Protein AF-0000000071157898 (afdb_homodimer)

Sequence (574 aa):
MYFIVILPYYYRKNFTTVPSSSPSCPLKQHMEVDGKCALVVDGTSGVGHAFADELLKMNAAKVIITGLNGMKGAETACEFNKIYGQGRVDFYQTDVGNNYEIKNMFKYIKNNFEALDVFFNNAETHEGGVDDMIATNFNSKIHGIILATKNMKEGSVIVNHTSAIGLNPNSDMIAHSAASTGFLVASMAFSKNKYFKNTNIRMTTLCSELFPSTFVGGTVPPITCDCQEAQRNMEISIAKSATYLVKHGSNNTLWLCQQTGILSIVELQKIVEYTEKYEPRIIIDDQMYFIVILPYYYRKNFTTVPSSSPSCPLKQHMEVDGKCALVVDGTSGVGHAFADELLKMNAAKVIITGLNGMKGAETACEFNKIYGQGRVDFYQTDVGNNYEIKNMFKYIKNNFEALDVFFNNAETHEGGVDDMIATNFNSKIHGIILATKNMKEGSVIVNHTSAIGLNPNSDMIAHSAASTGFLVASMAFSKNKYFKNTNIRMTTLCSELFPSTFVGGTVPPITCDCQEAQRNMEISIAKSATYLVKHGSNNTLWLCQQTGILSIVELQKIVEYTEKYEPRIIIDDQ

Foldseek 3Di:
DDPPPPDPDPPPPPPPPDDPPDVVQLQPAFDQLAQAEEEQEQCLDFLNVLLQVVSLVSHHQAYEYEDADDVSQVVSQVVSCVVRHPPRYHYDYADLLDPVGVLVVLVVCLVPDPAHQEYELAFADLDDDLSSRCSGLAVSSVVSVVSCLVRHAFQGEYEAEAACCLVVPDPVCVSRNCRRVVSVLCQLVVLPDCSCVVRVYAYEYEHEYDQLVSVPVDPPDPPPPVRVVLSRVRSNLSSVVSVSCRGGNHHSWYWYQYSVSDIDTDDDPDSDDDDPPDDDPPPVDPD/DDPCPPDDDPPPPPPPPDDPPDVVQLQPAFDQLAQAEEEQEQCLDFLNVLLQVVSLVSHHQAYEYEDADDVSQVVSQVVSCVVRHPPRYHYDYADLLDVVGVLVVLVVCLVPDPAHAEYELAFADLDDDLSSRCSGLAVSSVVSVVSCLVRHAFQGEYEAEAACCLVVPDPVCVSRNCRRVVSVLCQLVVLPDCSCVVRVYAYEYEHEYDQLVSVPVDPPDPPPPVRVVLSRVRSNLSSVVSVSCRGGNHHSWYWYQYSVSDIDTDDDPDSDDDDPPPDDPPPVDPD

pLDDT: mean 78.23, std 23.7, range [22.69, 98.69]

Secondary structure (DSSP, 8-state):
-------------------TT-TT-TT------TT-EEEETTTTSHHHHHHHHHHHHTT-SEEEEEES-HHHHHHHHHHHHHHH-TTSEEEEE--TTSHHHHHHHHHHHHHH-S---EEEE-----SS-HHHHHIIIIIHHHHHHHHHHHHPPTT-EEEEEEEGGGTS--TT-HHHHHHHHHHHHHHHHHTTSHHHHHHT-EEEEEEEPPPTTT--SS------THHHHHHHHHHHHHHHHHHHHHHHPPTTEEEEE-TTSEEEEEEEEETTEEEEEEEEEEE----/-------------------TT-TT-GGG-----TT-EEEETTTTSHHHHHHHHHHHHTT-SEEEEEES-HHHHHHHHHHHHHHH-TTSEEEEE--TTSHHHHHHHHHHHHHH-S---EEEE-----SS-HHHHHIIIIIHHHHHHHHHHHHPPTT-EEEEEEEGGGTS--TT-HHHHHHHHHHHHHHHHHTTSHHHHHHT-EEEEEEEPPPTTT--SS------SHHHHHHHHHHHHHHHHHHHHHHHPPTTEEEEE-TTSEEEEEEEEETTEEEEEEEEEEE----

Nearest PDB structures (foldseek):
  1yxm-assembly1_C  TM=8.364E-01  e=2.785E-12  Homo sapiens
  1spx-assembly1_A  TM=7.928E-01  e=3.538E-11  Caenorhabditis elegans
  3f4b-assembly1_D  TM=7.330E-01  e=1.336E-09  Plasmodium berghei
  1vrw-assembly1_A  TM=7.439E-01  e=4.764E-09  Plasmodium falciparum
  5bp4-assembly4_G  TM=7.353E-01  e=2.429E-06  Mycolicibacterium smegmatis MC2 155

InterPro domains:
  IPR002347 Short-chain dehydrogenase/reductase SDR [PF00106] (36-208)
  IPR036291 NAD(P)-binding domain superfamily [SSF51735] (28-221)

Structure (mmCIF, N/CA/C/O backbone):
data_AF-0000000071157898-model_v1
#
loop_
_entity.id
_entity.type
_entity.pdbx_description
1 polymer '15-hydroxyprostaglandin dehydrogenase'
#
loop_
_atom_site.group_PDB
_atom_site.id
_atom_site.type_symbol
_atom_site.label_atom_id
_atom_site.label_alt_id
_atom_site.label_comp_id
_atom_site.label_asym_id
_atom_site.label_entity_id
_atom_site.label_seq_id
_atom_site.pdbx_PDB_ins_code
_atom_site.Cartn_x
_atom_site.Cartn_y
_atom_site.Cartn_z
_atom_site.occupancy
_atom_site.B_iso_or_equiv
_atom_site.auth_seq_id
_atom_site.auth_comp_id
_atom_site.auth_asym_id
_atom_site.auth_atom_id
_atom_site.pdbx_PDB_model_num
ATOM 1 N N . MET A 1 1 ? 50.625 -11.281 7.836 1 24.88 1 MET A N 1
ATOM 2 C CA . MET A 1 1 ? 49.562 -10.273 7.711 1 24.88 1 MET A CA 1
ATOM 3 C C . MET A 1 1 ? 48.188 -10.922 7.668 1 24.88 1 MET A C 1
ATOM 5 O O . MET A 1 1 ? 47.844 -11.57 6.684 1 24.88 1 MET A O 1
ATOM 9 N N . TYR A 1 2 ? 47.469 -11.398 8.734 1 24.2 2 TYR A N 1
ATOM 10 C CA . TYR A 1 2 ? 46.469 -12.414 9 1 24.2 2 TYR A CA 1
ATOM 11 C C . TYR A 1 2 ? 45.062 -11.898 8.656 1 24.2 2 TYR A C 1
ATOM 13 O O . TYR A 1 2 ? 44.688 -10.805 9.078 1 24.2 2 TYR A O 1
ATOM 21 N N . PHE A 1 3 ? 44.5 -12.242 7.461 1 25.28 3 PHE A N 1
ATOM 22 C CA . PHE A 1 3 ? 43.25 -11.852 6.863 1 25.28 3 PHE A CA 1
ATOM 23 C C . PHE A 1 3 ? 42.062 -12.367 7.691 1 25.28 3 PHE A C 1
ATOM 25 O O . PHE A 1 3 ? 41.906 -13.578 7.871 1 25.28 3 PHE A O 1
ATOM 32 N N . ILE A 1 4 ? 41.625 -11.773 8.781 1 23.28 4 ILE A N 1
ATOM 33 C CA . ILE A 1 4 ? 40.594 -12.227 9.703 1 23.28 4 ILE A CA 1
ATOM 34 C C . ILE A 1 4 ? 39.25 -12.32 8.977 1 23.28 4 ILE A C 1
ATOM 36 O O . ILE A 1 4 ? 38.719 -11.312 8.5 1 23.28 4 ILE A O 1
ATOM 40 N N . VAL A 1 5 ? 38.875 -13.445 8.359 1 23.12 5 VAL A N 1
ATOM 41 C CA . VAL A 1 5 ? 37.625 -13.883 7.723 1 23.12 5 VAL A CA 1
ATOM 42 C C . VAL A 1 5 ? 36.5 -13.883 8.742 1 23.12 5 VAL A C 1
ATOM 44 O O . VAL A 1 5 ? 36.531 -14.641 9.719 1 23.12 5 VAL A O 1
ATOM 47 N N . ILE A 1 6 ? 36.031 -12.773 9.148 1 24.38 6 ILE A N 1
ATOM 48 C CA . ILE A 1 6 ? 34.969 -12.734 10.148 1 24.38 6 ILE A CA 1
ATOM 49 C C . ILE A 1 6 ? 33.781 -13.523 9.656 1 24.38 6 ILE A C 1
ATOM 51 O O . ILE A 1 6 ? 33.188 -13.195 8.625 1 24.38 6 ILE A O 1
ATOM 55 N N . LEU A 1 7 ? 33.656 -14.789 9.984 1 24.56 7 LEU A N 1
ATOM 56 C CA . LEU A 1 7 ? 32.625 -15.805 9.773 1 24.56 7 LEU A CA 1
ATOM 57 C C . LEU A 1 7 ? 31.297 -15.328 10.312 1 24.56 7 LEU A C 1
ATOM 59 O O . LEU A 1 7 ? 31.188 -14.945 11.477 1 24.56 7 LEU A O 1
ATOM 63 N N . PRO A 1 8 ? 30.438 -14.875 9.516 1 26.23 8 PRO A N 1
ATOM 64 C CA . PRO A 1 8 ? 29.141 -14.312 9.898 1 26.23 8 PRO A CA 1
ATOM 65 C C . PRO A 1 8 ? 28.312 -15.266 10.766 1 26.23 8 PRO A C 1
ATOM 67 O O . PRO A 1 8 ? 28.469 -16.484 10.664 1 26.23 8 PRO A O 1
ATOM 70 N N . TYR A 1 9 ? 28.062 -15.125 12.039 1 25.77 9 TYR A N 1
ATOM 71 C CA . TYR A 1 9 ? 27.328 -15.828 13.078 1 25.77 9 TYR A CA 1
ATOM 72 C C . TYR A 1 9 ? 26.078 -16.484 12.516 1 25.77 9 TYR A C 1
ATOM 74 O O . TYR A 1 9 ? 25.203 -15.805 11.984 1 25.77 9 TYR A O 1
ATOM 82 N N . TYR A 1 10 ? 26.172 -17.734 12.094 1 24.55 10 TYR A N 1
ATOM 83 C CA . TYR A 1 10 ? 25.188 -18.781 11.805 1 24.55 10 TYR A CA 1
ATOM 84 C C . TYR A 1 10 ? 24.234 -18.969 12.977 1 24.55 10 TYR A C 1
ATOM 86 O O . TYR A 1 10 ? 24.641 -19.406 14.055 1 24.55 10 TYR A O 1
ATOM 94 N N . TYR A 1 11 ? 23.359 -18.219 13.32 1 26.27 11 TYR A N 1
ATOM 95 C CA . TYR A 1 11 ? 22.312 -18.578 14.273 1 26.27 11 TYR A CA 1
ATOM 96 C C . TYR A 1 11 ? 21.828 -20 14.039 1 26.27 11 TYR A C 1
ATOM 98 O O . TYR A 1 11 ? 21.453 -20.359 12.922 1 26.27 11 TYR A O 1
ATOM 106 N N . ARG A 1 12 ? 22.281 -20.953 14.797 1 26.34 12 ARG A N 1
ATOM 107 C CA . ARG A 1 12 ? 21.844 -22.344 14.922 1 26.34 12 ARG A CA 1
ATOM 108 C C . ARG A 1 12 ? 20.344 -22.438 15.109 1 26.34 12 ARG A C 1
ATOM 110 O O . ARG A 1 12 ? 19.828 -22.25 16.219 1 26.34 12 ARG A O 1
ATOM 117 N N . LYS A 1 13 ? 19.578 -22.016 14.156 1 29 13 LYS A N 1
ATOM 118 C CA . LYS A 1 13 ? 18.141 -22.219 14.258 1 29 13 LYS A CA 1
ATOM 119 C C . LYS A 1 13 ? 17.797 -23.703 14.234 1 29 13 LYS A C 1
ATOM 121 O O . LYS A 1 13 ? 18.234 -24.438 13.344 1 29 13 LYS A O 1
ATOM 126 N N . ASN A 1 14 ? 17.719 -24.344 15.367 1 26.25 14 ASN A N 1
ATOM 127 C CA . ASN A 1 14 ? 17.109 -25.656 15.539 1 26.25 14 ASN A CA 1
ATOM 128 C C . ASN A 1 14 ? 15.906 -25.844 14.617 1 26.25 14 ASN A C 1
ATOM 130 O O . ASN A 1 14 ? 14.961 -25.062 14.656 1 26.25 14 ASN A O 1
ATOM 134 N N . PHE A 1 15 ? 16.172 -26.422 13.57 1 26.97 15 PHE A N 1
ATOM 135 C CA . PHE A 1 15 ? 15.211 -26.812 12.547 1 26.97 15 PHE A CA 1
ATOM 136 C C . PHE A 1 15 ? 14.281 -27.906 13.062 1 26.97 15 PHE A C 1
ATOM 138 O O . PHE A 1 15 ? 14.734 -29 13.438 1 26.97 15 PHE A O 1
ATOM 145 N N . THR A 1 16 ? 13.375 -27.672 13.977 1 26.22 16 THR A N 1
ATOM 146 C CA . THR A 1 16 ? 12.461 -28.781 14.219 1 26.22 16 THR A CA 1
ATOM 147 C C . THR A 1 16 ? 11.648 -29.094 12.961 1 26.22 16 THR A C 1
ATOM 149 O O . THR A 1 16 ? 11.023 -28.203 12.383 1 26.22 16 THR A O 1
ATOM 152 N N . THR A 1 17 ? 11.945 -30.156 12.281 1 28.11 17 THR A N 1
ATOM 153 C CA . THR A 1 17 ? 11.227 -30.797 11.18 1 28.11 17 THR A CA 1
ATOM 154 C C . THR A 1 17 ? 9.789 -31.094 11.586 1 28.11 17 THR A C 1
ATOM 156 O O . THR A 1 17 ? 9.539 -31.672 12.648 1 28.11 17 THR A O 1
ATOM 159 N N . VAL A 1 18 ? 8.852 -30.344 11.453 1 31 18 VAL A N 1
ATOM 160 C CA . VAL A 1 18 ? 7.492 -30.766 11.773 1 31 18 VAL A CA 1
ATOM 161 C C . VAL A 1 18 ? 7.078 -31.922 10.867 1 31 18 VAL A C 1
ATOM 163 O O . VAL A 1 18 ? 7.184 -31.812 9.641 1 31 18 VAL A O 1
ATOM 166 N N . PRO A 1 19 ? 6.855 -33.062 11.367 1 33.06 19 PRO A N 1
ATOM 167 C CA . PRO A 1 19 ? 6.363 -34.219 10.602 1 33.06 19 PRO A CA 1
ATOM 168 C C . PRO A 1 19 ? 5.082 -33.906 9.836 1 33.06 19 PRO A C 1
ATOM 170 O O . PRO A 1 19 ? 4.305 -33.062 10.25 1 33.06 19 PRO A O 1
ATOM 173 N N . SER A 1 20 ? 4.879 -34.5 8.531 1 34 20 SER A N 1
ATOM 174 C CA . SER A 1 20 ? 3.723 -34.469 7.641 1 34 20 SER A CA 1
ATOM 175 C C . SER A 1 20 ? 2.422 -34.656 8.414 1 34 20 SER A C 1
ATOM 177 O O . SER A 1 20 ? 1.354 -34.25 7.953 1 34 20 SER A O 1
ATOM 179 N N . SER A 1 21 ? 2.381 -35.438 9.484 1 32.5 21 SER A N 1
ATOM 180 C CA . SER A 1 21 ? 1.219 -35.969 10.203 1 32.5 21 SER A CA 1
ATOM 181 C C . SER A 1 21 ? 0.759 -35 11.281 1 32.5 21 SER A C 1
ATOM 183 O O . SER A 1 21 ? -0.058 -35.344 12.141 1 32.5 21 SER A O 1
ATOM 185 N N . SER A 1 22 ? 1.488 -33.969 11.523 1 33.5 22 SER A N 1
ATOM 186 C CA . SER A 1 22 ? 0.909 -33.312 12.695 1 33.5 22 SER A CA 1
ATOM 187 C C . SER A 1 22 ? -0.458 -32.719 12.375 1 33.5 22 SER A C 1
ATOM 189 O O . SER A 1 22 ? -0.65 -32.125 11.305 1 33.5 22 SER A O 1
ATOM 191 N N . PRO A 1 23 ? -1.525 -33.125 13 1 37.19 23 PRO A N 1
ATOM 192 C CA . PRO A 1 23 ? -2.922 -32.75 12.773 1 37.19 23 PRO A CA 1
ATOM 193 C C . PRO A 1 23 ? -3.082 -31.281 12.367 1 37.19 23 PRO A C 1
ATOM 195 O O . PRO A 1 23 ? -4.059 -30.922 11.703 1 37.19 23 PRO A O 1
ATOM 198 N N . SER A 1 24 ? -2.434 -30.391 13.102 1 39.31 24 SER A N 1
ATOM 199 C CA . SER A 1 24 ? -2.723 -28.984 12.836 1 39.31 24 SER A CA 1
ATOM 200 C C . SER A 1 24 ? -1.996 -28.5 11.586 1 39.31 24 SER A C 1
ATOM 202 O O . SER A 1 24 ? -1.509 -27.359 11.547 1 39.31 24 SER A O 1
ATOM 204 N N . CYS A 1 25 ? -1.382 -29.375 10.891 1 39.66 25 CYS A N 1
ATOM 205 C CA . CYS A 1 25 ? -0.611 -28.984 9.719 1 39.66 25 CYS A CA 1
ATOM 206 C C . CYS A 1 25 ? -1.495 -28.281 8.695 1 39.66 25 CYS A C 1
ATOM 208 O O . CYS A 1 25 ? -2.5 -28.828 8.25 1 39.66 25 CYS A O 1
ATOM 210 N N . PRO A 1 26 ? -1.441 -27.016 8.586 1 47 26 PRO A N 1
ATOM 211 C CA . PRO A 1 26 ? -2.221 -26.219 7.645 1 47 26 PRO A CA 1
ATOM 212 C C . PRO A 1 26 ? -2.24 -26.812 6.238 1 47 26 PRO A C 1
ATOM 214 O O . PRO A 1 26 ? -2.676 -26.141 5.293 1 47 26 PRO A O 1
ATOM 217 N N . LEU A 1 27 ? -1.598 -28.062 6.074 1 49.38 27 LEU A N 1
ATOM 218 C CA . LEU A 1 27 ? -1.451 -28.672 4.762 1 49.38 27 LEU A CA 1
ATOM 219 C C . LEU A 1 27 ? -2.641 -29.578 4.449 1 49.38 27 LEU A C 1
ATOM 221 O O . LEU A 1 27 ? -2.504 -30.562 3.721 1 49.38 27 LEU A O 1
ATOM 225 N N . LYS A 1 28 ? -3.734 -29.422 5.035 1 50.84 28 LYS A N 1
ATOM 226 C CA . LYS A 1 28 ? -4.809 -30.375 4.766 1 50.84 28 LYS A CA 1
ATOM 227 C C . LYS A 1 28 ? -5.344 -30.219 3.346 1 50.84 28 LYS A C 1
ATOM 229 O O . LYS A 1 28 ? -5.992 -31.109 2.814 1 50.84 28 LYS A O 1
ATOM 234 N N . GLN A 1 29 ? -5.078 -29.031 2.791 1 61.81 29 GLN A N 1
ATOM 235 C CA . GLN A 1 29 ? -5.723 -28.875 1.49 1 61.81 29 GLN A CA 1
ATOM 236 C C . GLN A 1 29 ? -4.746 -29.188 0.357 1 61.81 29 GLN A C 1
ATOM 238 O O . GLN A 1 29 ? -3.539 -28.984 0.499 1 61.81 29 GLN A O 1
ATOM 243 N N . HIS A 1 30 ? -5.191 -30.125 -0.488 1 75.5 30 HIS A N 1
ATOM 244 C CA . HIS A 1 30 ? -4.312 -30.562 -1.567 1 75.5 30 HIS A CA 1
ATOM 245 C C . HIS A 1 30 ? -4.949 -30.312 -2.93 1 75.5 30 HIS A C 1
ATOM 247 O O . HIS A 1 30 ? -6.117 -30.641 -3.145 1 75.5 30 HIS A O 1
ATOM 253 N N . MET A 1 31 ? -4.203 -29.484 -3.76 1 87.69 31 MET A N 1
ATOM 254 C CA . MET A 1 31 ? -4.59 -29.391 -5.164 1 87.69 31 MET A CA 1
ATOM 255 C C . MET A 1 31 ? -3.637 -30.188 -6.043 1 87.69 31 MET A C 1
ATOM 257 O O . MET A 1 31 ? -2.418 -30.062 -5.922 1 87.69 31 MET A O 1
ATOM 261 N N . GLU A 1 32 ? -4.23 -31.062 -6.883 1 91.88 32 GLU A N 1
ATOM 262 C CA . GLU A 1 32 ? -3.445 -31.703 -7.93 1 91.88 32 GLU A CA 1
ATOM 263 C C . GLU A 1 32 ? -3.287 -30.781 -9.141 1 91.88 32 GLU A C 1
ATOM 265 O O . GLU A 1 32 ? -4.273 -30.266 -9.672 1 91.88 32 GLU A O 1
ATOM 270 N N . VAL A 1 33 ? -2.088 -30.625 -9.641 1 95.12 33 VAL A N 1
ATOM 271 C CA . VAL A 1 33 ? -1.775 -29.656 -10.695 1 95.12 33 VAL A CA 1
ATOM 272 C C . VAL A 1 33 ? -2.162 -30.25 -12.047 1 95.12 33 VAL A C 1
ATOM 274 O O . VAL A 1 33 ? -2.467 -29.516 -12.992 1 95.12 33 VAL A O 1
ATOM 277 N N . ASP A 1 34 ? -2.189 -31.594 -12.062 1 96.12 34 ASP A N 1
ATOM 278 C CA . ASP A 1 34 ? -2.502 -32.281 -13.305 1 96.12 34 ASP A CA 1
ATOM 279 C C . ASP A 1 34 ? -3.859 -31.844 -13.852 1 96.12 34 ASP A C 1
ATOM 281 O O . ASP A 1 34 ? -4.863 -31.891 -13.141 1 96.12 34 ASP A O 1
ATOM 285 N N . GLY A 1 35 ? -3.865 -31.328 -15.117 1 95.94 35 GLY A N 1
ATOM 286 C CA . GLY A 1 35 ? -5.102 -30.969 -15.797 1 95.94 35 GLY A CA 1
ATOM 287 C C . GLY A 1 35 ? -5.609 -29.594 -15.43 1 95.94 35 GLY A C 1
ATOM 288 O O . GLY A 1 35 ? -6.684 -29.188 -15.875 1 95.94 35 GLY A O 1
ATOM 289 N N . LYS A 1 36 ? -4.898 -28.875 -14.703 1 96.06 36 LYS A N 1
ATOM 290 C CA . LYS A 1 36 ? -5.367 -27.578 -14.219 1 96.06 36 LYS A CA 1
ATOM 291 C C . LYS A 1 36 ? -4.918 -26.438 -15.141 1 96.06 36 LYS A C 1
ATOM 293 O O . LYS A 1 36 ? -3.986 -26.609 -15.93 1 96.06 36 LYS A O 1
ATOM 298 N N . CYS A 1 37 ? -5.605 -25.344 -15.047 1 97.19 37 CYS A N 1
ATOM 299 C CA . CYS A 1 37 ? -5.289 -24.125 -15.789 1 97.19 37 CYS A CA 1
ATOM 300 C C . CYS A 1 37 ? -4.723 -23.047 -14.859 1 97.19 37 CYS A C 1
ATOM 302 O O . CYS A 1 37 ? -5.312 -22.75 -13.82 1 97.19 37 CYS A O 1
ATOM 304 N N . ALA A 1 38 ? -3.586 -22.469 -15.297 1 98.12 38 ALA A N 1
ATOM 305 C CA . ALA A 1 38 ? -2.92 -21.5 -14.43 1 98.12 38 ALA A CA 1
ATOM 306 C C . ALA A 1 38 ? -2.637 -20.203 -15.18 1 98.12 38 ALA A C 1
ATOM 308 O O . ALA A 1 38 ? -2.312 -20.219 -16.375 1 98.12 38 ALA A O 1
ATOM 309 N N . LEU A 1 39 ? -2.844 -19.094 -14.492 1 98.5 39 LEU A N 1
ATOM 310 C CA . LEU A 1 39 ? -2.387 -17.781 -14.938 1 98.5 39 LEU A CA 1
ATOM 311 C C . LEU A 1 39 ? -1.145 -17.344 -14.164 1 98.5 39 LEU A C 1
ATOM 313 O O . LEU A 1 39 ? -1.177 -17.234 -12.938 1 98.5 39 LEU A O 1
ATOM 317 N N . VAL A 1 40 ? -0.055 -17.125 -14.898 1 98.69 40 VAL A N 1
ATOM 318 C CA . VAL A 1 40 ? 1.222 -16.75 -14.305 1 98.69 40 VAL A CA 1
ATOM 319 C C . VAL A 1 40 ? 1.605 -15.336 -14.75 1 98.69 40 VAL A C 1
ATOM 321 O O . VAL A 1 40 ? 2.084 -15.141 -15.867 1 98.69 40 VAL A O 1
ATOM 324 N N . VAL A 1 41 ? 1.406 -14.383 -13.836 1 98.31 41 VAL A N 1
ATOM 325 C CA . VAL A 1 41 ? 1.792 -13.008 -14.125 1 98.31 41 VAL A CA 1
ATOM 326 C C . VAL A 1 41 ? 3.312 -12.906 -14.219 1 98.31 41 VAL A C 1
ATOM 328 O O . VAL A 1 41 ? 4.027 -13.445 -13.367 1 98.31 41 VAL A O 1
ATOM 331 N N . ASP A 1 42 ? 3.764 -12.227 -15.273 1 96.75 42 ASP A N 1
ATOM 332 C CA . ASP A 1 42 ? 5.191 -12.094 -15.547 1 96.75 42 ASP A CA 1
ATOM 333 C C . ASP A 1 42 ? 5.855 -13.469 -15.672 1 96.75 42 ASP A C 1
ATOM 335 O O . ASP A 1 42 ? 6.859 -13.734 -15.008 1 96.75 42 ASP A O 1
ATOM 339 N N . GLY A 1 43 ? 5.309 -14.281 -16.516 1 97.69 43 GLY A N 1
ATOM 340 C CA . GLY A 1 43 ? 5.75 -15.656 -16.656 1 97.69 43 GLY A CA 1
ATOM 341 C C . GLY A 1 43 ? 6.785 -15.844 -17.766 1 97.69 43 GLY A C 1
ATOM 342 O O . GLY A 1 43 ? 7.148 -16.969 -18.094 1 97.69 43 GLY A O 1
ATOM 343 N N . THR A 1 44 ? 7.332 -14.68 -18.344 1 96.75 44 THR A N 1
ATOM 344 C CA . THR A 1 44 ? 8.242 -14.773 -19.469 1 96.75 44 THR A CA 1
ATOM 345 C C . THR A 1 44 ? 9.695 -14.859 -19 1 96.75 44 THR A C 1
ATOM 347 O O . THR A 1 44 ? 10.586 -15.203 -19.766 1 96.75 44 THR A O 1
ATOM 350 N N . SER A 1 45 ? 9.93 -14.492 -17.688 1 93.25 45 SER A N 1
ATOM 351 C CA . SER A 1 45 ? 11.273 -14.523 -17.141 1 93.25 45 SER A CA 1
ATOM 352 C C . SER A 1 45 ? 11.25 -14.711 -15.625 1 93.25 45 SER A C 1
ATOM 354 O O . SER A 1 45 ? 10.18 -14.742 -15.016 1 93.25 45 SER A O 1
ATOM 356 N N . GLY A 1 46 ? 12.336 -15.078 -15.109 1 92.94 46 GLY A N 1
ATOM 357 C CA . GLY A 1 46 ? 12.523 -15.07 -13.664 1 92.94 46 GLY A CA 1
ATOM 358 C C . GLY A 1 46 ? 11.68 -16.109 -12.945 1 92.94 46 GLY A C 1
ATOM 359 O O . GLY A 1 46 ? 11.586 -17.25 -13.391 1 92.94 46 GLY A O 1
ATOM 360 N N . VAL A 1 47 ? 11.141 -15.664 -11.82 1 94.31 47 VAL A N 1
ATOM 361 C CA . VAL A 1 47 ? 10.383 -16.547 -10.953 1 94.31 47 VAL A CA 1
ATOM 362 C C . VAL A 1 47 ? 9.141 -17.062 -11.68 1 94.31 47 VAL A C 1
ATOM 364 O O . VAL A 1 47 ? 8.797 -18.234 -11.586 1 94.31 47 VAL A O 1
ATOM 367 N N . GLY A 1 48 ? 8.516 -16.156 -12.445 1 97.62 48 GLY A N 1
ATOM 368 C CA . GLY A 1 48 ? 7.324 -16.562 -13.188 1 97.62 48 GLY A CA 1
ATOM 369 C C . GLY A 1 48 ? 7.602 -17.625 -14.227 1 97.62 48 GLY A C 1
ATOM 370 O O . GLY A 1 48 ? 6.812 -18.562 -14.391 1 97.62 48 GLY A O 1
ATOM 371 N N . HIS A 1 49 ? 8.711 -17.453 -14.891 1 97.38 49 HIS A N 1
ATOM 372 C CA . HIS A 1 49 ? 9.109 -18.453 -15.883 1 97.38 49 HIS A CA 1
ATOM 373 C C . HIS A 1 49 ? 9.375 -19.797 -15.227 1 97.38 49 HIS A C 1
ATOM 375 O O . HIS A 1 49 ? 8.898 -20.828 -15.703 1 97.38 49 HIS A O 1
ATOM 381 N N . ALA A 1 50 ? 10.102 -19.797 -14.141 1 95.94 50 ALA A N 1
ATOM 382 C CA . ALA A 1 50 ? 10.422 -21.016 -13.414 1 95.94 50 ALA A CA 1
ATOM 383 C C . ALA A 1 50 ? 9.156 -21.688 -12.883 1 95.94 50 ALA A C 1
ATOM 385 O O . ALA A 1 50 ? 9.047 -22.922 -12.898 1 95.94 50 ALA A O 1
ATOM 386 N N . PHE A 1 51 ? 8.25 -20.906 -12.414 1 97.69 51 PHE A N 1
ATOM 387 C CA . PHE A 1 51 ? 6.996 -21.438 -11.883 1 97.69 51 PHE A CA 1
ATOM 388 C C . PHE A 1 51 ? 6.164 -22.078 -12.992 1 97.69 51 PHE A C 1
ATOM 390 O O . PHE A 1 51 ? 5.617 -23.172 -12.82 1 97.69 51 PHE A O 1
ATOM 397 N N . ALA A 1 52 ? 6.074 -21.391 -14.148 1 98.56 52 ALA A N 1
ATOM 398 C CA . ALA A 1 52 ? 5.379 -21.969 -15.297 1 98.56 52 ALA A CA 1
ATOM 399 C C . ALA A 1 52 ? 5.984 -23.312 -15.672 1 98.56 52 ALA A C 1
ATOM 401 O O . ALA A 1 52 ? 5.254 -24.281 -15.922 1 98.56 52 ALA A O 1
ATOM 402 N N . ASP A 1 53 ? 7.262 -23.359 -15.672 1 98.06 53 ASP A N 1
ATOM 403 C CA . ASP A 1 53 ? 7.977 -24.594 -15.992 1 98.06 53 ASP A CA 1
ATOM 404 C C . ASP A 1 53 ? 7.605 -25.719 -15.016 1 98.06 53 ASP A C 1
ATOM 406 O O . ASP A 1 53 ? 7.34 -26.844 -15.43 1 98.06 53 ASP A O 1
ATOM 410 N N . GLU A 1 54 ? 7.559 -25.422 -13.727 1 96.06 54 GLU A N 1
ATOM 411 C CA . GLU A 1 54 ? 7.203 -26.391 -12.703 1 96.06 54 GLU A CA 1
ATOM 412 C C . GLU A 1 54 ? 5.789 -26.922 -12.906 1 96.06 54 GLU A C 1
ATOM 414 O O . GLU A 1 54 ? 5.547 -28.125 -12.789 1 96.06 54 GLU A O 1
ATOM 419 N N . LEU A 1 55 ? 4.848 -26.062 -13.266 1 98.06 55 LEU A N 1
ATOM 420 C CA . LEU A 1 55 ? 3.463 -26.469 -13.469 1 98.06 55 LEU A CA 1
ATOM 421 C C . LEU A 1 55 ? 3.342 -27.406 -14.672 1 98.06 55 LEU A C 1
ATOM 423 O O . LEU A 1 55 ? 2.6 -28.391 -14.625 1 98.06 55 LEU A O 1
ATOM 427 N N . LEU A 1 56 ? 4.055 -27.062 -15.711 1 98.25 56 LEU A N 1
ATOM 428 C CA . LEU A 1 56 ? 4 -27.859 -16.922 1 98.25 56 LEU A CA 1
ATOM 429 C C . LEU A 1 56 ? 4.602 -29.25 -16.688 1 98.25 56 LEU A C 1
ATOM 431 O O . LEU A 1 56 ? 4.074 -30.25 -17.188 1 98.25 56 LEU A O 1
ATOM 435 N N . LYS A 1 57 ? 5.637 -29.312 -15.875 1 96.75 57 LYS A N 1
ATOM 436 C CA . LYS A 1 57 ? 6.242 -30.594 -15.508 1 96.75 57 LYS A CA 1
ATOM 437 C C . LYS A 1 57 ? 5.246 -31.484 -14.766 1 96.75 57 LYS A C 1
ATOM 439 O O . LYS A 1 57 ? 5.309 -32.719 -14.852 1 96.75 57 LYS A O 1
ATOM 444 N N . MET A 1 58 ? 4.324 -30.828 -14.133 1 95.69 58 MET A N 1
ATOM 445 C CA . MET A 1 58 ? 3.336 -31.562 -13.344 1 95.69 58 MET A CA 1
ATOM 446 C C . MET A 1 58 ? 2.041 -31.75 -14.133 1 95.69 58 MET A C 1
ATOM 448 O O . MET A 1 58 ? 0.983 -31.984 -13.547 1 95.69 58 MET A O 1
ATOM 452 N N . ASN A 1 59 ? 2.092 -31.5 -15.383 1 97.06 59 ASN A N 1
ATOM 453 C CA . ASN A 1 59 ? 1.051 -31.797 -16.359 1 97.06 59 ASN A CA 1
ATOM 454 C C . ASN A 1 59 ? -0.133 -30.844 -16.219 1 97.06 59 ASN A C 1
ATOM 456 O O . ASN A 1 59 ? -1.286 -31.25 -16.359 1 97.06 59 ASN A O 1
ATOM 460 N N . ALA A 1 60 ? 0.144 -29.594 -15.891 1 97.44 60 ALA A N 1
ATOM 461 C CA . ALA A 1 60 ? -0.914 -28.594 -16.047 1 97.44 60 ALA A CA 1
ATOM 462 C C . ALA A 1 60 ? -1.477 -28.625 -17.469 1 97.44 60 ALA A C 1
ATOM 464 O O . ALA A 1 60 ? -0.727 -28.75 -18.438 1 97.44 60 ALA A O 1
ATOM 465 N N . ALA A 1 61 ? -2.812 -28.516 -17.562 1 96.75 61 ALA A N 1
ATOM 466 C CA . ALA A 1 61 ? -3.449 -28.562 -18.875 1 96.75 61 ALA A CA 1
ATOM 467 C C . ALA A 1 61 ? -3.152 -27.297 -19.688 1 96.75 61 ALA A C 1
ATOM 469 O O . ALA A 1 61 ? -3.027 -27.359 -20.906 1 96.75 61 ALA A O 1
ATOM 470 N N . LYS A 1 62 ? -3.08 -26.234 -18.938 1 97.75 62 LYS A N 1
ATOM 471 C CA . LYS A 1 62 ? -2.877 -24.938 -19.578 1 97.75 62 LYS A CA 1
ATOM 472 C C . LYS A 1 62 ? -2.156 -23.969 -18.641 1 97.75 62 LYS A C 1
ATOM 474 O O . LYS A 1 62 ? -2.479 -23.891 -17.453 1 97.75 62 LYS A O 1
ATOM 479 N N . VAL A 1 63 ? -1.166 -23.266 -19.203 1 98.5 63 VAL A N 1
ATOM 480 C CA . VAL A 1 63 ? -0.498 -22.188 -18.5 1 98.5 63 VAL A CA 1
ATOM 481 C C . VAL A 1 63 ? -0.517 -20.922 -19.344 1 98.5 63 VAL A C 1
ATOM 483 O O . VAL A 1 63 ? -0.011 -20.906 -20.469 1 98.5 63 VAL A O 1
ATOM 486 N N . ILE A 1 64 ? -1.17 -19.922 -18.844 1 98.44 64 ILE A N 1
ATOM 487 C CA . ILE A 1 64 ? -1.159 -18.609 -19.484 1 98.44 64 ILE A CA 1
ATOM 488 C C . ILE A 1 64 ? -0.094 -17.719 -18.844 1 98.44 64 ILE A C 1
ATOM 490 O O . ILE A 1 64 ? -0.173 -17.422 -17.641 1 98.44 64 ILE A O 1
ATOM 494 N N . ILE A 1 65 ? 0.902 -17.344 -19.625 1 98.56 65 ILE A N 1
ATOM 495 C CA . ILE A 1 65 ? 1.943 -16.469 -19.109 1 98.56 65 ILE A CA 1
ATOM 496 C C . ILE A 1 65 ? 1.723 -15.047 -19.641 1 98.56 65 ILE A C 1
ATOM 498 O O . ILE A 1 65 ? 1.209 -14.867 -20.75 1 98.56 65 ILE A O 1
ATOM 502 N N . THR A 1 66 ? 2.098 -14.07 -18.812 1 98.44 66 THR A N 1
ATOM 503 C CA . THR A 1 66 ? 1.955 -12.68 -19.234 1 98.44 66 THR A CA 1
ATOM 504 C C . THR A 1 66 ? 3.295 -11.953 -19.156 1 98.44 66 THR A C 1
ATOM 506 O O . THR A 1 66 ? 4.25 -12.461 -18.578 1 98.44 66 THR A O 1
ATOM 509 N N . GLY A 1 67 ? 3.389 -10.773 -19.75 1 96.81 67 GLY A N 1
ATOM 510 C CA . GLY A 1 67 ? 4.566 -9.922 -19.766 1 96.81 67 GLY A CA 1
ATOM 511 C C . GLY A 1 67 ? 4.398 -8.68 -20.609 1 96.81 67 GLY A C 1
ATOM 512 O O . GLY A 1 67 ? 3.396 -8.531 -21.328 1 96.81 67 GLY A O 1
ATOM 513 N N . LEU A 1 68 ? 5.414 -7.887 -20.578 1 95 68 LEU A N 1
ATOM 514 C CA . LEU A 1 68 ? 5.348 -6.594 -21.25 1 95 68 LEU A CA 1
ATOM 515 C C . LEU A 1 68 ? 5.785 -6.711 -22.703 1 95 68 LEU A C 1
ATOM 517 O O . LEU A 1 68 ? 5.262 -6.012 -23.562 1 95 68 LEU A O 1
ATOM 521 N N . ASN A 1 69 ? 6.75 -7.562 -22.953 1 96.12 69 ASN A N 1
ATOM 522 C CA . ASN A 1 69 ? 7.363 -7.676 -24.281 1 96.12 69 ASN A CA 1
ATOM 523 C C . ASN A 1 69 ? 6.672 -8.742 -25.125 1 96.12 69 ASN A C 1
ATOM 525 O O . ASN A 1 69 ? 6.809 -9.938 -24.859 1 96.12 69 ASN A O 1
ATOM 529 N N . GLY A 1 70 ? 6.07 -8.258 -26.172 1 97 70 GLY A N 1
ATOM 530 C CA . GLY A 1 70 ? 5.305 -9.164 -27.016 1 97 70 GLY A CA 1
ATOM 531 C C . GLY A 1 70 ? 6.156 -10.227 -27.672 1 97 70 GLY A C 1
ATOM 532 O O . GLY A 1 70 ? 5.824 -11.414 -27.625 1 97 70 GLY A O 1
ATOM 533 N N . MET A 1 71 ? 7.191 -9.805 -28.25 1 97.38 71 MET A N 1
ATOM 534 C CA . MET A 1 71 ? 8.062 -10.734 -28.969 1 97.38 71 MET A CA 1
ATOM 535 C C . MET A 1 71 ? 8.672 -11.758 -28.016 1 97.38 71 MET A C 1
ATOM 537 O O . MET A 1 71 ? 8.633 -12.961 -28.281 1 97.38 71 MET A O 1
ATOM 541 N N . LYS A 1 72 ? 9.227 -11.297 -26.938 1 96.88 72 LYS A N 1
ATOM 542 C CA . LYS A 1 72 ? 9.812 -12.195 -25.938 1 96.88 72 LYS A CA 1
ATOM 543 C C . LYS A 1 72 ? 8.773 -13.164 -25.391 1 96.88 72 LYS A C 1
ATOM 545 O O . LYS A 1 72 ? 9.07 -14.336 -25.172 1 96.88 72 LYS A O 1
ATOM 550 N N . GLY A 1 73 ? 7.586 -12.695 -25.188 1 98.12 73 GLY A N 1
ATOM 551 C CA . GLY A 1 73 ? 6.508 -13.516 -24.656 1 98.12 73 GLY A CA 1
ATOM 552 C C . GLY A 1 73 ? 6.086 -14.617 -25.609 1 98.12 73 GLY A C 1
ATOM 553 O O . GLY A 1 73 ? 5.926 -15.773 -25.203 1 98.12 73 GLY A O 1
ATOM 554 N N . ALA A 1 74 ? 5.953 -14.25 -26.859 1 97.81 74 ALA A N 1
ATOM 555 C CA . ALA A 1 74 ? 5.582 -15.234 -27.875 1 97.81 74 ALA A CA 1
ATOM 556 C C . ALA A 1 74 ? 6.66 -16.312 -28.016 1 97.81 74 ALA A C 1
ATOM 558 O O . ALA A 1 74 ? 6.352 -17.5 -28.141 1 97.81 74 ALA A O 1
ATOM 559 N N . GLU A 1 75 ? 7.844 -15.867 -27.984 1 98.31 75 GLU A N 1
ATOM 560 C CA . GLU A 1 75 ? 8.961 -16.797 -28.078 1 98.31 75 GLU A CA 1
ATOM 561 C C . GLU A 1 75 ? 8.977 -17.766 -26.891 1 98.31 75 GLU A C 1
ATOM 563 O O . GLU A 1 75 ? 9.188 -18.969 -27.062 1 98.31 75 GLU A O 1
ATOM 568 N N . THR A 1 76 ? 8.758 -17.25 -25.719 1 98.44 76 THR A N 1
ATOM 569 C CA . THR A 1 76 ? 8.742 -18.062 -24.5 1 98.44 76 THR A CA 1
ATOM 570 C C . THR A 1 76 ? 7.629 -19.109 -24.562 1 98.44 76 THR A C 1
ATOM 572 O O . THR A 1 76 ? 7.844 -20.281 -24.25 1 98.44 76 THR A O 1
ATOM 575 N N . ALA A 1 77 ? 6.434 -18.688 -24.969 1 98.5 77 ALA A N 1
ATOM 576 C CA . ALA A 1 77 ? 5.32 -19.625 -25.109 1 98.5 77 ALA A CA 1
ATOM 577 C C . ALA A 1 77 ? 5.648 -20.719 -26.109 1 98.5 77 ALA A C 1
ATOM 579 O O . ALA A 1 77 ? 5.363 -21.906 -25.875 1 98.5 77 ALA A O 1
ATOM 580 N N . CYS A 1 78 ? 6.277 -20.328 -27.203 1 98.38 78 CYS A N 1
ATOM 581 C CA . CYS A 1 78 ? 6.66 -21.281 -28.234 1 98.38 78 CYS A CA 1
ATOM 582 C C . CYS A 1 78 ? 7.656 -22.297 -27.703 1 98.38 78 CYS A C 1
ATOM 584 O O . CYS A 1 78 ? 7.523 -23.5 -27.953 1 98.38 78 CYS A O 1
ATOM 586 N N . GLU A 1 79 ? 8.57 -21.859 -26.984 1 98.38 79 GLU A N 1
ATOM 587 C CA . GLU A 1 79 ? 9.578 -22.734 -26.406 1 98.38 79 GLU A CA 1
ATOM 588 C C . GLU A 1 79 ? 8.938 -23.75 -25.453 1 98.38 79 GLU A C 1
ATOM 590 O O . GLU A 1 79 ? 9.258 -24.938 -25.5 1 98.38 79 GLU A O 1
ATOM 595 N N . PHE A 1 80 ? 8.086 -23.281 -24.609 1 98.69 80 PHE A N 1
ATOM 596 C CA . PHE A 1 80 ? 7.383 -24.172 -23.703 1 98.69 80 PHE A CA 1
ATOM 597 C C . PHE A 1 80 ? 6.57 -25.203 -24.469 1 98.69 80 PHE A C 1
ATOM 599 O O . PHE A 1 80 ? 6.582 -26.391 -24.141 1 98.69 80 PHE A O 1
ATOM 606 N N . ASN A 1 81 ? 5.914 -24.766 -25.5 1 98.5 81 ASN A N 1
ATOM 607 C CA . ASN A 1 81 ? 5.055 -25.656 -26.281 1 98.5 81 ASN A CA 1
ATOM 608 C C . ASN A 1 81 ? 5.863 -26.703 -27.016 1 98.5 81 ASN A C 1
ATOM 610 O O . ASN A 1 81 ? 5.398 -27.828 -27.203 1 98.5 81 ASN A O 1
ATOM 614 N N . LYS A 1 82 ? 7.059 -26.391 -27.406 1 98.25 82 LYS A N 1
ATOM 615 C CA . LYS A 1 82 ? 7.949 -27.359 -28.031 1 98.25 82 LYS A CA 1
ATOM 616 C C . LYS A 1 82 ? 8.336 -28.453 -27.062 1 98.25 82 LYS A C 1
ATOM 618 O O . LYS A 1 82 ? 8.453 -29.625 -27.438 1 98.25 82 LYS A O 1
ATOM 623 N N . ILE A 1 83 ? 8.461 -28.109 -25.828 1 98.12 83 ILE A N 1
ATOM 624 C CA . ILE A 1 83 ? 8.961 -29.031 -24.812 1 98.12 83 ILE A CA 1
ATOM 625 C C . ILE A 1 83 ? 7.801 -29.859 -24.234 1 98.12 83 ILE A C 1
ATOM 627 O O . ILE A 1 83 ? 7.934 -31.062 -24.047 1 98.12 83 ILE A O 1
ATOM 631 N N . TYR A 1 84 ? 6.648 -29.188 -24.016 1 98.12 84 TYR A N 1
ATOM 632 C CA . TYR A 1 84 ? 5.633 -29.828 -23.188 1 98.12 84 TYR A CA 1
ATOM 633 C C . TYR A 1 84 ? 4.398 -30.172 -24.016 1 98.12 84 TYR A C 1
ATOM 635 O O . TYR A 1 84 ? 3.457 -30.797 -23.516 1 98.12 84 TYR A O 1
ATOM 643 N N . GLY A 1 85 ? 4.363 -29.734 -25.25 1 97.19 85 GLY A N 1
ATOM 644 C CA . GLY A 1 85 ? 3.242 -30 -26.141 1 97.19 85 GLY A CA 1
ATOM 645 C C . GLY A 1 85 ? 2.539 -28.75 -26.625 1 97.19 85 GLY A C 1
ATOM 646 O O . GLY A 1 85 ? 2.418 -27.781 -25.875 1 97.19 85 GLY A O 1
ATOM 647 N N . GLN A 1 86 ? 2.039 -28.812 -27.859 1 96.19 86 GLN A N 1
ATOM 648 C CA . GLN A 1 86 ? 1.397 -27.656 -28.469 1 96.19 86 GLN A CA 1
ATOM 649 C C . GLN A 1 86 ? 0.12 -27.266 -27.734 1 96.19 86 GLN A C 1
ATOM 651 O O . GLN A 1 86 ? -0.672 -28.141 -27.359 1 96.19 86 GLN A O 1
ATOM 656 N N . GLY A 1 87 ? -0.043 -25.984 -27.5 1 95.69 87 GLY A N 1
ATOM 657 C CA . GLY A 1 87 ? -1.276 -25.469 -26.922 1 95.69 87 GLY A CA 1
ATOM 658 C C . GLY A 1 87 ? -1.278 -25.469 -25.406 1 95.69 87 GLY A C 1
ATOM 659 O O . GLY A 1 87 ? -2.268 -25.094 -24.781 1 95.69 87 GLY A O 1
ATOM 660 N N . ARG A 1 88 ? -0.186 -25.875 -24.781 1 97.44 88 ARG A N 1
ATOM 661 C CA . ARG A 1 88 ? -0.11 -25.969 -23.328 1 97.44 88 ARG A CA 1
ATOM 662 C C . ARG A 1 88 ? 0.163 -24.594 -22.719 1 97.44 88 ARG A C 1
ATOM 664 O O . ARG A 1 88 ? -0.163 -24.375 -21.547 1 97.44 88 ARG A O 1
ATOM 671 N N . VAL A 1 89 ? 0.795 -23.75 -23.531 1 98.5 89 VAL A N 1
ATOM 672 C CA . VAL A 1 89 ? 1.142 -22.422 -23 1 98.5 89 VAL A CA 1
ATOM 673 C C . VAL A 1 89 ? 0.647 -21.344 -23.953 1 98.5 89 VAL A C 1
ATOM 675 O O . VAL A 1 89 ? 0.872 -21.422 -25.172 1 98.5 89 VAL A O 1
ATOM 678 N N . ASP A 1 90 ? -0.105 -20.406 -23.469 1 98.12 90 ASP A N 1
ATOM 679 C CA . ASP A 1 90 ? -0.493 -19.203 -24.188 1 98.12 90 ASP A CA 1
ATOM 680 C C . ASP A 1 90 ? 0.165 -17.969 -23.578 1 98.12 90 ASP A C 1
ATOM 682 O O . ASP A 1 90 ? 0.396 -17.906 -22.375 1 98.12 90 ASP A O 1
ATOM 686 N N . PHE A 1 91 ? 0.491 -17.016 -24.453 1 98.38 91 PHE A N 1
ATOM 687 C CA . PHE A 1 91 ? 1.022 -15.734 -24 1 98.38 91 PHE A CA 1
ATOM 688 C C . PHE A 1 91 ? -0.011 -14.625 -24.188 1 98.38 91 PHE A C 1
ATOM 690 O O . PHE A 1 91 ? -0.665 -14.547 -25.219 1 98.38 91 PHE A O 1
ATOM 697 N N . TYR A 1 92 ? -0.207 -13.852 -23.141 1 98.31 92 TYR A N 1
ATOM 698 C CA . TYR A 1 92 ? -1.032 -12.648 -23.203 1 98.31 92 TYR A CA 1
ATOM 699 C C . TYR A 1 92 ? -0.218 -11.414 -22.844 1 98.31 92 TYR A C 1
ATOM 701 O O . TYR A 1 92 ? 0.253 -11.281 -21.703 1 98.31 92 TYR A O 1
ATOM 709 N N . GLN A 1 93 ? -0.031 -10.5 -23.781 1 98.31 93 GLN A N 1
ATOM 710 C CA . GLN A 1 93 ? 0.726 -9.273 -23.531 1 98.31 93 GLN A CA 1
ATOM 711 C C . GLN A 1 93 ? -0.082 -8.281 -22.703 1 98.31 93 GLN A C 1
ATOM 713 O O . GLN A 1 93 ? -1.199 -7.918 -23.062 1 98.31 93 GLN A O 1
ATOM 718 N N . THR A 1 94 ? 0.521 -7.855 -21.562 1 97.75 94 THR A N 1
ATOM 719 C CA . THR A 1 94 ? -0.193 -6.938 -20.688 1 97.75 94 THR A CA 1
ATOM 720 C C . THR A 1 94 ? 0.778 -6.207 -19.766 1 97.75 94 THR A C 1
ATOM 722 O O . THR A 1 94 ? 1.783 -6.777 -19.344 1 97.75 94 THR A O 1
ATOM 725 N N . ASP A 1 95 ? 0.505 -4.98 -19.625 1 96.69 95 ASP A N 1
ATOM 726 C CA . ASP A 1 95 ? 1.078 -4.234 -18.516 1 96.69 95 ASP A CA 1
ATOM 727 C C . ASP A 1 95 ? 0.156 -4.27 -17.297 1 96.69 95 ASP A C 1
ATOM 729 O O . ASP A 1 95 ? -0.808 -3.504 -17.219 1 96.69 95 ASP A O 1
ATOM 733 N N . VAL A 1 96 ? 0.495 -5.113 -16.344 1 96.19 96 VAL A N 1
ATOM 734 C CA . VAL A 1 96 ? -0.408 -5.34 -15.219 1 96.19 96 VAL A CA 1
ATOM 735 C C . VAL A 1 96 ? -0.463 -4.09 -14.336 1 96.19 96 VAL A C 1
ATOM 737 O O . VAL A 1 96 ? -1.373 -3.939 -13.523 1 96.19 96 VAL A O 1
ATOM 740 N N . GLY A 1 97 ? 0.535 -3.24 -14.477 1 93.44 97 GLY A N 1
ATOM 741 C CA . GLY A 1 97 ? 0.498 -1.981 -13.75 1 93.44 97 GLY A CA 1
ATOM 742 C C . GLY A 1 97 ? -0.536 -1.011 -14.289 1 93.44 97 GLY A C 1
ATOM 743 O O . GLY A 1 97 ? -0.826 0.009 -13.664 1 93.44 97 GLY A O 1
ATOM 744 N N . ASN A 1 98 ? -1.015 -1.276 -15.438 1 93.81 98 ASN A N 1
ATOM 745 C CA . ASN A 1 98 ? -2.092 -0.506 -16.047 1 93.81 98 ASN A CA 1
ATOM 746 C C . ASN A 1 98 ? -3.461 -1.096 -15.727 1 93.81 98 ASN A C 1
ATOM 748 O O . ASN A 1 98 ? -3.781 -2.207 -16.141 1 93.81 98 ASN A O 1
ATOM 752 N N . ASN A 1 99 ? -4.293 -0.326 -15.062 1 90.5 99 ASN A N 1
ATOM 753 C CA . ASN A 1 99 ? -5.57 -0.812 -14.547 1 90.5 99 ASN A CA 1
ATOM 754 C C . ASN A 1 99 ? -6.469 -1.323 -15.664 1 90.5 99 ASN A C 1
ATOM 756 O O . ASN A 1 99 ? -7.172 -2.322 -15.5 1 90.5 99 ASN A O 1
ATOM 760 N N . TYR A 1 100 ? -6.449 -0.64 -16.75 1 94.19 100 TYR A N 1
ATOM 761 C CA . TYR A 1 100 ? -7.285 -1.051 -17.875 1 94.19 100 TYR A CA 1
ATOM 762 C C . TYR A 1 100 ? -6.789 -2.365 -18.469 1 94.19 100 TYR A C 1
ATOM 764 O O . TYR A 1 100 ? -7.59 -3.254 -18.766 1 94.19 100 TYR A O 1
ATOM 772 N N . GLU A 1 101 ? -5.527 -2.555 -18.547 1 97.25 101 GLU A N 1
ATOM 773 C CA . GLU A 1 101 ? -4.961 -3.74 -19.188 1 97.25 101 GLU A CA 1
ATOM 774 C C . GLU A 1 101 ? -5.152 -4.98 -18.312 1 97.25 101 GLU A C 1
ATOM 776 O O . GLU A 1 101 ? -5.465 -6.059 -18.828 1 97.25 101 GLU A O 1
ATOM 781 N N . ILE A 1 102 ? -5.004 -4.859 -17.047 1 96.5 102 ILE A N 1
ATOM 782 C CA . ILE A 1 102 ? -5.145 -6.023 -16.172 1 96.5 102 ILE A CA 1
ATOM 783 C C . ILE A 1 102 ? -6.605 -6.477 -16.156 1 96.5 102 ILE A C 1
ATOM 785 O O . ILE A 1 102 ? -6.891 -7.676 -16.125 1 96.5 102 ILE A O 1
ATOM 789 N N . LYS A 1 103 ? -7.516 -5.535 -16.156 1 95.31 103 LYS A N 1
ATOM 790 C CA . LYS A 1 103 ? -8.93 -5.883 -16.234 1 95.31 103 LYS A CA 1
ATOM 791 C C . LYS A 1 103 ? -9.258 -6.609 -17.531 1 95.31 103 LYS A C 1
ATOM 793 O O . LYS A 1 103 ? -9.977 -7.609 -17.531 1 95.31 103 LYS A O 1
ATOM 798 N N . ASN A 1 104 ? -8.688 -6.102 -18.609 1 97.19 104 ASN A N 1
ATOM 799 C CA . ASN A 1 104 ? -8.891 -6.738 -19.906 1 97.19 104 ASN A CA 1
ATOM 800 C C . ASN A 1 104 ? -8.289 -8.133 -19.953 1 97.19 104 ASN A C 1
ATOM 802 O O . ASN A 1 104 ? -8.82 -9.031 -20.609 1 97.19 104 ASN A O 1
ATOM 806 N N . MET A 1 105 ? -7.188 -8.297 -19.297 1 96.94 105 MET A N 1
ATOM 807 C CA . MET A 1 105 ? -6.555 -9.609 -19.219 1 96.94 105 MET A CA 1
ATOM 808 C C . MET A 1 105 ? -7.488 -10.625 -18.578 1 96.94 105 MET A C 1
ATOM 810 O O . MET A 1 105 ? -7.695 -11.719 -19.125 1 96.94 105 MET A O 1
ATOM 814 N N . PHE A 1 106 ? -8.117 -10.32 -17.469 1 96.31 106 PHE A N 1
ATOM 815 C CA . PHE A 1 106 ? -9 -11.258 -16.781 1 96.31 106 PHE A CA 1
ATOM 816 C C . PHE A 1 106 ? -10.273 -11.492 -17.578 1 96.31 106 PHE A C 1
ATOM 818 O O . PHE A 1 106 ? -10.82 -12.602 -17.578 1 96.31 106 PHE A O 1
ATOM 825 N N . LYS A 1 107 ? -10.719 -10.43 -18.297 1 95.25 107 LYS A N 1
ATOM 826 C CA . LYS A 1 107 ? -11.852 -10.609 -19.203 1 95.25 107 LYS A CA 1
ATOM 827 C C . LYS A 1 107 ? -11.516 -11.609 -20.312 1 95.25 107 LYS A C 1
ATOM 829 O O . LYS A 1 107 ? -12.328 -12.484 -20.625 1 95.25 107 LYS A O 1
ATOM 834 N N . TYR A 1 108 ? -10.367 -11.398 -20.875 1 95.62 108 TYR A N 1
ATOM 835 C CA . TYR A 1 108 ? -9.898 -12.312 -21.922 1 95.62 108 TYR A CA 1
ATOM 836 C C . TYR A 1 108 ? -9.852 -13.75 -21.406 1 95.62 108 TYR A C 1
ATOM 838 O O . TYR A 1 108 ? -10.312 -14.672 -22.078 1 95.62 108 TYR A O 1
ATOM 846 N N . ILE A 1 109 ? -9.336 -13.953 -20.219 1 93.88 109 ILE A N 1
ATOM 847 C CA . ILE A 1 109 ? -9.203 -15.281 -19.625 1 93.88 109 ILE A CA 1
ATOM 848 C C . ILE A 1 109 ? -10.586 -15.875 -19.375 1 93.88 109 ILE A C 1
ATOM 850 O O . ILE A 1 109 ? -10.836 -17.047 -19.703 1 93.88 109 ILE A O 1
ATOM 854 N N . LYS A 1 110 ? -11.484 -15.117 -18.875 1 92.75 110 LYS A N 1
ATOM 855 C CA . LYS A 1 110 ? -12.852 -15.562 -18.609 1 92.75 110 LYS A CA 1
ATOM 856 C C . LYS A 1 110 ? -13.539 -16.016 -19.891 1 92.75 110 LYS A C 1
ATOM 858 O O . LYS A 1 110 ? -14.273 -17 -19.891 1 92.75 110 LYS A O 1
ATOM 863 N N . ASN A 1 111 ? -13.266 -15.359 -20.953 1 93.94 111 ASN A N 1
ATOM 864 C CA . ASN A 1 111 ? -13.953 -15.609 -22.219 1 93.94 111 ASN A CA 1
ATOM 865 C C . ASN A 1 111 ? -13.344 -16.781 -22.969 1 93.94 111 ASN A C 1
ATOM 867 O O . ASN A 1 111 ? -14.008 -17.422 -23.781 1 93.94 111 ASN A O 1
ATOM 871 N N . ASN A 1 112 ? -12.117 -17.078 -22.703 1 93.25 112 ASN A N 1
ATOM 872 C CA . ASN A 1 112 ? -11.414 -18.031 -23.562 1 93.25 112 ASN A CA 1
ATOM 873 C C . ASN A 1 112 ? -11.109 -19.328 -22.828 1 93.25 112 ASN A C 1
ATOM 875 O O . ASN A 1 112 ? -10.797 -20.344 -23.453 1 93.25 112 ASN A O 1
ATOM 879 N N . PHE A 1 113 ? -11.148 -19.266 -21.531 1 90.19 113 PHE A N 1
ATOM 880 C CA . PHE A 1 113 ? -10.82 -20.453 -20.766 1 90.19 113 PHE A CA 1
ATOM 881 C C . PHE A 1 113 ? -11.938 -20.781 -19.781 1 90.19 113 PHE A C 1
ATOM 883 O O . PHE A 1 113 ? -12.586 -19.891 -19.25 1 90.19 113 PHE A O 1
ATOM 890 N N . GLU A 1 114 ? -12.281 -22.016 -19.625 1 80.69 114 GLU A N 1
ATOM 891 C CA . GLU A 1 114 ? -13.406 -22.469 -18.812 1 80.69 114 GLU A CA 1
ATOM 892 C C . GLU A 1 114 ? -13.148 -22.219 -17.328 1 80.69 114 GLU A C 1
ATOM 894 O O . GLU A 1 114 ? -14.07 -21.891 -16.578 1 80.69 114 GLU A O 1
ATOM 899 N N . ALA A 1 115 ? -11.875 -22.578 -16.969 1 85 115 ALA A N 1
ATOM 900 C CA . ALA A 1 115 ? -11.617 -22.453 -15.539 1 85 115 ALA A CA 1
ATOM 901 C C . ALA A 1 115 ? -10.195 -21.969 -15.281 1 85 115 ALA A C 1
ATOM 903 O O . ALA A 1 115 ? -9.266 -22.328 -16 1 85 115 ALA A O 1
ATOM 904 N N . LEU A 1 116 ? -10.117 -21.031 -14.352 1 94.81 116 LEU A N 1
ATOM 905 C CA . LEU A 1 116 ? -8.812 -20.672 -13.797 1 94.81 116 LEU A CA 1
ATOM 906 C C . LEU A 1 116 ? -8.625 -21.297 -12.414 1 94.81 116 LEU A C 1
ATOM 908 O O . LEU A 1 116 ? -9.367 -20.984 -11.477 1 94.81 116 LEU A O 1
ATOM 912 N N . ASP A 1 117 ? -7.637 -22.188 -12.289 1 96.56 117 ASP A N 1
ATOM 913 C CA . ASP A 1 117 ? -7.453 -22.969 -11.07 1 96.56 117 ASP A CA 1
ATOM 914 C C . ASP A 1 117 ? -6.355 -22.375 -10.195 1 96.56 117 ASP A C 1
ATOM 916 O O . ASP A 1 117 ? -6.391 -22.5 -8.969 1 96.56 117 ASP A O 1
ATOM 920 N N . VAL A 1 118 ? -5.387 -21.828 -10.898 1 98 118 VAL A N 1
ATOM 921 C CA . VAL A 1 118 ? -4.238 -21.297 -10.18 1 98 118 VAL A CA 1
ATOM 922 C C . VAL A 1 118 ? -3.926 -19.891 -10.68 1 98 118 VAL A C 1
ATOM 924 O O . VAL A 1 118 ? -3.871 -19.641 -11.891 1 98 118 VAL A O 1
ATOM 927 N N . PHE A 1 119 ? -3.812 -18.969 -9.781 1 98.25 119 PHE A N 1
ATOM 928 C CA . PHE A 1 119 ? -3.359 -17.625 -10.094 1 98.25 119 PHE A CA 1
ATOM 929 C C . PHE A 1 119 ? -2.08 -17.281 -9.328 1 98.25 119 PHE A C 1
ATOM 931 O O . PHE A 1 119 ? -2.068 -17.281 -8.102 1 98.25 119 PHE A O 1
ATOM 938 N N . PHE A 1 120 ? -1.016 -17.062 -10.07 1 98.69 120 PHE A N 1
ATOM 939 C CA . PHE A 1 120 ? 0.25 -16.641 -9.484 1 98.69 120 PHE A CA 1
ATOM 940 C C . PHE A 1 120 ? 0.442 -15.133 -9.633 1 98.69 120 PHE A C 1
ATOM 942 O O . PHE A 1 120 ? 0.87 -14.664 -10.688 1 98.69 120 PHE A O 1
ATOM 949 N N . ASN A 1 121 ? 0.122 -14.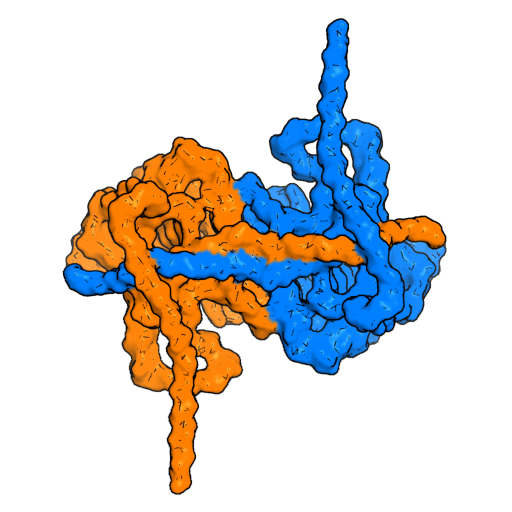453 -8.578 1 98.06 121 ASN A N 1
ATOM 950 C CA . ASN A 1 121 ? 0.234 -13 -8.492 1 98.06 121 ASN A CA 1
ATOM 951 C C . ASN A 1 121 ? 1.67 -12.562 -8.211 1 98.06 121 ASN A C 1
ATOM 953 O O . ASN A 1 121 ? 2.023 -12.281 -7.062 1 98.06 121 ASN A O 1
ATOM 957 N N . ASN A 1 122 ? 2.479 -12.438 -9.281 1 96.81 122 ASN A N 1
ATOM 958 C CA . ASN A 1 122 ? 3.93 -12.453 -9.148 1 96.81 122 ASN A CA 1
ATOM 959 C C . ASN A 1 122 ? 4.562 -11.172 -9.672 1 96.81 122 ASN A C 1
ATOM 961 O O . ASN A 1 122 ? 5.785 -11.023 -9.664 1 96.81 122 ASN A O 1
ATOM 965 N N . ALA A 1 123 ? 3.773 -10.211 -10.078 1 92.44 123 ALA A N 1
ATOM 966 C CA . ALA A 1 123 ? 4.348 -9.008 -10.672 1 92.44 123 ALA A CA 1
ATOM 967 C C . ALA A 1 123 ? 5.172 -8.227 -9.641 1 92.44 123 ALA A C 1
ATOM 969 O O . ALA A 1 123 ? 4.695 -7.945 -8.547 1 92.44 123 ALA A O 1
ATOM 970 N N . GLU A 1 124 ? 6.449 -7.953 -10 1 88.62 124 GLU A N 1
ATOM 971 C CA . GLU A 1 124 ? 7.328 -7.125 -9.172 1 88.62 124 GLU A CA 1
ATOM 972 C C . GLU A 1 124 ? 8.406 -6.449 -10.016 1 88.62 124 GLU A C 1
ATOM 974 O O . GLU A 1 124 ? 8.992 -7.078 -10.898 1 88.62 124 GLU A O 1
ATOM 979 N N . THR A 1 125 ? 8.578 -5.195 -9.766 1 86.88 125 THR A N 1
ATOM 980 C CA . THR A 1 125 ? 9.656 -4.484 -10.445 1 86.88 125 THR A CA 1
ATOM 981 C C . THR A 1 125 ? 10.516 -3.73 -9.438 1 86.88 125 THR A C 1
ATOM 983 O O . THR A 1 125 ? 10.039 -3.34 -8.375 1 86.88 125 THR A O 1
ATOM 986 N N . HIS A 1 126 ? 11.789 -3.65 -9.773 1 75.75 126 HIS A N 1
ATOM 987 C CA . HIS A 1 126 ? 12.727 -2.854 -8.992 1 75.75 126 HIS A CA 1
ATOM 988 C C . HIS A 1 126 ? 13.289 -1.703 -9.82 1 75.75 126 HIS A C 1
ATOM 990 O O . HIS A 1 126 ? 14.18 -0.98 -9.359 1 75.75 126 HIS A O 1
ATOM 996 N N . GLU A 1 127 ? 12.75 -1.684 -10.969 1 74.56 127 GLU A N 1
ATOM 997 C CA . GLU A 1 127 ? 13.211 -0.641 -11.883 1 74.56 127 GLU A CA 1
ATOM 998 C C . GLU A 1 127 ? 12.172 0.471 -12.016 1 74.56 127 GLU A C 1
ATOM 1000 O O . GLU A 1 127 ? 11 0.269 -11.711 1 74.56 127 GLU A O 1
ATOM 1005 N N . GLY A 1 128 ? 12.719 1.559 -12.328 1 77.81 128 GLY A N 1
ATOM 1006 C CA . GLY A 1 128 ? 11.836 2.691 -12.555 1 77.81 128 GLY A CA 1
ATOM 1007 C C . GLY A 1 128 ? 11.68 3.578 -11.336 1 77.81 128 GLY A C 1
ATOM 1008 O O . GLY A 1 128 ? 12.422 3.434 -10.359 1 77.81 128 GLY A O 1
ATOM 1009 N N . GLY A 1 129 ? 10.781 4.539 -11.383 1 82.81 129 GLY A N 1
ATOM 1010 C CA . GLY A 1 129 ? 10.531 5.492 -10.312 1 82.81 129 GLY A CA 1
ATOM 1011 C C . GLY A 1 129 ? 9.43 5.051 -9.367 1 82.81 129 GLY A C 1
ATOM 1012 O O . GLY A 1 129 ? 9 3.895 -9.398 1 82.81 129 GLY A O 1
ATOM 1013 N N . VAL A 1 130 ? 9.047 5.801 -8.469 1 86 130 VAL A N 1
ATOM 1014 C CA . VAL A 1 130 ? 8.039 5.574 -7.438 1 86 130 VAL A CA 1
ATOM 1015 C C . VAL A 1 130 ? 6.723 5.152 -8.086 1 86 130 VAL A C 1
ATOM 1017 O O . VAL A 1 130 ? 6.074 4.207 -7.629 1 86 130 VAL A O 1
ATOM 1020 N N . ASP A 1 131 ? 6.434 5.762 -9.211 1 88.56 131 ASP A N 1
ATOM 1021 C CA . ASP A 1 131 ? 5.172 5.473 -9.891 1 88.56 131 ASP A CA 1
ATOM 1022 C C . ASP A 1 131 ? 5.141 4.035 -10.398 1 88.56 131 ASP A C 1
ATOM 1024 O O . ASP A 1 131 ? 4.148 3.328 -10.227 1 88.56 131 ASP A O 1
ATOM 1028 N N . ASP A 1 132 ? 6.195 3.621 -10.969 1 89.56 132 ASP A N 1
ATOM 1029 C CA . ASP A 1 132 ? 6.281 2.27 -11.508 1 89.56 132 ASP A CA 1
ATOM 1030 C C . ASP A 1 132 ? 6.211 1.227 -10.391 1 89.56 132 ASP A C 1
ATOM 1032 O O . ASP A 1 132 ? 5.539 0.203 -10.531 1 89.56 132 ASP A O 1
ATOM 1036 N N . MET A 1 133 ? 6.844 1.51 -9.359 1 88.69 133 MET A N 1
ATOM 1037 C CA . MET A 1 133 ? 6.891 0.584 -8.234 1 88.69 133 MET A CA 1
ATOM 1038 C C . MET A 1 133 ? 5.508 0.42 -7.605 1 88.69 133 MET A C 1
ATOM 1040 O O . MET A 1 133 ? 5.078 -0.7 -7.328 1 88.69 133 MET A O 1
ATOM 1044 N N . ILE A 1 134 ? 4.836 1.481 -7.453 1 89.81 134 ILE A N 1
ATOM 1045 C CA . ILE A 1 134 ? 3.516 1.423 -6.836 1 89.81 134 ILE A CA 1
ATOM 1046 C C . ILE A 1 134 ? 2.533 0.741 -7.785 1 89.81 134 ILE A C 1
ATOM 1048 O O . ILE A 1 134 ? 1.737 -0.102 -7.363 1 89.81 134 ILE A O 1
ATOM 1052 N N . ALA A 1 135 ? 2.643 1.103 -9.023 1 92.44 135 ALA A N 1
ATOM 1053 C CA . ALA A 1 135 ? 1.73 0.543 -10.023 1 92.44 135 ALA A CA 1
ATOM 1054 C C . ALA A 1 135 ? 1.894 -0.971 -10.125 1 92.44 135 ALA A C 1
ATOM 1056 O O . ALA A 1 135 ? 0.906 -1.71 -10.117 1 92.44 135 ALA A O 1
ATOM 1057 N N . THR A 1 136 ? 3.07 -1.402 -10.148 1 93.56 136 THR A N 1
ATOM 1058 C CA . THR A 1 136 ? 3.34 -2.809 -10.43 1 93.56 136 THR A CA 1
ATOM 1059 C C . THR A 1 136 ? 3.332 -3.629 -9.148 1 93.56 136 THR A C 1
ATOM 1061 O O . THR A 1 136 ? 2.732 -4.707 -9.094 1 93.56 136 THR A O 1
ATOM 1064 N N . ASN A 1 137 ? 3.936 -3.094 -8.086 1 91.94 137 ASN A N 1
ATOM 1065 C CA . ASN A 1 137 ? 4.164 -3.885 -6.879 1 91.94 137 ASN A CA 1
ATOM 1066 C C . ASN A 1 137 ? 2.982 -3.799 -5.918 1 91.94 137 ASN A C 1
ATOM 1068 O O . ASN A 1 137 ? 2.896 -4.574 -4.965 1 91.94 137 ASN A O 1
ATOM 1072 N N . PHE A 1 138 ? 2.129 -2.912 -6.18 1 92.81 138 PHE A N 1
ATOM 1073 C CA . PHE A 1 138 ? 1.014 -2.734 -5.258 1 92.81 138 PHE A CA 1
ATOM 1074 C C . PHE A 1 138 ? -0.317 -2.785 -6 1 92.81 138 PHE A C 1
ATOM 1076 O O . PHE A 1 138 ? -1.083 -3.738 -5.848 1 92.81 138 PHE A O 1
ATOM 1083 N N . ASN A 1 139 ? -0.527 -1.817 -6.914 1 92.31 139 ASN A N 1
ATOM 1084 C CA . ASN A 1 139 ? -1.811 -1.706 -7.598 1 92.31 139 ASN A CA 1
ATOM 1085 C C . ASN A 1 139 ? -2.15 -2.98 -8.367 1 92.31 139 ASN A C 1
ATOM 1087 O O . ASN A 1 139 ? -3.254 -3.514 -8.234 1 92.31 139 ASN A O 1
ATOM 1091 N N . SER A 1 140 ? -1.227 -3.373 -9.117 1 95.31 140 SER A N 1
ATOM 1092 C CA . SER A 1 140 ? -1.451 -4.559 -9.938 1 95.31 140 SER A CA 1
ATOM 1093 C C . SER A 1 140 ? -1.811 -5.766 -9.078 1 95.31 140 SER A C 1
ATOM 1095 O O . SER A 1 140 ? -2.682 -6.559 -9.445 1 95.31 140 SER A O 1
ATOM 1097 N N . LYS A 1 141 ? -1.229 -5.867 -7.973 1 95.25 141 LYS A N 1
ATOM 1098 C CA . LYS A 1 141 ? -1.389 -7.051 -7.133 1 95.25 141 LYS A CA 1
ATOM 1099 C C . LYS A 1 141 ? -2.721 -7.023 -6.387 1 95.25 141 LYS A C 1
ATOM 1101 O O . LYS A 1 141 ? -3.373 -8.055 -6.23 1 95.25 141 LYS A O 1
ATOM 1106 N N . ILE A 1 142 ? -3.119 -5.859 -5.961 1 92.25 142 ILE A N 1
ATOM 1107 C CA . ILE A 1 142 ? -4.422 -5.723 -5.32 1 92.25 142 ILE A CA 1
ATOM 1108 C C . ILE A 1 142 ? -5.527 -6.027 -6.332 1 92.25 142 ILE A C 1
ATOM 1110 O O . ILE A 1 142 ? -6.461 -6.777 -6.031 1 92.25 142 ILE A O 1
ATOM 1114 N N . HIS A 1 143 ? -5.387 -5.461 -7.5 1 93.06 143 HIS A N 1
ATOM 1115 C CA . HIS A 1 143 ? -6.344 -5.773 -8.555 1 93.06 143 HIS A CA 1
ATOM 1116 C C . HIS A 1 143 ? -6.336 -7.266 -8.883 1 93.06 143 HIS A C 1
ATOM 1118 O O . HIS A 1 143 ? -7.391 -7.859 -9.109 1 93.06 143 HIS A O 1
ATOM 1124 N N . GLY A 1 144 ? -5.16 -7.809 -8.906 1 94.81 144 GLY A N 1
ATOM 1125 C CA . GLY A 1 144 ? -5.039 -9.234 -9.172 1 94.81 144 GLY A CA 1
ATOM 1126 C C . GLY A 1 144 ? -5.871 -10.094 -8.234 1 94.81 144 GLY A C 1
ATOM 1127 O O . GLY A 1 144 ? -6.602 -10.977 -8.68 1 94.81 144 GLY A O 1
ATOM 1128 N N . ILE A 1 145 ? -5.773 -9.82 -6.957 1 93.38 145 ILE A N 1
ATOM 1129 C CA . ILE A 1 145 ? -6.516 -10.586 -5.957 1 93.38 145 ILE A CA 1
ATOM 1130 C C . ILE A 1 145 ? -8.016 -10.422 -6.199 1 93.38 145 ILE A C 1
ATOM 1132 O O . ILE A 1 145 ? -8.758 -11.406 -6.223 1 93.38 145 ILE A O 1
ATOM 1136 N N . ILE A 1 146 ? -8.461 -9.195 -6.445 1 90.06 146 ILE A N 1
ATOM 1137 C CA . ILE A 1 146 ? -9.875 -8.891 -6.586 1 90.06 146 ILE A CA 1
ATOM 1138 C C . ILE A 1 146 ? -10.422 -9.57 -7.84 1 90.06 146 ILE A C 1
ATOM 1140 O O . ILE A 1 146 ? -11.453 -10.25 -7.789 1 90.06 146 ILE A O 1
ATOM 1144 N N . LEU A 1 147 ? -9.742 -9.414 -8.906 1 91.88 147 LEU A N 1
ATOM 1145 C CA . LEU A 1 147 ? -10.203 -9.945 -10.18 1 91.88 147 LEU A CA 1
ATOM 1146 C C . LEU A 1 147 ? -10.125 -11.469 -10.188 1 91.88 147 LEU A C 1
ATOM 1148 O O . LEU A 1 147 ? -11.008 -12.141 -10.727 1 91.88 147 LEU A O 1
ATOM 1152 N N . ALA A 1 148 ? -9.062 -12.039 -9.578 1 93.5 148 ALA A N 1
ATOM 1153 C CA . ALA A 1 148 ?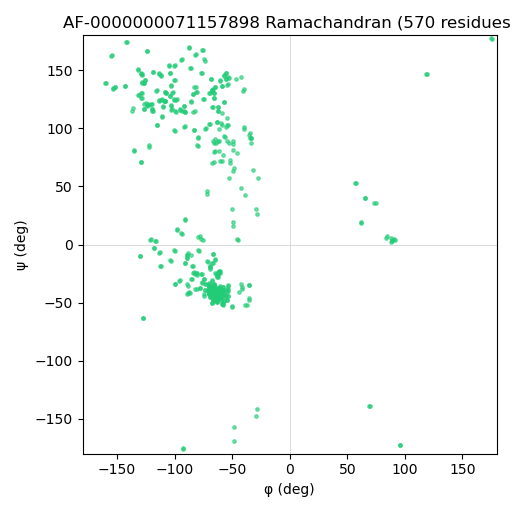 -8.945 -13.492 -9.508 1 93.5 148 ALA A CA 1
ATOM 1154 C C . ALA A 1 148 ? -10.102 -14.102 -8.727 1 93.5 148 ALA A C 1
ATOM 1156 O O . ALA A 1 148 ? -10.711 -15.086 -9.164 1 93.5 148 ALA A O 1
ATOM 1157 N N . THR A 1 149 ? -10.422 -13.539 -7.609 1 89.56 149 THR A N 1
ATOM 1158 C CA . THR A 1 149 ? -11.477 -14.078 -6.758 1 89.56 149 THR A CA 1
ATOM 1159 C C . THR A 1 149 ? -12.828 -14.016 -7.465 1 89.56 149 THR A C 1
ATOM 1161 O O . THR A 1 149 ? -13.695 -14.859 -7.227 1 89.56 149 THR A O 1
ATOM 1164 N N . LYS A 1 150 ? -12.969 -13.102 -8.398 1 86.94 150 LYS A N 1
ATOM 1165 C CA . LYS A 1 150 ? -14.219 -12.961 -9.141 1 86.94 150 LYS A CA 1
ATOM 1166 C C . LYS A 1 150 ? -14.281 -13.938 -10.312 1 86.94 150 LYS A C 1
ATOM 1168 O O . LYS A 1 150 ? -15.359 -14.234 -10.82 1 86.94 150 LYS A O 1
ATOM 1173 N N . ASN A 1 151 ? -13.125 -14.43 -10.688 1 88.19 151 ASN A N 1
ATOM 1174 C CA . ASN A 1 151 ? -13.086 -15.164 -11.953 1 88.19 151 ASN A CA 1
ATOM 1175 C C . ASN A 1 151 ? -12.672 -16.625 -11.742 1 88.19 151 ASN A C 1
ATOM 1177 O O . ASN A 1 151 ? -12.688 -17.422 -12.68 1 88.19 151 ASN A O 1
ATOM 1181 N N . MET A 1 152 ? -12.352 -17 -10.523 1 91.25 152 MET A N 1
ATOM 1182 C CA . MET A 1 152 ? -11.852 -18.344 -10.258 1 91.25 152 MET A CA 1
ATOM 1183 C C . MET A 1 152 ? -12.961 -19.25 -9.711 1 91.25 152 MET A C 1
ATOM 1185 O O . MET A 1 152 ? -13.938 -18.75 -9.133 1 91.25 152 MET A O 1
ATOM 1189 N N . LYS A 1 153 ? -12.852 -20.484 -9.898 1 89.69 153 LYS A N 1
ATOM 1190 C CA . LYS A 1 153 ? -13.852 -21.453 -9.453 1 89.69 153 LYS A CA 1
ATOM 1191 C C . LYS A 1 153 ? -13.578 -21.906 -8.023 1 89.69 153 LYS A C 1
ATOM 1193 O O . LYS A 1 153 ? -12.5 -21.656 -7.48 1 89.69 153 LYS A O 1
ATOM 1198 N N . GLU A 1 154 ? -14.516 -22.562 -7.535 1 91.12 154 GLU A N 1
ATOM 1199 C CA . GLU A 1 154 ? -14.352 -23.125 -6.195 1 91.12 154 GLU A CA 1
ATOM 1200 C C . GLU A 1 154 ? -13.156 -24.078 -6.137 1 91.12 154 GLU A C 1
ATOM 1202 O O . GLU A 1 154 ? -12.93 -24.859 -7.062 1 91.12 154 GLU A O 1
ATOM 1207 N N . GLY A 1 155 ? -12.398 -23.984 -5.145 1 92.56 155 GLY A N 1
ATOM 1208 C CA . GLY A 1 155 ? -11.273 -24.875 -4.93 1 92.56 155 GLY A CA 1
ATOM 1209 C C . GLY A 1 155 ? -10 -24.391 -5.598 1 92.56 155 GLY A C 1
ATOM 1210 O O . GLY A 1 155 ? -8.969 -25.078 -5.543 1 92.56 155 GLY A O 1
ATOM 1211 N N . SER A 1 156 ? -10.023 -23.172 -6.203 1 95.62 156 SER A N 1
ATOM 1212 C CA . SER A 1 156 ? -8.852 -22.625 -6.863 1 95.62 156 SER A CA 1
ATOM 1213 C C . SER A 1 156 ? -7.848 -22.094 -5.848 1 95.62 156 SER A C 1
ATOM 1215 O O . SER A 1 156 ? -8.133 -22.031 -4.652 1 95.62 156 SER A O 1
ATOM 1217 N N . VAL A 1 157 ? -6.617 -21.812 -6.379 1 96.81 157 VAL A N 1
ATOM 1218 C CA . VAL A 1 157 ? -5.539 -21.391 -5.492 1 96.81 157 VAL A CA 1
ATOM 1219 C C . VAL A 1 157 ? -4.91 -20.094 -6.016 1 96.81 157 VAL A C 1
ATOM 1221 O O . VAL A 1 157 ? -4.625 -19.984 -7.211 1 96.81 157 VAL A O 1
ATOM 1224 N N . ILE A 1 158 ? -4.789 -19.156 -5.105 1 97.19 158 ILE A N 1
ATOM 1225 C CA . ILE A 1 158 ? -4.043 -17.922 -5.367 1 97.19 158 ILE A CA 1
ATOM 1226 C C . ILE A 1 158 ? -2.734 -17.938 -4.582 1 97.19 158 ILE A C 1
ATOM 1228 O O . ILE A 1 158 ? -2.734 -18.156 -3.367 1 97.19 158 ILE A O 1
ATOM 1232 N N . VAL A 1 159 ? -1.621 -17.797 -5.25 1 97.5 159 VAL A N 1
ATOM 1233 C CA . VAL A 1 159 ? -0.336 -17.594 -4.59 1 97.5 159 VAL A CA 1
ATOM 1234 C C . VAL A 1 159 ? 0.154 -16.172 -4.848 1 97.5 159 VAL A C 1
ATOM 1236 O O . VAL A 1 159 ? 0.489 -15.812 -5.98 1 97.5 159 VAL A O 1
ATOM 1239 N N . ASN A 1 160 ? 0.131 -15.398 -3.795 1 97.06 160 ASN A N 1
ATOM 1240 C CA . ASN A 1 160 ? 0.695 -14.055 -3.834 1 97.06 160 ASN A CA 1
ATOM 1241 C C . ASN A 1 160 ? 2.195 -14.07 -3.553 1 97.06 160 ASN A C 1
ATOM 1243 O O . ASN A 1 160 ? 2.635 -14.602 -2.535 1 97.06 160 ASN A O 1
ATOM 1247 N N . HIS A 1 161 ? 2.947 -13.523 -4.477 1 96.25 161 HIS A N 1
ATOM 1248 C CA . HIS A 1 161 ? 4.391 -13.445 -4.289 1 96.25 161 HIS A CA 1
ATOM 1249 C C . HIS A 1 161 ? 4.84 -12 -4.102 1 96.25 161 HIS A C 1
ATOM 1251 O O . HIS A 1 161 ? 4.461 -11.117 -4.879 1 96.25 161 HIS A O 1
ATOM 1257 N N . THR A 1 162 ? 5.527 -11.727 -3.012 1 91.62 162 THR A N 1
ATOM 1258 C CA . THR A 1 162 ? 6.051 -10.391 -2.771 1 91.62 162 THR A CA 1
ATOM 1259 C C . THR A 1 162 ? 7.434 -10.453 -2.131 1 91.62 162 THR A C 1
ATOM 1261 O O . THR A 1 162 ? 7.945 -11.539 -1.857 1 91.62 162 THR A O 1
ATOM 1264 N N . SER A 1 163 ? 8.039 -9.281 -1.984 1 86.81 163 SER A N 1
ATOM 1265 C CA . SER A 1 163 ? 9.375 -9.172 -1.398 1 86.81 163 SER A CA 1
ATOM 1266 C C . SER A 1 163 ? 9.32 -9.328 0.118 1 86.81 163 SER A C 1
ATOM 1268 O O . SER A 1 163 ? 8.375 -8.875 0.764 1 86.81 163 SER A O 1
ATOM 1270 N N . ALA A 1 164 ? 10.414 -9.914 0.629 1 84.38 164 ALA A N 1
ATOM 1271 C CA . ALA A 1 164 ? 10.547 -10.062 2.078 1 84.38 164 ALA A CA 1
ATOM 1272 C C . ALA A 1 164 ? 10.656 -8.695 2.754 1 84.38 164 ALA A C 1
ATOM 1274 O O . ALA A 1 164 ? 10.523 -8.586 3.977 1 84.38 164 ALA A O 1
ATOM 1275 N N . ILE A 1 165 ? 10.883 -7.648 1.97 1 80.06 165 ILE A N 1
ATOM 1276 C CA . ILE A 1 165 ? 10.961 -6.305 2.527 1 80.06 165 ILE A CA 1
ATOM 1277 C C . ILE A 1 165 ? 9.625 -5.938 3.174 1 80.06 165 ILE A C 1
ATOM 1279 O O . ILE A 1 165 ? 9.562 -5.051 4.031 1 80.06 165 ILE A O 1
ATOM 1283 N N . GLY A 1 166 ? 8.57 -6.562 2.773 1 80.62 166 GLY A N 1
ATOM 1284 C CA . GLY A 1 166 ? 7.273 -6.359 3.396 1 80.62 166 GLY A CA 1
ATOM 1285 C C . GLY A 1 166 ? 7.238 -6.781 4.852 1 80.62 166 GLY A C 1
ATOM 1286 O O . GLY A 1 166 ? 6.438 -6.262 5.633 1 80.62 166 GLY A O 1
ATOM 1287 N N . LEU A 1 167 ? 8.078 -7.723 5.188 1 77.31 167 LEU A N 1
ATOM 1288 C CA . LEU A 1 167 ? 8.18 -8.203 6.562 1 77.31 167 LEU A CA 1
ATOM 1289 C C . LEU A 1 167 ? 9.133 -7.34 7.375 1 77.31 167 LEU A C 1
ATOM 1291 O O . LEU A 1 167 ? 8.992 -7.219 8.594 1 77.31 167 LEU A O 1
ATOM 1295 N N . ASN A 1 168 ? 10.062 -6.816 6.625 1 76.19 168 ASN A N 1
ATOM 1296 C CA . ASN A 1 168 ? 11.062 -5.938 7.234 1 76.19 168 ASN A CA 1
ATOM 1297 C C . ASN A 1 168 ? 11.289 -4.688 6.387 1 76.19 168 ASN A C 1
ATOM 1299 O O . ASN A 1 168 ? 12.297 -4.59 5.684 1 76.19 168 ASN A O 1
ATOM 1303 N N . PRO A 1 169 ? 10.352 -3.725 6.57 1 76.19 169 PRO A N 1
ATOM 1304 C CA . PRO A 1 169 ? 10.461 -2.535 5.723 1 76.19 169 PRO A CA 1
ATOM 1305 C C . PRO A 1 169 ? 11.781 -1.796 5.914 1 76.19 169 PRO A C 1
ATOM 1307 O O . PRO A 1 169 ? 12.328 -1.769 7.023 1 76.19 169 PRO A O 1
ATOM 1310 N N . ASN A 1 170 ? 12.328 -1.298 4.766 1 72.62 170 ASN A N 1
ATOM 1311 C CA . ASN A 1 170 ? 13.609 -0.597 4.688 1 72.62 170 ASN A CA 1
ATOM 1312 C C . ASN A 1 170 ? 13.414 0.914 4.598 1 72.62 170 ASN A C 1
ATOM 1314 O O . ASN A 1 170 ? 12.641 1.396 3.768 1 72.62 170 ASN A O 1
ATOM 1318 N N . SER A 1 171 ? 14.141 1.64 5.438 1 74.19 171 SER A N 1
ATOM 1319 C CA . SER A 1 171 ? 13.977 3.086 5.543 1 74.19 171 SER A CA 1
ATOM 1320 C C . SER A 1 171 ? 14.43 3.787 4.266 1 74.19 171 SER A C 1
ATOM 1322 O O . SER A 1 171 ? 14.039 4.93 4.012 1 74.19 171 SER A O 1
ATOM 1324 N N . ASP A 1 172 ? 15.164 3.121 3.404 1 76 172 ASP A N 1
ATOM 1325 C CA . ASP A 1 172 ? 15.727 3.76 2.219 1 76 172 ASP A CA 1
ATOM 1326 C C . ASP A 1 172 ? 14.883 3.449 0.979 1 76 172 ASP A C 1
ATOM 1328 O O . ASP A 1 172 ? 15.141 3.982 -0.101 1 76 172 ASP A O 1
ATOM 1332 N N . MET A 1 173 ? 13.914 2.611 1.185 1 79.44 173 MET A N 1
ATOM 1333 C CA . MET A 1 173 ? 13.062 2.189 0.071 1 79.44 173 MET A CA 1
ATOM 1334 C C . MET A 1 173 ? 11.586 2.357 0.415 1 79.44 173 MET A C 1
ATOM 1336 O O . MET A 1 173 ? 10.836 1.381 0.444 1 79.44 173 MET A O 1
ATOM 1340 N N . ILE A 1 174 ? 11.188 3.551 0.464 1 79.19 174 ILE A N 1
ATOM 1341 C CA . ILE A 1 174 ? 9.883 3.859 1.033 1 79.19 174 ILE A CA 1
ATOM 1342 C C . ILE A 1 174 ? 8.781 3.264 0.156 1 79.19 174 ILE A C 1
ATOM 1344 O O . ILE A 1 174 ? 7.855 2.619 0.659 1 79.19 174 ILE A O 1
ATOM 1348 N N . ALA A 1 175 ? 8.938 3.494 -1.151 1 81.81 175 ALA A N 1
ATOM 1349 C CA . ALA A 1 175 ? 7.867 3.029 -2.031 1 81.81 175 ALA A CA 1
ATOM 1350 C C . ALA A 1 175 ? 7.812 1.504 -2.068 1 81.81 175 ALA A C 1
ATOM 1352 O O . ALA A 1 175 ? 6.73 0.915 -2.008 1 81.81 175 ALA A O 1
ATOM 1353 N N . HIS A 1 176 ? 8.969 0.916 -2.102 1 83.56 176 HIS A N 1
ATOM 1354 C CA . HIS A 1 176 ? 9.031 -0.542 -2.145 1 83.56 176 HIS A CA 1
ATOM 1355 C C . HIS A 1 176 ? 8.555 -1.15 -0.828 1 83.56 176 HIS A C 1
ATOM 1357 O O . HIS A 1 176 ? 7.797 -2.125 -0.826 1 83.56 176 HIS A O 1
ATOM 1363 N N . SER A 1 177 ? 8.953 -0.591 0.222 1 81.56 177 SER A N 1
ATOM 1364 C CA . SER A 1 177 ? 8.531 -1.048 1.542 1 81.56 177 SER A CA 1
ATOM 1365 C C . SER A 1 177 ? 7.023 -0.903 1.721 1 81.56 177 SER A C 1
ATOM 1367 O O . SER A 1 177 ? 6.352 -1.839 2.16 1 81.56 177 SER A O 1
ATOM 1369 N N . ALA A 1 178 ? 6.566 0.241 1.316 1 83.5 178 ALA A N 1
ATOM 1370 C CA . ALA A 1 178 ? 5.141 0.512 1.466 1 83.5 178 ALA A CA 1
ATOM 1371 C C . ALA A 1 178 ? 4.309 -0.456 0.631 1 83.5 178 ALA A C 1
ATOM 1373 O O . ALA A 1 178 ? 3.336 -1.035 1.126 1 83.5 178 ALA A O 1
ATOM 1374 N N . ALA A 1 179 ? 4.742 -0.605 -0.562 1 87.62 179 ALA A N 1
ATOM 1375 C CA . ALA A 1 179 ? 4.004 -1.465 -1.483 1 87.62 179 ALA A CA 1
ATOM 1376 C C . ALA A 1 179 ? 3.986 -2.908 -0.99 1 87.62 179 ALA A C 1
ATOM 1378 O O . ALA A 1 179 ? 2.928 -3.539 -0.936 1 87.62 179 ALA A O 1
ATOM 1379 N N . SER A 1 180 ? 5.156 -3.385 -0.596 1 86 180 SER A N 1
ATOM 1380 C CA . SER A 1 180 ? 5.27 -4.781 -0.196 1 86 180 SER A CA 1
ATOM 1381 C C . SER A 1 180 ? 4.555 -5.039 1.126 1 86 180 SER A C 1
ATOM 1383 O O . SER A 1 180 ? 3.857 -6.047 1.275 1 86 180 SER A O 1
ATOM 1385 N N . THR A 1 181 ? 4.688 -4.191 2.053 1 82.56 181 THR A N 1
ATOM 1386 C CA . THR A 1 181 ? 4.031 -4.359 3.344 1 82.56 181 THR A CA 1
ATOM 1387 C C . THR A 1 181 ? 2.518 -4.227 3.203 1 82.56 181 THR A C 1
ATOM 1389 O O . THR A 1 181 ? 1.764 -5.039 3.74 1 82.56 181 THR A O 1
ATOM 1392 N N . GLY A 1 182 ? 2.129 -3.164 2.562 1 84 182 GLY A N 1
ATOM 1393 C CA . GLY A 1 182 ? 0.706 -2.975 2.336 1 84 182 GLY A CA 1
ATOM 1394 C C . GLY A 1 182 ? 0.045 -4.16 1.662 1 84 182 GLY A C 1
ATOM 1395 O O . GLY A 1 182 ? -1.021 -4.609 2.088 1 84 182 GLY A O 1
ATOM 1396 N N . PHE A 1 183 ? 0.695 -4.66 0.677 1 89.31 183 PHE A N 1
ATOM 1397 C CA . PHE A 1 183 ? 0.161 -5.801 -0.055 1 89.31 183 PHE A CA 1
ATOM 1398 C C . PHE A 1 183 ? 0.115 -7.039 0.833 1 89.31 183 PHE A C 1
ATOM 1400 O O . PHE A 1 183 ? -0.883 -7.762 0.846 1 89.31 183 PHE A O 1
ATOM 1407 N N . LEU A 1 184 ? 1.193 -7.254 1.506 1 85.69 184 LEU A N 1
ATOM 1408 C CA . LEU A 1 184 ? 1.286 -8.414 2.381 1 85.69 184 LEU A CA 1
ATOM 1409 C C . LEU A 1 184 ? 0.17 -8.406 3.42 1 85.69 184 LEU A C 1
ATOM 1411 O O . LEU A 1 184 ? -0.555 -9.391 3.568 1 85.69 184 LEU A O 1
ATOM 1415 N N . VAL A 1 185 ? -0.039 -7.395 4.051 1 77.81 185 VAL A N 1
ATOM 1416 C CA . VAL A 1 185 ? -1.014 -7.293 5.133 1 77.81 185 VAL A CA 1
ATOM 1417 C C . VAL A 1 185 ? -2.428 -7.363 4.562 1 77.81 185 VAL A C 1
ATOM 1419 O O . VAL A 1 185 ? -3.305 -8.016 5.133 1 77.81 185 VAL A O 1
ATOM 1422 N N . ALA A 1 186 ? -2.584 -6.719 3.471 1 80 186 ALA A N 1
ATOM 1423 C CA . ALA A 1 186 ? -3.893 -6.754 2.822 1 80 186 ALA A CA 1
ATOM 1424 C C . ALA A 1 186 ? -4.254 -8.172 2.398 1 80 186 ALA A C 1
ATOM 1426 O O . ALA A 1 186 ? -5.406 -8.594 2.527 1 80 186 ALA A O 1
ATOM 1427 N N . SER A 1 187 ? -3.285 -8.797 1.868 1 87.62 187 SER A N 1
ATOM 1428 C CA . SER A 1 187 ? -3.508 -10.18 1.449 1 87.62 187 SER A CA 1
ATOM 1429 C C . SER A 1 187 ? -3.918 -11.055 2.627 1 87.62 187 SER A C 1
ATOM 1431 O O . SER A 1 187 ? -4.879 -11.82 2.533 1 87.62 187 SER A O 1
ATOM 1433 N N . MET A 1 188 ? -3.188 -10.875 3.705 1 84.5 188 MET A N 1
ATOM 1434 C CA . MET A 1 188 ? -3.463 -11.68 4.895 1 84.5 188 MET A CA 1
ATOM 1435 C C . MET A 1 188 ? -4.832 -11.336 5.477 1 84.5 188 MET A C 1
ATOM 1437 O O . MET A 1 188 ? -5.566 -12.227 5.906 1 84.5 188 MET A O 1
ATOM 1441 N N . ALA A 1 189 ? -5.191 -10.117 5.457 1 78 189 ALA A N 1
ATOM 1442 C CA . ALA A 1 189 ? -6.492 -9.695 5.965 1 78 189 ALA A CA 1
ATOM 1443 C C . ALA A 1 189 ? -7.621 -10.188 5.059 1 78 189 ALA A C 1
ATOM 1445 O O . ALA A 1 189 ? -8.609 -10.742 5.535 1 78 189 ALA A O 1
ATOM 1446 N N . PHE A 1 190 ? -7.441 -10.031 3.826 1 83.69 190 PHE A N 1
ATOM 1447 C CA . PHE A 1 190 ? -8.484 -10.344 2.855 1 83.69 190 PHE A CA 1
ATOM 1448 C C . PHE A 1 190 ? -8.773 -11.844 2.846 1 83.69 190 PHE A C 1
ATOM 1450 O O . PHE A 1 190 ? -9.922 -12.258 2.664 1 83.69 190 PHE A O 1
ATOM 1457 N N . SER A 1 191 ? -7.793 -12.617 2.988 1 87.88 191 SER A N 1
ATOM 1458 C CA . SER A 1 191 ? -7.949 -14.07 2.893 1 87.88 191 SER A CA 1
ATOM 1459 C C . SER A 1 191 ? -8.781 -14.609 4.047 1 87.88 191 SER A C 1
ATOM 1461 O O . SER A 1 191 ? -9.211 -15.773 4.02 1 87.88 191 SER A O 1
ATOM 1463 N N . LYS A 1 192 ? -9.102 -13.812 5.004 1 82.94 192 LYS A N 1
ATOM 1464 C CA . LYS A 1 192 ? -9.93 -14.211 6.137 1 82.94 192 LYS A CA 1
ATOM 1465 C C . LYS A 1 192 ? -11.414 -13.984 5.84 1 82.94 192 LYS A C 1
ATOM 1467 O O . LYS A 1 192 ? -12.273 -14.391 6.621 1 82.94 192 LYS A O 1
ATOM 1472 N N . ASN A 1 193 ? -11.656 -13.312 4.738 1 82.19 193 ASN A N 1
ATOM 1473 C CA . ASN A 1 193 ? -13.039 -13.062 4.352 1 82.19 193 ASN A CA 1
ATOM 1474 C C . ASN A 1 193 ? -13.828 -14.359 4.207 1 82.19 193 ASN A C 1
ATOM 1476 O O . ASN A 1 193 ? -13.297 -15.359 3.73 1 82.19 193 ASN A O 1
ATOM 1480 N N . LYS A 1 194 ? -15.109 -14.328 4.555 1 81.56 194 LYS A N 1
ATOM 1481 C CA . LYS A 1 194 ? -15.969 -15.508 4.512 1 81.56 194 LYS A CA 1
ATOM 1482 C C . LYS A 1 194 ? -16.062 -16.062 3.098 1 81.56 194 LYS A C 1
ATOM 1484 O O . LYS A 1 194 ? -16.391 -17.234 2.908 1 81.56 194 LYS A O 1
ATOM 1489 N N . TYR A 1 195 ? -15.836 -15.227 2.199 1 83.56 195 TYR A N 1
ATOM 1490 C CA . TYR A 1 195 ? -15.852 -15.641 0.799 1 83.56 195 TYR A CA 1
ATOM 1491 C C . TYR A 1 195 ? -14.922 -16.828 0.567 1 83.56 195 TYR A C 1
ATOM 1493 O O . TYR A 1 195 ? -15.273 -17.766 -0.153 1 83.56 195 TYR A O 1
ATOM 1501 N N . PHE A 1 196 ? -13.805 -16.812 1.173 1 86.38 196 PHE A N 1
ATOM 1502 C CA . PHE A 1 196 ? -12.812 -17.859 0.972 1 86.38 196 PHE A CA 1
ATOM 1503 C C . PHE A 1 196 ? -13.281 -19.172 1.601 1 86.38 196 PHE A C 1
ATOM 1505 O O . PHE A 1 196 ? -13.062 -20.25 1.038 1 86.38 196 PHE A O 1
ATOM 1512 N N . LYS A 1 197 ? -13.914 -19.031 2.678 1 84.19 197 LYS A N 1
ATOM 1513 C CA . LYS A 1 197 ? -14.477 -20.219 3.303 1 84.19 197 LYS A CA 1
ATOM 1514 C C . LYS A 1 197 ? -15.609 -20.797 2.455 1 84.19 197 LYS A C 1
ATOM 1516 O O . LYS A 1 197 ? -15.703 -22.016 2.293 1 84.19 197 LYS A O 1
ATOM 1521 N N . ASN A 1 198 ? -16.375 -19.922 1.896 1 88.69 198 ASN A N 1
ATOM 1522 C CA . ASN A 1 198 ? -17.547 -20.359 1.143 1 88.69 198 ASN A CA 1
ATOM 1523 C C . ASN A 1 198 ? -17.156 -20.953 -0.211 1 88.69 198 ASN A C 1
ATOM 1525 O O . ASN A 1 198 ? -17.844 -21.828 -0.725 1 88.69 198 ASN A O 1
ATOM 1529 N N . THR A 1 199 ? -16.094 -20.516 -0.774 1 90 199 THR A N 1
ATOM 1530 C CA . THR A 1 199 ? -15.719 -20.906 -2.125 1 90 199 THR A CA 1
ATOM 1531 C C . THR A 1 199 ? -14.594 -21.938 -2.088 1 90 199 THR A C 1
ATOM 1533 O O . THR A 1 199 ? -14.258 -22.547 -3.111 1 90 199 THR A O 1
ATOM 1536 N N . ASN A 1 200 ? -13.914 -22.125 -0.949 1 91.81 200 ASN A N 1
ATOM 1537 C CA . ASN A 1 200 ? -12.766 -23 -0.769 1 91.81 200 ASN A CA 1
ATOM 1538 C C . ASN A 1 200 ? -11.586 -22.578 -1.643 1 91.81 200 ASN A C 1
ATOM 1540 O O . ASN A 1 200 ? -10.766 -23.406 -2.037 1 91.81 200 ASN A O 1
ATOM 1544 N N . ILE A 1 201 ? -11.688 -21.328 -2.072 1 93.56 201 ILE A N 1
ATOM 1545 C CA . ILE A 1 201 ? -10.492 -20.734 -2.674 1 93.56 201 ILE A CA 1
ATOM 1546 C C . ILE A 1 201 ? -9.438 -20.516 -1.598 1 93.56 201 ILE A C 1
ATOM 1548 O O . ILE A 1 201 ? -9.75 -20.047 -0.497 1 93.56 201 ILE A O 1
ATOM 1552 N N . ARG A 1 202 ? -8.242 -20.969 -1.865 1 94.81 202 ARG A N 1
ATOM 1553 C CA . ARG A 1 202 ? -7.133 -20.734 -0.938 1 94.81 202 ARG A CA 1
ATOM 1554 C C . ARG A 1 202 ? -6.215 -19.625 -1.441 1 94.81 202 ARG A C 1
ATOM 1556 O O . ARG A 1 202 ? -5.895 -19.578 -2.631 1 94.81 202 ARG A O 1
ATOM 1563 N N . MET A 1 203 ? -5.836 -18.781 -0.555 1 94.62 203 MET A N 1
ATOM 1564 C CA . MET A 1 203 ? -4.863 -17.734 -0.857 1 94.62 203 MET A CA 1
ATOM 1565 C C . MET A 1 203 ? -3.691 -17.797 0.116 1 94.62 203 MET A C 1
ATOM 1567 O O . MET A 1 203 ? -3.883 -17.703 1.33 1 94.62 203 MET A O 1
ATOM 1571 N N . THR A 1 204 ? -2.502 -17.969 -0.44 1 92.94 204 THR A N 1
ATOM 1572 C CA . THR A 1 204 ? -1.27 -17.953 0.339 1 92.94 204 THR A CA 1
ATOM 1573 C C . THR A 1 204 ? -0.344 -16.828 -0.116 1 92.94 204 THR A C 1
ATOM 1575 O O . THR A 1 204 ? -0.412 -16.391 -1.267 1 92.94 204 THR A O 1
ATOM 1578 N N . THR A 1 205 ? 0.381 -16.359 0.854 1 93.12 205 THR A N 1
ATOM 1579 C CA . THR A 1 205 ? 1.349 -15.312 0.542 1 93.12 205 THR A CA 1
ATOM 1580 C C . THR A 1 205 ? 2.775 -15.82 0.739 1 93.12 205 THR A C 1
ATOM 1582 O O . THR A 1 205 ? 3.102 -16.375 1.789 1 93.12 205 THR A O 1
ATOM 1585 N N . LEU A 1 206 ? 3.568 -15.703 -0.342 1 93.19 206 LEU A N 1
ATOM 1586 C CA . LEU A 1 206 ? 4.969 -16.109 -0.36 1 93.19 206 LEU A CA 1
ATOM 1587 C C . LEU A 1 206 ? 5.891 -14.906 -0.439 1 93.19 206 LEU A C 1
ATOM 1589 O O . LEU A 1 206 ? 5.809 -14.117 -1.384 1 93.19 206 LEU A O 1
ATOM 1593 N N . CYS A 1 207 ? 6.715 -14.766 0.586 1 90.31 207 CYS A N 1
ATOM 1594 C CA . CYS A 1 207 ? 7.762 -13.75 0.563 1 90.31 207 CYS A CA 1
ATOM 1595 C C . CYS A 1 207 ? 9.109 -14.359 0.199 1 90.31 207 CYS A C 1
ATOM 1597 O O . CYS A 1 207 ? 9.414 -15.484 0.607 1 90.31 207 CYS A O 1
ATOM 1599 N N . SER A 1 208 ? 9.852 -13.609 -0.571 1 89.81 208 SER A N 1
ATOM 1600 C CA . SER A 1 208 ? 11.195 -14.07 -0.895 1 89.81 208 SER A CA 1
ATOM 1601 C C . SER A 1 208 ? 12.25 -13.023 -0.545 1 89.81 208 SER A C 1
ATOM 1603 O O . SER A 1 208 ? 11.992 -11.82 -0.65 1 89.81 208 SER A O 1
ATOM 1605 N N . GLU A 1 209 ? 13.289 -13.461 -0.09 1 79.12 209 GLU A N 1
ATOM 1606 C CA . GLU A 1 209 ? 14.406 -12.562 0.188 1 79.12 209 GLU A CA 1
ATOM 1607 C C . GLU A 1 209 ? 15.008 -12.008 -1.103 1 79.12 209 GLU A C 1
ATOM 1609 O O . GLU A 1 209 ? 14.875 -12.625 -2.164 1 79.12 209 GLU A O 1
ATOM 1614 N N . LEU A 1 210 ? 15.391 -10.719 -0.954 1 60.91 210 LEU A N 1
ATOM 1615 C CA . LEU A 1 210 ? 15.922 -9.992 -2.1 1 60.91 210 LEU A CA 1
ATOM 1616 C C . LEU A 1 210 ? 17.109 -10.734 -2.709 1 60.91 210 LEU A C 1
ATOM 1618 O O . LEU A 1 210 ? 17.828 -11.438 -2.004 1 60.91 210 LEU A O 1
ATOM 1622 N N . PHE A 1 211 ? 17.125 -10.492 -4.137 1 57.84 211 PHE A N 1
ATOM 1623 C CA . PHE A 1 211 ? 18.25 -11.023 -4.895 1 57.84 211 PHE A CA 1
ATOM 1624 C C . PHE A 1 211 ? 19.547 -10.336 -4.496 1 57.84 211 PHE A C 1
ATOM 1626 O O . PHE A 1 211 ? 19.547 -9.164 -4.121 1 57.84 211 PHE A O 1
ATOM 1633 N N . PRO A 1 212 ? 20.531 -11.047 -4.219 1 46.41 212 PRO A N 1
ATOM 1634 C CA . PRO A 1 212 ? 21.828 -10.406 -3.941 1 46.41 212 PRO A CA 1
ATOM 1635 C C . PRO A 1 212 ? 22.062 -9.164 -4.793 1 46.41 212 PRO A C 1
ATOM 1637 O O . PRO A 1 212 ? 22.703 -8.211 -4.34 1 46.41 212 PRO A O 1
ATOM 1640 N N . SER A 1 213 ? 21.656 -9.07 -5.98 1 44.41 213 SER A N 1
ATOM 1641 C CA . SER A 1 213 ? 21.984 -7.941 -6.848 1 44.41 213 SER A CA 1
ATOM 1642 C C . SER A 1 213 ? 21.172 -6.707 -6.488 1 44.41 213 SER A C 1
ATOM 1644 O O . SER A 1 213 ? 21.516 -5.586 -6.859 1 44.41 213 SER A O 1
ATOM 1646 N N . THR A 1 214 ? 20.031 -6.852 -6.059 1 42.97 214 THR A N 1
ATOM 1647 C CA . THR A 1 214 ? 19.109 -5.727 -5.922 1 42.97 214 THR A CA 1
ATOM 1648 C C . THR A 1 214 ? 19.469 -4.879 -4.707 1 42.97 214 THR A C 1
ATOM 1650 O O . THR A 1 214 ? 18.938 -3.783 -4.523 1 42.97 214 THR A O 1
ATOM 1653 N N . PHE A 1 215 ? 20.078 -5.414 -3.789 1 39.31 215 PHE A N 1
ATOM 1654 C CA . PHE A 1 215 ? 20.422 -4.566 -2.654 1 39.31 215 PHE A CA 1
ATOM 1655 C C . PHE A 1 215 ? 21.531 -3.594 -3.018 1 39.31 215 PHE A C 1
ATOM 1657 O O . PHE A 1 215 ? 22.719 -3.908 -2.852 1 39.31 215 PHE A O 1
ATOM 1664 N N . VAL A 1 216 ? 21.531 -2.936 -4.172 1 34.81 216 VAL A N 1
ATOM 1665 C CA . VAL A 1 216 ? 22.656 -2.076 -4.516 1 34.81 216 VAL A CA 1
ATOM 1666 C C . VAL A 1 216 ? 22.906 -1.071 -3.395 1 34.81 216 VAL A C 1
ATOM 1668 O O . VAL A 1 216 ? 23.844 -0.273 -3.463 1 34.81 216 VAL A O 1
ATOM 1671 N N . GLY A 1 217 ? 21.938 -0.606 -2.738 1 36.16 217 GLY A N 1
ATOM 1672 C CA . GLY A 1 217 ? 22.578 0.506 -2.051 1 36.16 217 GLY A CA 1
ATOM 1673 C C . GLY A 1 217 ? 23.75 0.082 -1.196 1 36.16 217 GLY A C 1
ATOM 1674 O O . GLY A 1 217 ? 24.453 0.927 -0.645 1 36.16 217 GLY A O 1
ATOM 1675 N N . GLY A 1 218 ? 23.688 -0.899 -0.269 1 34.41 218 GLY A N 1
ATOM 1676 C CA . GLY A 1 218 ? 24.969 -1.184 0.363 1 34.41 218 GLY A CA 1
ATOM 1677 C C . GLY A 1 218 ? 25.922 -1.933 -0.542 1 34.41 218 GLY A C 1
ATOM 1678 O O . GLY A 1 218 ? 25.547 -2.402 -1.613 1 34.41 218 GLY A O 1
ATOM 1679 N N . THR A 1 219 ? 27.391 -1.816 -0.194 1 33.62 219 THR A N 1
ATOM 1680 C CA . THR A 1 219 ? 28.594 -2.314 -0.845 1 33.62 219 THR A CA 1
ATOM 1681 C C . THR A 1 219 ? 28.453 -3.797 -1.182 1 33.62 219 THR A C 1
ATOM 1683 O O . THR A 1 219 ? 29.016 -4.652 -0.484 1 33.62 219 THR A O 1
ATOM 1686 N N . VAL A 1 220 ? 27.375 -4.324 -1.248 1 36.03 220 VAL A N 1
ATOM 1687 C CA . VAL A 1 220 ? 27.719 -5.695 -1.615 1 36.03 220 VAL A CA 1
ATOM 1688 C C . VAL A 1 220 ? 28.406 -5.707 -2.979 1 36.03 220 VAL A C 1
ATOM 1690 O O . VAL A 1 220 ? 27.969 -5.027 -3.91 1 36.03 220 VAL A O 1
ATOM 1693 N N . PRO A 1 221 ? 29.625 -6.145 -3.068 1 37.72 221 PRO A N 1
ATOM 1694 C CA . PRO A 1 221 ? 30.328 -6.301 -4.344 1 37.72 221 PRO A CA 1
ATOM 1695 C C . PRO A 1 221 ? 29.438 -6.863 -5.445 1 37.72 221 PRO A C 1
ATOM 1697 O O . PRO A 1 221 ? 28.484 -7.594 -5.16 1 37.72 221 PRO A O 1
ATOM 1700 N N . PRO A 1 222 ? 29.453 -6.25 -6.641 1 38.91 222 PRO A N 1
ATOM 1701 C CA . PRO A 1 222 ? 28.875 -6.906 -7.816 1 38.91 222 PRO A CA 1
ATOM 1702 C C . PRO A 1 222 ? 29.047 -8.422 -7.785 1 38.91 222 PRO A C 1
ATOM 1704 O O . PRO A 1 222 ? 30.156 -8.922 -7.609 1 38.91 222 PRO A O 1
ATOM 1707 N N . ILE A 1 223 ? 28.281 -9.156 -7.34 1 38.19 223 ILE A N 1
ATOM 1708 C CA . ILE A 1 223 ? 28.5 -10.586 -7.555 1 38.19 223 ILE A CA 1
ATOM 1709 C C . ILE A 1 223 ? 28.766 -10.852 -9.039 1 38.19 223 ILE A C 1
ATOM 1711 O O . ILE A 1 223 ? 27.906 -10.602 -9.875 1 38.19 223 ILE A O 1
ATOM 1715 N N . THR A 1 224 ? 29.875 -10.836 -9.586 1 41.66 224 THR A N 1
ATOM 1716 C CA . THR A 1 224 ? 30.359 -11.227 -10.906 1 41.66 224 THR A CA 1
ATOM 1717 C C . THR A 1 224 ? 29.516 -12.359 -11.477 1 41.66 224 THR A C 1
ATOM 1719 O O . THR A 1 224 ? 28.312 -12.414 -11.242 1 41.66 224 THR A O 1
ATOM 1722 N N . CYS A 1 225 ? 30.266 -13.359 -12.367 1 44.53 225 CYS A N 1
ATOM 1723 C CA . CYS A 1 225 ? 29.844 -14.531 -13.125 1 44.53 225 CYS A CA 1
ATOM 1724 C C . CYS A 1 225 ? 28.844 -15.367 -12.32 1 44.53 225 CYS A C 1
ATOM 1726 O O . CYS A 1 225 ? 27.828 -15.812 -12.859 1 44.53 225 CYS A O 1
ATOM 1728 N N . ASP A 1 226 ? 29.062 -15.484 -10.93 1 54.62 226 ASP A N 1
ATOM 1729 C CA . ASP A 1 226 ? 28.422 -16.281 -9.891 1 54.62 226 ASP A CA 1
ATOM 1730 C C . ASP A 1 226 ? 27.078 -15.672 -9.492 1 54.62 226 ASP A C 1
ATOM 1732 O O . ASP A 1 226 ? 26.172 -16.375 -9.031 1 54.62 226 ASP A O 1
ATOM 1736 N N . CYS A 1 227 ? 26.781 -14.602 -10.281 1 67.44 227 CYS A N 1
ATOM 1737 C CA . CYS A 1 227 ? 25.594 -13.867 -9.859 1 67.44 227 CYS A CA 1
ATOM 1738 C C . CYS A 1 227 ? 24.375 -14.328 -10.633 1 67.44 227 CYS A C 1
ATOM 1740 O O . CYS A 1 227 ? 23.297 -14.484 -10.062 1 67.44 227 CYS A O 1
ATOM 1742 N N . GLN A 1 228 ? 24.688 -14.758 -11.938 1 76.06 228 GLN A N 1
ATOM 1743 C CA . GLN A 1 228 ? 23.547 -15.18 -12.75 1 76.06 228 GLN A CA 1
ATOM 1744 C C . GLN A 1 228 ? 23.031 -16.547 -12.297 1 76.06 228 GLN A C 1
ATOM 1746 O O . GLN A 1 228 ? 21.812 -16.766 -12.25 1 76.06 228 GLN A O 1
ATOM 1751 N N . GLU A 1 229 ? 24 -17.453 -12.055 1 80.06 229 GLU A N 1
ATOM 1752 C CA . GLU A 1 229 ? 23.594 -18.781 -11.586 1 80.06 229 GLU A CA 1
ATOM 1753 C C . GLU A 1 229 ? 22.891 -18.688 -10.227 1 80.06 229 GLU A C 1
ATOM 1755 O O . GLU A 1 229 ? 21.906 -19.391 -9.992 1 80.06 229 GLU A O 1
ATOM 1760 N N . ALA A 1 230 ? 23.453 -17.891 -9.461 1 78.06 230 ALA A N 1
ATOM 1761 C CA . ALA A 1 230 ? 22.844 -17.703 -8.148 1 78.06 230 ALA A CA 1
ATOM 1762 C C . ALA A 1 230 ? 21.422 -17.141 -8.273 1 78.06 230 ALA A C 1
ATOM 1764 O O . ALA A 1 230 ? 20.516 -17.562 -7.555 1 78.06 230 ALA A O 1
ATOM 1765 N N . GLN A 1 231 ? 21.281 -16.297 -9.188 1 83.12 231 GLN A N 1
ATOM 1766 C CA . GLN A 1 231 ? 19.969 -15.703 -9.43 1 83.12 231 GLN A CA 1
ATOM 1767 C C . GLN A 1 231 ? 18.984 -16.75 -9.953 1 83.12 231 GLN A C 1
ATOM 1769 O O . GLN A 1 231 ? 17.844 -16.828 -9.492 1 83.12 231 GLN A O 1
ATOM 1774 N N . ARG A 1 232 ? 19.484 -17.484 -10.828 1 85.75 232 ARG A N 1
ATOM 1775 C CA . ARG A 1 232 ? 18.641 -18.516 -11.406 1 85.75 232 ARG A CA 1
ATOM 1776 C C . ARG A 1 232 ? 18.234 -19.547 -10.352 1 85.75 232 ARG A C 1
ATOM 1778 O O . ARG A 1 232 ? 17.078 -20 -10.32 1 85.75 232 ARG A O 1
ATOM 1785 N N . ASN A 1 233 ? 19.156 -19.922 -9.516 1 84.31 233 ASN A N 1
ATOM 1786 C CA . ASN A 1 233 ? 18.859 -20.875 -8.453 1 84.31 233 ASN A CA 1
ATOM 1787 C C . ASN A 1 233 ? 17.812 -20.328 -7.484 1 84.31 233 ASN A C 1
ATOM 1789 O O . ASN A 1 233 ? 16.953 -21.078 -7.023 1 84.31 233 ASN A O 1
ATOM 1793 N N . MET A 1 234 ? 17.922 -19.125 -7.258 1 84.62 234 MET A N 1
ATOM 1794 C CA . MET A 1 234 ? 16.953 -18.5 -6.371 1 84.62 234 MET A CA 1
ATOM 1795 C C . MET A 1 234 ? 15.57 -18.469 -7.02 1 84.62 234 MET A C 1
ATOM 1797 O O . MET A 1 234 ? 14.562 -18.75 -6.363 1 84.62 234 MET A O 1
ATOM 1801 N N . GLU A 1 235 ? 15.531 -18.172 -8.266 1 90.25 235 GLU A N 1
ATOM 1802 C CA . GLU A 1 235 ? 14.266 -18.141 -9 1 90.25 235 GLU A CA 1
ATOM 1803 C C . GLU A 1 235 ? 13.594 -19.516 -8.977 1 90.25 235 GLU A C 1
ATOM 1805 O O . GLU A 1 235 ? 12.383 -19.609 -8.766 1 90.25 235 GLU A O 1
ATOM 1810 N N . ILE A 1 236 ? 14.43 -20.531 -9.094 1 89.75 236 ILE A N 1
ATOM 1811 C CA . ILE A 1 236 ? 13.922 -21.891 -9.094 1 89.75 236 ILE A CA 1
ATOM 1812 C C . ILE A 1 236 ? 13.414 -22.25 -7.699 1 89.75 236 ILE A C 1
ATOM 1814 O O . ILE A 1 236 ? 12.352 -22.875 -7.555 1 89.75 236 ILE A O 1
ATOM 1818 N N . SER A 1 237 ? 14.133 -21.812 -6.668 1 87.75 237 SER A N 1
ATOM 1819 C CA . SER A 1 237 ? 13.719 -22.094 -5.297 1 87.75 237 SER A CA 1
ATOM 1820 C C . SER A 1 237 ? 12.375 -21.438 -4.98 1 87.75 237 SER A C 1
ATOM 1822 O O . SER A 1 237 ? 11.516 -22.047 -4.344 1 87.75 237 SER A O 1
ATOM 1824 N N . ILE A 1 238 ? 12.211 -20.266 -5.449 1 91.12 238 ILE A N 1
ATOM 1825 C CA . ILE A 1 238 ? 10.969 -19.547 -5.215 1 91.12 238 ILE A CA 1
ATOM 1826 C C . ILE A 1 238 ? 9.828 -20.234 -5.973 1 91.12 238 ILE A C 1
ATOM 1828 O O . ILE A 1 238 ? 8.734 -20.406 -5.43 1 91.12 238 ILE A O 1
ATOM 1832 N N . ALA A 1 239 ? 10.117 -20.641 -7.164 1 93.25 239 ALA A N 1
ATOM 1833 C CA . ALA A 1 239 ? 9.117 -21.328 -7.977 1 93.25 239 ALA A CA 1
ATOM 1834 C C . ALA A 1 239 ? 8.688 -22.641 -7.324 1 93.25 239 ALA A C 1
ATOM 1836 O O . ALA A 1 239 ? 7.492 -22.953 -7.281 1 93.25 239 ALA A O 1
ATOM 1837 N N . LYS A 1 240 ? 9.617 -23.375 -6.812 1 91.19 240 LYS A N 1
ATOM 1838 C CA . LYS A 1 240 ? 9.312 -24.625 -6.129 1 91.19 240 LYS A CA 1
ATOM 1839 C C . LYS A 1 240 ? 8.5 -24.375 -4.859 1 91.19 240 LYS A C 1
ATOM 1841 O O . LYS A 1 240 ? 7.602 -25.156 -4.527 1 91.19 240 LYS A O 1
ATOM 1846 N N . SER A 1 241 ? 8.852 -23.344 -4.184 1 90.19 241 SER A N 1
ATOM 1847 C CA . SER A 1 241 ? 8.086 -22.953 -3.004 1 90.19 241 SER A CA 1
ATOM 1848 C C . SER A 1 241 ? 6.641 -22.625 -3.367 1 90.19 241 SER A C 1
ATOM 1850 O O . SER A 1 241 ? 5.711 -23.078 -2.697 1 90.19 241 SER A O 1
ATOM 1852 N N . ALA A 1 242 ? 6.488 -21.859 -4.43 1 94.12 242 ALA A N 1
ATOM 1853 C CA . ALA A 1 242 ? 5.148 -21.516 -4.895 1 94.12 242 ALA A CA 1
ATOM 1854 C C . ALA A 1 242 ? 4.363 -22.766 -5.281 1 94.12 242 ALA A C 1
ATOM 1856 O O . ALA A 1 242 ? 3.172 -22.875 -4.977 1 94.12 242 ALA A O 1
ATOM 1857 N N . THR A 1 243 ? 5.043 -23.703 -5.918 1 92.94 243 THR A N 1
ATOM 1858 C CA . THR A 1 243 ? 4.406 -24.953 -6.316 1 92.94 243 THR A CA 1
ATOM 1859 C C . THR A 1 243 ? 3.957 -25.75 -5.09 1 92.94 243 THR A C 1
ATOM 1861 O O . THR A 1 243 ? 2.861 -26.312 -5.078 1 92.94 243 THR A O 1
ATOM 1864 N N . TYR A 1 244 ? 4.797 -25.766 -4.125 1 90.19 244 TYR A N 1
ATOM 1865 C CA . TYR A 1 244 ? 4.43 -26.406 -2.871 1 90.19 244 TYR A CA 1
ATOM 1866 C C . TYR A 1 244 ? 3.164 -25.797 -2.289 1 90.19 244 TYR A C 1
ATOM 1868 O O . TYR A 1 244 ? 2.281 -26.516 -1.81 1 90.19 244 TYR A O 1
ATOM 1876 N N . LEU A 1 245 ? 3.064 -24.531 -2.381 1 91.56 245 LEU A N 1
ATOM 1877 C CA . LEU A 1 245 ? 1.925 -23.828 -1.8 1 91.56 245 LEU A CA 1
ATOM 1878 C C . LEU A 1 245 ? 0.659 -24.078 -2.613 1 91.56 245 LEU A C 1
ATOM 1880 O O . LEU A 1 245 ? -0.44 -24.141 -2.057 1 91.56 245 LEU A O 1
ATOM 1884 N N . VAL A 1 246 ? 0.834 -24.203 -3.898 1 94.25 246 VAL A N 1
ATOM 1885 C CA . VAL A 1 246 ? -0.31 -24.578 -4.723 1 94.25 246 VAL A CA 1
ATOM 1886 C C . VAL A 1 246 ? -0.848 -25.938 -4.277 1 94.25 246 VAL A C 1
ATOM 1888 O O . VAL A 1 246 ? -2.061 -26.109 -4.129 1 94.25 246 VAL A O 1
ATOM 1891 N N . LYS A 1 247 ? -0.001 -26.828 -3.984 1 90.94 247 LYS A N 1
ATOM 1892 C CA . LYS A 1 247 ? -0.394 -28.203 -3.672 1 90.94 247 LYS A CA 1
ATOM 1893 C C . LYS A 1 247 ? -0.873 -28.312 -2.227 1 90.94 247 LYS A C 1
ATOM 1895 O O . LYS A 1 247 ? -1.865 -28.984 -1.949 1 90.94 247 LYS A O 1
ATOM 1900 N N . HIS A 1 248 ? -0.166 -27.562 -1.356 1 87.56 248 HIS A N 1
ATOM 1901 C CA . HIS A 1 248 ? -0.36 -27.938 0.041 1 87.56 248 HIS A CA 1
ATOM 1902 C C . HIS A 1 248 ? -0.676 -26.719 0.898 1 87.56 248 HIS A C 1
ATOM 1904 O O . HIS A 1 248 ? -1.011 -26.844 2.078 1 87.56 248 HIS A O 1
ATOM 1910 N N . GLY A 1 249 ? -0.545 -25.531 0.387 1 87.94 249 GLY A N 1
ATOM 1911 C CA . GLY A 1 249 ? -0.729 -24.344 1.204 1 87.94 249 GLY A CA 1
ATOM 1912 C C . GLY A 1 249 ? -2.158 -24.156 1.678 1 87.94 249 GLY A C 1
ATOM 1913 O O . GLY A 1 249 ? -3.1 -24.281 0.892 1 87.94 249 GLY A O 1
ATOM 1914 N N . SER A 1 250 ? -2.299 -23.844 2.965 1 88.5 250 SER A N 1
ATOM 1915 C CA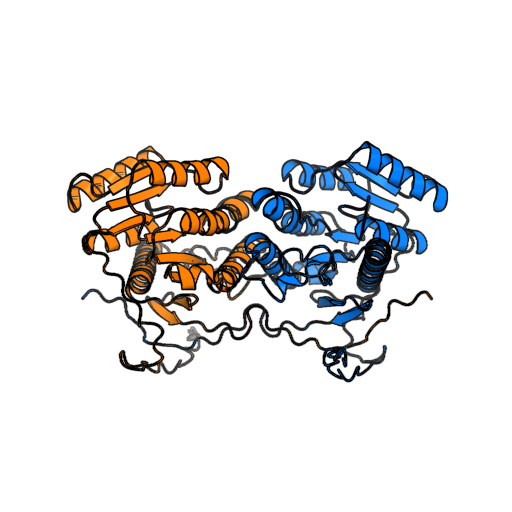 . SER A 1 250 ? -3.619 -23.531 3.504 1 88.5 250 SER A CA 1
ATOM 1916 C C . SER A 1 250 ? -3.955 -22.062 3.322 1 88.5 250 SER A C 1
ATOM 1918 O O . SER A 1 250 ? -3.057 -21.203 3.273 1 88.5 250 SER A O 1
ATOM 1920 N N . ASN A 1 251 ? -5.266 -21.844 3.232 1 90.31 251 ASN A N 1
ATOM 1921 C CA . ASN A 1 251 ? -5.691 -20.453 3.129 1 90.31 251 ASN A CA 1
ATOM 1922 C C . ASN A 1 251 ? -5.152 -19.625 4.285 1 90.31 251 ASN A C 1
ATOM 1924 O O . ASN A 1 251 ? -5.074 -20.094 5.418 1 90.31 251 ASN A O 1
ATOM 1928 N N . ASN A 1 252 ? -4.777 -18.375 3.949 1 88.06 252 ASN A N 1
ATOM 1929 C CA . ASN A 1 252 ? -4.379 -17.359 4.922 1 88.06 252 ASN A CA 1
ATOM 1930 C C . ASN A 1 252 ? -3.092 -17.75 5.641 1 88.06 252 ASN A C 1
ATOM 1932 O O . ASN A 1 252 ? -2.994 -17.609 6.863 1 88.06 252 ASN A O 1
ATOM 1936 N N . THR A 1 253 ? -2.184 -18.297 4.898 1 85.62 253 THR A N 1
ATOM 1937 C CA . THR A 1 253 ? -0.862 -18.578 5.453 1 85.62 253 THR A CA 1
ATOM 1938 C C . THR A 1 253 ? 0.199 -17.703 4.785 1 85.62 253 THR A C 1
ATOM 1940 O O . THR A 1 253 ? 0.054 -17.328 3.621 1 85.62 253 THR A O 1
ATOM 1943 N N . LEU A 1 254 ? 1.178 -17.359 5.562 1 87.56 254 LEU A N 1
ATOM 1944 C CA . LEU A 1 254 ? 2.312 -16.562 5.125 1 87.56 254 LEU A CA 1
ATOM 1945 C C . LEU A 1 254 ? 3.607 -17.359 5.195 1 87.56 254 LEU A C 1
ATOM 1947 O O . LEU A 1 254 ? 3.877 -18.016 6.199 1 87.56 254 LEU A O 1
ATOM 1951 N N . TRP A 1 255 ? 4.367 -17.25 4.059 1 85.81 255 TRP A N 1
ATOM 1952 C CA . TRP A 1 255 ? 5.566 -18.062 3.943 1 85.81 255 TRP A CA 1
ATOM 1953 C C . TRP A 1 255 ? 6.762 -17.234 3.498 1 85.81 255 TRP A C 1
ATOM 1955 O O . TRP A 1 255 ? 6.598 -16.234 2.801 1 85.81 255 TRP A O 1
ATOM 1965 N N . LEU A 1 256 ? 7.934 -17.672 3.92 1 84.06 256 LEU A N 1
ATOM 1966 C CA . LEU A 1 256 ? 9.18 -17.016 3.537 1 84.06 256 LEU A CA 1
ATOM 1967 C C . LEU A 1 256 ? 10.133 -18.016 2.883 1 84.06 256 LEU A C 1
ATOM 1969 O O . LEU A 1 256 ? 10.453 -19.047 3.469 1 84.06 256 LEU A O 1
ATOM 1973 N N . CYS A 1 257 ? 10.469 -17.703 1.615 1 87.06 257 CYS A N 1
ATOM 1974 C CA . CYS A 1 257 ? 11.547 -18.438 0.952 1 87.06 257 CYS A CA 1
ATOM 1975 C C . CYS A 1 257 ? 12.891 -17.75 1.168 1 87.06 257 CYS A C 1
ATOM 1977 O O . CYS A 1 257 ? 13.125 -16.672 0.637 1 87.06 257 CYS A O 1
ATOM 1979 N N . GLN A 1 258 ? 13.719 -18.375 1.841 1 77.31 258 GLN A N 1
ATOM 1980 C CA . GLN A 1 258 ? 15.039 -17.828 2.146 1 77.31 258 GLN A CA 1
ATOM 1981 C C . GLN A 1 258 ? 16 -18.047 0.987 1 77.31 258 GLN A C 1
ATOM 1983 O O . GLN A 1 258 ? 15.75 -18.859 0.103 1 77.31 258 GLN A O 1
ATOM 1988 N N . GLN A 1 259 ? 17.078 -17.297 1.037 1 75.31 259 GLN A N 1
ATOM 1989 C CA . GLN A 1 259 ? 18.078 -17.391 -0.019 1 75.31 259 GLN A CA 1
ATOM 1990 C C . GLN A 1 259 ? 18.672 -18.781 -0.095 1 75.31 259 GLN A C 1
ATOM 1992 O O . GLN A 1 259 ? 19.125 -19.219 -1.158 1 75.31 259 GLN A O 1
ATOM 1997 N N . THR A 1 260 ? 18.609 -19.516 0.987 1 67.62 260 THR A N 1
ATOM 1998 C CA . THR A 1 260 ? 19.156 -20.859 1.051 1 67.62 260 THR A CA 1
ATOM 1999 C C . THR A 1 260 ? 18.203 -21.875 0.407 1 67.62 260 THR A C 1
ATOM 2001 O O . THR A 1 260 ? 18.562 -23.031 0.224 1 67.62 260 THR A O 1
ATOM 2004 N N . GLY A 1 261 ? 17.078 -21.422 0.017 1 75.06 261 GLY A N 1
ATOM 2005 C CA . GLY A 1 261 ? 16.094 -22.312 -0.58 1 75.06 261 GLY A CA 1
ATOM 2006 C C . GLY A 1 261 ? 15.148 -22.922 0.436 1 75.06 261 GLY A C 1
ATOM 2007 O O . GLY A 1 261 ? 14.297 -23.734 0.085 1 75.06 261 GLY A O 1
ATOM 2008 N N . ILE A 1 262 ? 15.281 -22.5 1.654 1 76.69 262 ILE A N 1
ATOM 2009 C CA . ILE A 1 262 ? 14.422 -23 2.721 1 76.69 262 ILE A CA 1
ATOM 2010 C C . ILE A 1 262 ? 13.109 -22.219 2.74 1 76.69 262 ILE A C 1
ATOM 2012 O O . ILE A 1 262 ? 13.109 -21 2.654 1 76.69 262 ILE A O 1
ATOM 2016 N N . LEU A 1 263 ? 12 -22.984 2.752 1 84.25 263 LEU A N 1
ATOM 2017 C CA . LEU A 1 263 ? 10.672 -22.391 2.879 1 84.25 263 LEU A CA 1
ATOM 2018 C C . LEU A 1 263 ? 10.156 -22.516 4.309 1 84.25 263 LEU A C 1
ATOM 2020 O O . LEU A 1 263 ? 10.156 -23.609 4.879 1 84.25 263 LEU A O 1
ATOM 2024 N N . SER A 1 264 ? 9.789 -21.406 4.918 1 78.56 264 SER A N 1
ATOM 2025 C CA . SER A 1 264 ? 9.305 -21.422 6.293 1 78.56 264 SER A CA 1
ATOM 2026 C C . SER A 1 264 ? 7.965 -20.688 6.406 1 78.56 264 SER A C 1
ATOM 2028 O O . SER A 1 264 ? 7.707 -19.734 5.668 1 78.56 264 SER A O 1
ATOM 2030 N N . ILE A 1 265 ? 7.156 -21.219 7.309 1 80.62 265 ILE A N 1
ATOM 2031 C CA . ILE A 1 265 ? 5.895 -20.531 7.582 1 80.62 265 ILE A CA 1
ATOM 2032 C C . ILE A 1 265 ? 6.137 -19.375 8.547 1 80.62 265 ILE A C 1
ATOM 2034 O O . ILE A 1 265 ? 6.918 -19.5 9.492 1 80.62 265 ILE A O 1
ATOM 2038 N N . VAL A 1 266 ? 5.535 -18.297 8.219 1 76.94 266 VAL A N 1
ATOM 2039 C CA . VAL A 1 266 ? 5.637 -17.094 9.039 1 76.94 266 VAL A CA 1
ATOM 2040 C C . VAL A 1 266 ? 4.309 -16.828 9.742 1 76.94 266 VAL A C 1
ATOM 2042 O O . VAL A 1 266 ? 3.246 -16.875 9.117 1 76.94 266 VAL A O 1
ATOM 2045 N N . GLU A 1 267 ? 4.309 -16.734 11.039 1 69.75 267 GLU A N 1
ATOM 2046 C CA . GLU A 1 267 ? 3.109 -16.391 11.789 1 69.75 267 GLU A CA 1
ATOM 2047 C C . GLU A 1 267 ? 3.111 -14.906 12.172 1 69.75 267 GLU A C 1
ATOM 2049 O O . GLU A 1 267 ? 4.035 -14.43 12.836 1 69.75 267 GLU A O 1
ATOM 2054 N N . LEU A 1 268 ? 2.107 -14.281 11.555 1 63.66 268 LEU A N 1
ATOM 2055 C CA . LEU A 1 268 ? 1.952 -12.875 11.914 1 63.66 268 LEU A CA 1
ATOM 2056 C C . LEU A 1 268 ? 1.227 -12.734 13.242 1 63.66 268 LEU A C 1
ATOM 2058 O O . LEU A 1 268 ? 0.155 -13.312 13.438 1 63.66 268 LEU A O 1
ATOM 2062 N N . GLN A 1 269 ? 1.861 -12.656 14.398 1 53.59 269 GLN A N 1
ATOM 2063 C CA . GLN A 1 269 ? 1.133 -12.477 15.648 1 53.59 269 GLN A CA 1
ATOM 2064 C C . GLN A 1 269 ? 0.146 -11.32 15.555 1 53.59 269 GLN A C 1
ATOM 2066 O O . GLN A 1 269 ? -1.013 -11.453 15.953 1 53.59 269 GLN A O 1
ATOM 2071 N N . LYS A 1 270 ? 0.447 -10.266 15.234 1 51.44 270 LYS A N 1
ATOM 2072 C CA . LYS A 1 270 ? -0.403 -9.109 14.945 1 51.44 270 LYS A CA 1
ATOM 2073 C C . LYS A 1 270 ? 0.077 -8.375 13.703 1 51.44 270 LYS A C 1
ATOM 2075 O O . LYS A 1 270 ? 1.28 -8.297 13.445 1 51.44 270 LYS A O 1
ATOM 2080 N N . ILE A 1 271 ? -0.839 -8.422 12.664 1 50.38 271 ILE A N 1
ATOM 2081 C CA . ILE A 1 271 ? -0.458 -7.715 11.445 1 50.38 271 ILE A CA 1
ATOM 2082 C C . ILE A 1 271 ? 0.281 -6.426 11.805 1 50.38 271 ILE A C 1
ATOM 2084 O O . ILE A 1 271 ? 1.338 -6.133 11.242 1 50.38 271 ILE A O 1
ATOM 2088 N N . VAL A 1 272 ? -0.38 -5.613 12.703 1 49.44 272 VAL A N 1
ATOM 2089 C CA . VAL A 1 272 ? 0.266 -4.469 13.336 1 49.44 272 VAL A CA 1
ATOM 2090 C C . VAL A 1 272 ? 0.207 -4.621 14.859 1 49.44 272 VAL A C 1
ATOM 2092 O O . VAL A 1 272 ? -0.878 -4.633 15.445 1 49.44 272 VAL A O 1
ATOM 2095 N N . GLU A 1 273 ? 1.187 -5.387 15.414 1 47.62 273 GLU A N 1
ATOM 2096 C CA . GLU A 1 273 ? 1.106 -5.469 16.859 1 47.62 273 GLU A CA 1
ATOM 2097 C C . GLU A 1 273 ? 1.441 -4.129 17.516 1 47.62 273 GLU A C 1
ATOM 2099 O O . GLU A 1 273 ? 2.514 -3.568 17.281 1 47.62 273 GLU A O 1
ATOM 2104 N N . TYR A 1 274 ? 0.392 -3.51 17.938 1 42.94 274 TYR A N 1
ATOM 2105 C CA . TYR A 1 274 ? 0.672 -2.23 18.578 1 42.94 274 TYR A CA 1
ATOM 2106 C C . TYR A 1 274 ? 0.133 -2.205 20 1 42.94 274 TYR A C 1
ATOM 2108 O O . TYR A 1 274 ? -0.74 -3 20.359 1 42.94 274 TYR A O 1
ATOM 2116 N N . THR A 1 275 ? 1.062 -2.008 21.016 1 42.28 275 THR A N 1
ATOM 2117 C CA . THR A 1 275 ? 0.56 -1.675 22.344 1 42.28 275 THR A CA 1
ATOM 2118 C C . THR A 1 275 ? 0.254 -0.183 22.453 1 42.28 275 THR A C 1
ATOM 2120 O O . THR A 1 275 ? 1.012 0.648 21.938 1 42.28 275 THR A O 1
ATOM 2123 N N . GLU A 1 276 ? -0.981 0.049 22.625 1 42.84 276 GLU A N 1
ATOM 2124 C CA . GLU A 1 276 ? -1.321 1.44 22.906 1 42.84 276 GLU A CA 1
ATOM 2125 C C . GLU A 1 276 ? -0.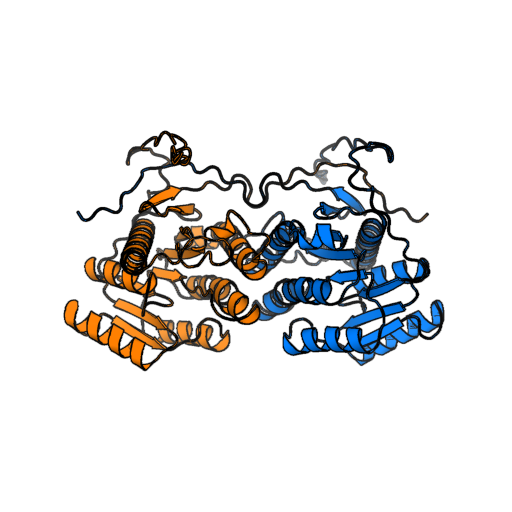763 1.882 24.266 1 42.84 276 GLU A C 1
ATOM 2127 O O . GLU A 1 276 ? -0.984 1.22 25.281 1 42.84 276 GLU A O 1
ATOM 2132 N N . LYS A 1 277 ? 0.494 2.377 24.188 1 44.09 277 LYS A N 1
ATOM 2133 C CA . LYS A 1 277 ? 0.849 2.994 25.469 1 44.09 277 LYS A CA 1
ATOM 2134 C C . LYS A 1 277 ? 0.124 4.324 25.656 1 44.09 277 LYS A C 1
ATOM 2136 O O . LYS A 1 277 ? 0.074 5.145 24.734 1 44.09 277 LYS A O 1
ATOM 2141 N N . TYR A 1 278 ? -0.888 4.258 26.375 1 37.94 278 TYR A N 1
ATOM 2142 C CA . TYR A 1 278 ? -1.74 5.414 26.641 1 37.94 278 TYR A CA 1
ATOM 2143 C C . TYR A 1 278 ? -0.922 6.594 27.156 1 37.94 278 TYR A C 1
ATOM 2145 O O . TYR A 1 278 ? -0.274 6.496 28.188 1 37.94 278 TYR A O 1
ATOM 2153 N N . GLU A 1 279 ? 0.045 7.062 26.469 1 36.94 279 GLU A N 1
ATOM 2154 C CA . GLU A 1 279 ? 0.322 8.32 27.156 1 36.94 279 GLU A CA 1
ATOM 2155 C C . GLU A 1 279 ? -0.96 9.117 27.391 1 36.94 279 GLU A C 1
ATOM 2157 O O . GLU A 1 279 ? -1.983 8.859 26.75 1 36.94 279 GLU A O 1
ATOM 2162 N N . PRO A 1 280 ? -0.74 10.594 27.875 1 34.06 280 PRO A N 1
ATOM 2163 C CA . PRO A 1 280 ? -1.769 11.531 28.328 1 34.06 280 PRO A CA 1
ATOM 2164 C C . PRO A 1 280 ? -2.842 11.797 27.281 1 34.06 280 PRO A C 1
ATOM 2166 O O . PRO A 1 280 ? -2.57 11.703 26.078 1 34.06 280 PRO A O 1
ATOM 2169 N N . ARG A 1 281 ? -4.07 11.344 27.578 1 41.19 281 ARG A N 1
ATOM 2170 C CA . ARG A 1 281 ? -5.348 11.883 27.125 1 41.19 281 ARG A CA 1
ATOM 2171 C C . ARG A 1 281 ? -5.238 13.367 26.828 1 41.19 281 ARG A C 1
ATOM 2173 O O . ARG A 1 281 ? -5.121 14.195 27.734 1 41.19 281 ARG A O 1
ATOM 2180 N N . ILE A 1 282 ? -4.402 13.789 25.984 1 37.16 282 ILE A N 1
ATOM 2181 C CA . ILE A 1 282 ? -4.535 15.219 25.703 1 37.16 282 ILE A CA 1
ATOM 2182 C C . ILE A 1 282 ? -5.949 15.508 25.203 1 37.16 282 ILE A C 1
ATOM 2184 O O . ILE A 1 282 ? -6.371 14.977 24.172 1 37.16 282 ILE A O 1
ATOM 2188 N N . ILE A 1 283 ? -6.844 15.547 26.078 1 35.41 283 ILE A N 1
ATOM 2189 C CA . ILE A 1 283 ? -8.094 16.203 25.703 1 35.41 283 ILE A CA 1
ATOM 2190 C C . ILE A 1 283 ? -7.793 17.531 25 1 35.41 283 ILE A C 1
ATOM 2192 O O . ILE A 1 283 ? -7.238 18.438 25.609 1 35.41 283 ILE A O 1
ATOM 2196 N N . ILE A 1 284 ? -7.438 17.5 23.781 1 33.69 284 ILE A N 1
ATOM 2197 C CA . ILE A 1 284 ? -7.312 18.766 23.062 1 33.69 284 ILE A CA 1
ATOM 2198 C C . ILE A 1 284 ? -8.445 19.703 23.484 1 33.69 284 ILE A C 1
ATOM 2200 O O . ILE A 1 284 ? -9.578 19.547 23.016 1 33.69 284 ILE A O 1
ATOM 2204 N N . ASP A 1 285 ? -8.875 19.891 24.625 1 26.73 285 ASP A N 1
ATOM 2205 C CA . ASP A 1 285 ? -9.836 20.812 25.203 1 26.73 285 ASP A CA 1
ATOM 2206 C C . ASP A 1 285 ? -9.656 22.219 24.625 1 26.73 285 ASP A C 1
ATOM 2208 O O . ASP A 1 285 ? -8.562 22.578 24.188 1 26.73 285 ASP A O 1
ATOM 2212 N N . ASP A 1 286 ? -10.781 23 24.422 1 29.77 286 ASP A N 1
ATOM 2213 C CA . ASP A 1 286 ? -11.18 24.391 24.422 1 29.77 286 ASP A CA 1
ATOM 2214 C C . ASP A 1 286 ? -10.305 25.219 25.359 1 29.77 286 ASP A C 1
ATOM 2216 O O . ASP A 1 286 ? -10.609 26.375 25.656 1 29.77 286 ASP A O 1
ATOM 2220 N N . GLN A 1 287 ? -8.992 25.031 25.797 1 23.95 287 GLN A N 1
ATOM 2221 C CA . GLN A 1 287 ? -8.781 26.172 26.656 1 23.95 287 GLN A CA 1
ATOM 2222 C C . GLN A 1 287 ? -8.867 27.484 25.859 1 23.95 287 GLN A C 1
ATOM 2224 O O . GLN A 1 287 ? -8.414 27.547 24.719 1 23.95 287 GLN A O 1
ATOM 2229 N N . MET B 1 1 ? -41.969 -7.418 29.547 1 25.02 1 MET B N 1
ATOM 2230 C CA . MET B 1 1 ? -41.188 -7.82 28.391 1 25.02 1 MET B CA 1
ATOM 2231 C C . MET B 1 1 ? -39.844 -7.113 28.391 1 25.02 1 MET B C 1
ATOM 2233 O O . MET B 1 1 ? -39.75 -5.895 28.219 1 25.02 1 MET B O 1
ATOM 2237 N N . TYR B 1 2 ? -38.719 -7.434 29.125 1 24.05 2 TYR B N 1
ATOM 2238 C CA . TYR B 1 2 ? -37.562 -6.758 29.688 1 24.05 2 TYR B CA 1
ATOM 2239 C C . TYR B 1 2 ? -36.469 -6.582 28.641 1 24.05 2 TYR B C 1
ATOM 2241 O O . TYR B 1 2 ? -36.094 -7.535 27.953 1 24.05 2 TYR B O 1
ATOM 2249 N N . PHE B 1 3 ? -36.344 -5.395 28 1 25.23 3 PHE B N 1
ATOM 2250 C CA . PHE B 1 3 ? -35.469 -4.977 26.922 1 25.23 3 PHE B CA 1
ATOM 2251 C C . PHE B 1 3 ? -34 -4.988 27.391 1 25.23 3 PHE B C 1
ATOM 2253 O O . PHE B 1 3 ? -33.656 -4.266 28.328 1 25.23 3 PHE B O 1
ATOM 2260 N N . ILE B 1 4 ? -33.281 -6.074 27.469 1 22.69 4 ILE B N 1
ATOM 2261 C CA . ILE B 1 4 ? -31.922 -6.227 28 1 22.69 4 ILE B CA 1
ATOM 2262 C C . ILE B 1 4 ? -30.953 -5.383 27.188 1 22.69 4 ILE B C 1
ATOM 2264 O O . ILE B 1 4 ? -30.766 -5.617 25.984 1 22.69 4 ILE B O 1
ATOM 2268 N N . VAL B 1 5 ? -30.688 -4.113 27.5 1 23.17 5 VAL B N 1
ATOM 2269 C CA . VAL B 1 5 ? -29.734 -3.115 27.031 1 23.17 5 VAL B CA 1
ATOM 2270 C C . VAL B 1 5 ? -28.312 -3.629 27.234 1 23.17 5 VAL B C 1
ATOM 2272 O O . VAL B 1 5 ? -27.875 -3.846 28.359 1 23.17 5 VAL B O 1
ATOM 2275 N N . ILE B 1 6 ? -27.891 -4.551 26.5 1 24.23 6 ILE B N 1
ATOM 2276 C CA . ILE B 1 6 ? -26.562 -5.109 26.688 1 24.23 6 ILE B CA 1
ATOM 2277 C C . ILE B 1 6 ? -25.516 -3.998 26.594 1 24.23 6 ILE B C 1
ATOM 2279 O O . ILE B 1 6 ? -25.391 -3.324 25.578 1 24.23 6 ILE B O 1
ATOM 2283 N N . LEU B 1 7 ? -25.141 -3.396 27.703 1 24.38 7 LEU B N 1
ATOM 2284 C CA . LEU B 1 7 ? -24.125 -2.393 28 1 24.38 7 LEU B CA 1
ATOM 2285 C C . LEU B 1 7 ? -22.75 -2.83 27.484 1 24.38 7 LEU B C 1
ATOM 2287 O O . LEU B 1 7 ? -22.281 -3.928 27.797 1 24.38 7 LEU B O 1
ATOM 2291 N N . PRO B 1 8 ? -22.281 -2.336 26.438 1 26.28 8 PRO B N 1
ATOM 2292 C CA . PRO B 1 8 ? -21.031 -2.674 25.75 1 26.28 8 PRO B CA 1
ATOM 2293 C C . PRO B 1 8 ? -19.812 -2.574 26.672 1 26.28 8 PRO B C 1
ATOM 2295 O O . PRO B 1 8 ? -19.797 -1.754 27.594 1 26.28 8 PRO B O 1
ATOM 2298 N N . TYR B 1 9 ? -19.188 -3.578 27.219 1 25.91 9 TYR B N 1
ATOM 2299 C CA . TYR B 1 9 ? -18.031 -3.764 28.094 1 25.91 9 TYR B CA 1
ATOM 2300 C C . TYR B 1 9 ? -16.969 -2.715 27.812 1 25.91 9 TYR B C 1
ATOM 2302 O O . TYR B 1 9 ? -16.391 -2.676 26.719 1 25.91 9 TYR B O 1
ATOM 2310 N N . TYR B 1 10 ? -17 -1.595 28.516 1 24.41 10 TYR B N 1
ATOM 2311 C CA . TYR B 1 10 ? -16.031 -0.533 28.797 1 24.41 10 TYR B CA 1
ATOM 2312 C C . TYR B 1 10 ? -14.719 -1.106 29.312 1 24.41 10 TYR B C 1
ATOM 2314 O O . TYR B 1 10 ? -14.672 -1.654 30.422 1 24.41 10 TYR B O 1
ATOM 2322 N N . TYR B 1 11 ? -13.922 -1.732 28.672 1 26.55 11 TYR B N 1
ATOM 2323 C CA . TYR B 1 11 ? -12.578 -2.025 29.156 1 26.55 11 TYR B CA 1
ATOM 2324 C C . TYR B 1 11 ? -11.992 -0.824 29.891 1 26.55 11 TYR B C 1
ATOM 2326 O O . TYR B 1 11 ? -11.977 0.29 29.359 1 26.55 11 TYR B O 1
ATOM 2334 N N . ARG B 1 12 ? -11.992 -0.824 31.188 1 26.44 12 ARG B N 1
ATOM 2335 C CA . ARG B 1 12 ? -11.328 0.073 32.125 1 26.44 12 ARG B CA 1
ATOM 2336 C C . ARG B 1 12 ? -9.859 0.264 31.766 1 26.44 12 ARG B C 1
ATOM 2338 O O . ARG B 1 12 ? -9.031 -0.602 32.031 1 26.44 12 ARG B O 1
ATOM 2345 N N . LYS B 1 13 ? -9.602 0.859 30.656 1 29.28 13 LYS B N 1
ATOM 2346 C CA . LYS B 1 13 ? -8.219 1.192 30.328 1 29.28 13 LYS B CA 1
ATOM 2347 C C . LYS B 1 13 ? -7.645 2.199 31.312 1 29.28 13 LYS B C 1
ATOM 2349 O O . LYS B 1 13 ? -8.227 3.262 31.547 1 29.28 13 LYS B O 1
ATOM 2354 N N . ASN B 1 14 ? -7.09 1.748 32.406 1 26.17 14 ASN B N 1
ATOM 2355 C CA . ASN B 1 14 ? -6.254 2.559 33.281 1 26.17 14 ASN B CA 1
ATOM 2356 C C . ASN B 1 14 ? -5.41 3.555 32.5 1 26.17 14 ASN B C 1
ATOM 2358 O O . ASN B 1 14 ? -4.652 3.162 31.609 1 26.17 14 ASN B O 1
ATOM 2362 N N . PHE B 1 15 ? -5.918 4.66 32.406 1 26.84 15 PHE B N 1
ATOM 2363 C CA . PHE B 1 15 ? -5.297 5.824 31.797 1 26.84 15 PHE B CA 1
ATOM 2364 C C . PHE B 1 15 ? -4.09 6.289 32.594 1 26.84 15 PHE B C 1
ATOM 2366 O O . PHE B 1 15 ? -4.211 6.59 33.781 1 26.84 15 PHE B O 1
ATOM 2373 N N . THR B 1 16 ? -2.965 5.609 32.625 1 26.28 16 THR B N 1
ATOM 2374 C CA . THR B 1 16 ? -1.855 6.281 33.312 1 26.28 16 THR B CA 1
ATOM 2375 C C . THR B 1 16 ? -1.486 7.57 32.562 1 26.28 16 THR B C 1
ATOM 2377 O O . THR B 1 16 ? -1.235 7.559 31.359 1 26.28 16 THR B O 1
ATOM 2380 N N . THR B 1 17 ? -1.828 8.688 33.062 1 28.33 17 THR B N 1
ATOM 2381 C CA . THR B 1 17 ? -1.424 10.039 32.719 1 28.33 17 THR B CA 1
ATOM 2382 C C . THR B 1 17 ? 0.097 10.164 32.719 1 28.33 17 THR B C 1
ATOM 2384 O O . THR B 1 17 ? 0.76 9.789 33.688 1 28.33 17 THR B O 1
ATOM 2387 N N . VAL B 1 18 ? 0.833 9.93 31.766 1 30.67 18 VAL B N 1
ATOM 2388 C CA . VAL B 1 18 ? 2.268 10.195 31.828 1 30.67 18 VAL B CA 1
ATOM 2389 C C . VAL B 1 18 ? 2.512 11.688 32.031 1 30.67 18 VAL B C 1
ATOM 2391 O O . VAL B 1 18 ? 1.976 12.516 31.281 1 30.67 18 VAL B O 1
ATOM 2394 N N . PRO B 1 19 ? 3.059 12.102 33.125 1 32.56 19 PRO B N 1
ATOM 2395 C CA . PRO B 1 19 ? 3.416 13.5 33.375 1 32.56 19 PRO B CA 1
ATOM 2396 C C . PRO B 1 19 ? 4.281 14.094 32.25 1 32.56 19 PRO B C 1
ATOM 2398 O O . PRO B 1 19 ? 5.02 13.367 31.594 1 32.56 19 PRO B O 1
ATOM 2401 N N . SER B 1 20 ? 4.086 15.469 31.875 1 33.66 20 SER B N 1
ATOM 2402 C CA . SER B 1 20 ? 4.832 16.312 30.953 1 33.66 20 SER B CA 1
ATOM 2403 C C . SER B 1 20 ? 6.336 16.094 31.094 1 33.66 20 SER B C 1
ATOM 2405 O O . SER B 1 20 ? 7.098 16.359 30.156 1 33.66 20 SER B O 1
ATOM 2407 N N . SER B 1 21 ? 6.883 15.867 32.281 1 32.59 21 SER B N 1
ATOM 2408 C CA . SER B 1 21 ? 8.281 15.867 32.688 1 32.59 21 SER B CA 1
ATOM 2409 C C . SER B 1 21 ? 8.93 14.508 32.438 1 32.59 21 SER B C 1
ATOM 2411 O O . SER B 1 21 ? 10.039 14.25 32.906 1 32.59 21 SER B O 1
ATOM 2413 N N . SER B 1 22 ? 8.172 13.547 32.094 1 33.47 22 SER B N 1
ATOM 2414 C CA . SER B 1 22 ? 9 12.344 32.094 1 33.47 22 SER B CA 1
ATOM 2415 C C . SER B 1 22 ? 10.062 12.406 31 1 33.47 22 SER B C 1
ATOM 2417 O O . SER B 1 22 ? 9.789 12.844 29.875 1 33.47 22 SER B O 1
ATOM 2419 N N . PRO B 1 23 ? 11.32 12.383 31.297 1 37.34 23 PRO B N 1
ATOM 2420 C CA . PRO B 1 23 ? 12.484 12.523 30.422 1 37.34 23 PRO B CA 1
ATOM 2421 C C . PRO B 1 23 ? 12.258 11.875 29.047 1 37.34 23 PRO B C 1
ATOM 2423 O O . PRO B 1 23 ? 12.906 12.258 28.078 1 37.34 23 PRO B O 1
ATOM 2426 N N . SER B 1 24 ? 11.727 10.664 29.047 1 39.03 24 SER B N 1
ATOM 2427 C CA . SER B 1 24 ? 11.656 9.969 27.766 1 39.03 24 SER B CA 1
ATOM 2428 C C . SER B 1 24 ? 10.484 10.461 26.938 1 39.03 24 SER B C 1
ATOM 2430 O O . SER B 1 24 ? 9.859 9.688 26.203 1 39.03 24 SER B O 1
ATOM 2432 N N . CYS B 1 25 ? 9.828 11.469 27.391 1 39.97 25 CYS B N 1
ATOM 2433 C CA . CYS B 1 25 ? 8.664 11.961 26.656 1 39.97 25 CYS B CA 1
ATOM 2434 C C . CYS B 1 25 ? 9.047 12.398 25.25 1 39.97 25 CYS B C 1
ATOM 2436 O O . CYS B 1 25 ? 9.922 13.242 25.062 1 39.97 25 CYS B O 1
ATOM 2438 N N . PRO B 1 26 ? 8.758 11.672 24.266 1 46.91 26 PRO B N 1
ATOM 2439 C CA . PRO B 1 26 ? 9.047 11.961 22.859 1 46.91 26 PRO B CA 1
ATOM 2440 C C . PRO B 1 26 ? 8.688 13.391 22.469 1 46.91 26 PRO B C 1
ATOM 2442 O O . PRO B 1 26 ? 8.68 13.719 21.281 1 46.91 26 PRO B O 1
ATOM 2445 N N . LEU B 1 27 ? 8.25 14.242 23.516 1 49.06 27 LEU B N 1
ATOM 2446 C CA . LEU B 1 27 ? 7.777 15.594 23.25 1 49.06 27 LEU B CA 1
ATOM 2447 C C . LEU B 1 27 ? 8.922 16.594 23.328 1 49.06 27 LEU B C 1
ATOM 2449 O O . LEU B 1 27 ? 8.711 17.766 23.641 1 49.06 27 LEU B O 1
ATOM 2453 N N . LYS B 1 28 ? 10.094 16.203 23.203 1 50.09 28 LYS B N 1
ATOM 2454 C CA . LYS B 1 28 ? 11.141 17.203 23.391 1 50.09 28 LYS B CA 1
ATOM 2455 C C . LYS B 1 28 ? 11.141 18.219 22.234 1 50.09 28 LYS B C 1
ATOM 2457 O O . LYS B 1 28 ? 11.719 19.297 22.359 1 50.09 28 LYS B O 1
ATOM 2462 N N . GLN B 1 29 ? 10.508 17.781 21.141 1 60.84 29 GLN B N 1
ATOM 2463 C CA . GLN B 1 29 ? 10.648 18.734 20.047 1 60.84 29 GLN B CA 1
ATOM 2464 C C . GLN B 1 29 ? 9.414 19.625 19.922 1 60.84 29 GLN B C 1
ATOM 2466 O O . GLN B 1 29 ? 8.305 19.203 20.25 1 60.84 29 GLN B O 1
ATOM 2471 N N . HIS B 1 30 ? 9.688 20.953 19.969 1 74.88 30 HIS B N 1
ATOM 2472 C CA . HIS B 1 30 ? 8.578 21.906 19.938 1 74.88 30 HIS B CA 1
ATOM 2473 C C . HIS B 1 30 ? 8.68 22.828 18.734 1 74.88 30 HIS B C 1
ATOM 2475 O O . HIS B 1 30 ? 9.75 23.391 18.469 1 74.88 30 HIS B O 1
ATOM 2481 N N . MET B 1 31 ? 7.598 22.781 17.891 1 87.56 31 MET B N 1
ATOM 2482 C CA . MET B 1 31 ? 7.473 23.812 16.859 1 87.56 31 MET B CA 1
ATOM 2483 C C . MET B 1 31 ? 6.418 24.844 17.25 1 87.56 31 MET B C 1
ATOM 2485 O O . MET B 1 31 ? 5.309 24.469 17.641 1 87.56 31 MET B O 1
ATOM 2489 N N . GLU B 1 32 ? 6.832 26.109 17.203 1 91.81 32 GLU B N 1
ATOM 2490 C CA . GLU B 1 32 ? 5.852 27.188 17.312 1 91.81 32 GLU B CA 1
ATOM 2491 C C . GLU B 1 32 ? 5.16 27.438 15.969 1 91.81 32 GLU B C 1
ATOM 2493 O O . GLU B 1 32 ? 5.82 27.641 14.945 1 91.81 32 GLU B O 1
ATOM 2498 N N . VAL B 1 33 ? 3.844 27.516 15.961 1 95.06 33 VAL B N 1
ATOM 2499 C CA . VAL B 1 33 ? 3.051 27.609 14.742 1 95.06 33 VAL B CA 1
ATOM 2500 C C . VAL B 1 33 ? 3.051 29.062 14.234 1 95.06 33 VAL B C 1
ATOM 2502 O O . VAL B 1 33 ? 2.912 29.297 13.031 1 95.06 33 VAL B O 1
ATOM 2505 N N . ASP B 1 34 ? 3.287 29.969 15.211 1 96.06 34 ASP B N 1
ATOM 2506 C CA . ASP B 1 34 ? 3.271 31.391 14.875 1 96.06 34 ASP B CA 1
ATOM 2507 C C . ASP B 1 34 ? 4.285 31.703 13.773 1 96.06 34 ASP B C 1
ATOM 2509 O O . ASP B 1 34 ? 5.461 31.359 13.891 1 96.06 34 ASP B O 1
ATOM 2513 N N . GLY B 1 35 ? 3.789 32.281 12.641 1 95.94 35 GLY B N 1
ATOM 2514 C CA . GLY B 1 35 ? 4.66 32.75 11.562 1 95.94 35 GLY B CA 1
ATOM 2515 C C . GLY B 1 35 ? 5.043 31.625 10.602 1 95.94 35 GLY B C 1
ATOM 2516 O O . GLY B 1 35 ? 5.836 31.844 9.68 1 95.94 35 GLY B O 1
ATOM 2517 N N . LYS B 1 36 ? 4.504 30.516 10.734 1 96.06 36 LYS B N 1
ATOM 2518 C CA . LYS B 1 36 ? 4.898 29.375 9.914 1 96.06 36 LYS B CA 1
ATOM 2519 C C . LYS B 1 36 ? 4.004 29.234 8.688 1 96.06 36 LYS B C 1
ATOM 2521 O O . LYS B 1 36 ? 2.898 29.781 8.656 1 96.06 36 LYS B O 1
ATOM 2526 N N . CYS B 1 37 ? 4.508 28.547 7.699 1 97.25 37 CYS B N 1
ATOM 2527 C CA . CYS B 1 37 ? 3.779 28.234 6.473 1 97.25 37 CYS B CA 1
ATOM 2528 C C . CYS B 1 37 ? 3.395 26.766 6.426 1 97.25 37 CYS B C 1
ATOM 2530 O O . CYS B 1 37 ? 4.242 25.891 6.621 1 97.25 37 CYS B O 1
ATOM 2532 N N . ALA B 1 38 ? 2.1 26.531 6.125 1 98.19 38 ALA B N 1
ATOM 2533 C CA . ALA B 1 38 ? 1.615 25.141 6.145 1 98.19 38 ALA B CA 1
ATOM 2534 C C . ALA B 1 38 ? 0.9 24.797 4.844 1 98.19 38 ALA B C 1
ATOM 2536 O O . ALA B 1 38 ? 0.203 25.641 4.266 1 98.19 38 ALA B O 1
ATOM 2537 N N . LEU B 1 39 ? 1.155 23.594 4.359 1 98.5 39 LEU B N 1
ATOM 2538 C CA . LEU B 1 39 ? 0.381 22.984 3.285 1 98.5 39 LEU B CA 1
ATOM 2539 C C . LEU B 1 39 ? -0.584 21.938 3.836 1 98.5 39 LEU B C 1
ATOM 2541 O O . LEU B 1 39 ? -0.162 20.969 4.473 1 98.5 39 LEU B O 1
ATOM 2545 N N . VAL B 1 40 ? -1.883 22.172 3.604 1 98.69 40 VAL B N 1
ATOM 2546 C CA . VAL B 1 40 ? -2.93 21.281 4.105 1 98.69 40 VAL B CA 1
ATOM 2547 C C . VAL B 1 40 ? -3.652 20.625 2.938 1 98.69 40 VAL B C 1
ATOM 2549 O O . VAL B 1 40 ? -4.504 21.234 2.295 1 98.69 40 VAL B O 1
ATOM 2552 N N . VAL B 1 41 ? -3.299 19.359 2.719 1 98.31 41 VAL B N 1
ATOM 2553 C CA . VAL B 1 41 ? -3.967 18.594 1.668 1 98.31 41 VAL B CA 1
ATOM 2554 C C . VAL B 1 41 ? -5.43 18.359 2.047 1 98.31 41 VAL B C 1
ATOM 2556 O O . VAL B 1 41 ? -5.73 18 3.186 1 98.31 41 VAL B O 1
ATOM 2559 N N . ASP B 1 42 ? -6.309 18.625 1.081 1 96.69 42 ASP B N 1
ATOM 2560 C CA . ASP B 1 42 ? -7.75 18.516 1.296 1 96.69 42 ASP B CA 1
ATOM 2561 C C . ASP B 1 42 ? -8.195 19.422 2.447 1 96.69 42 ASP B C 1
ATOM 2563 O O . ASP B 1 42 ? -8.867 18.953 3.373 1 96.69 42 ASP B O 1
ATOM 2567 N N . GLY B 1 43 ? -7.844 20.656 2.35 1 97.69 43 GLY B N 1
ATOM 2568 C CA . GLY B 1 43 ? -8.094 21.609 3.422 1 97.69 43 GLY B CA 1
ATOM 2569 C C . GLY B 1 43 ? -9.391 22.375 3.254 1 97.69 43 GLY B C 1
ATOM 2570 O O . GLY B 1 43 ? -9.68 23.297 4.016 1 97.69 43 GLY B O 1
ATOM 2571 N N . THR B 1 44 ? -10.266 21.953 2.244 1 96.75 44 THR B N 1
ATOM 2572 C CA . THR B 1 44 ? -11.484 22.703 1.943 1 96.75 44 THR B CA 1
ATOM 2573 C C . THR B 1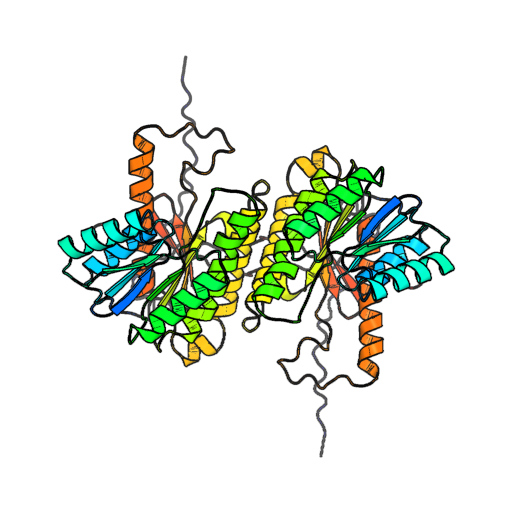 44 ? -12.656 22.172 2.77 1 96.75 44 THR B C 1
ATOM 2575 O O . THR B 1 44 ? -13.695 22.828 2.859 1 96.75 44 THR B O 1
ATOM 2578 N N . SER B 1 45 ? -12.484 20.953 3.357 1 93.25 45 SER B N 1
ATOM 2579 C CA . SER B 1 45 ? -13.555 20.359 4.152 1 93.25 45 SER B CA 1
ATOM 2580 C C . SER B 1 45 ? -13.008 19.375 5.176 1 93.25 45 SER B C 1
ATOM 2582 O O . SER B 1 45 ? -11.805 19.109 5.203 1 93.25 45 SER B O 1
ATOM 2584 N N . GLY B 1 46 ? -13.781 19.078 6.117 1 92.88 46 GLY B N 1
ATOM 2585 C CA . GLY B 1 46 ? -13.484 17.969 7.023 1 92.88 46 GLY B CA 1
ATOM 2586 C C . GLY B 1 46 ? -12.305 18.266 7.934 1 92.88 46 GLY B C 1
ATOM 2587 O O . GLY B 1 46 ? -12.188 19.359 8.484 1 92.88 46 GLY B O 1
ATOM 2588 N N . VAL B 1 47 ? -11.492 17.219 8.086 1 94.12 47 VAL B N 1
ATOM 2589 C CA . VAL B 1 47 ? -10.359 17.281 9 1 94.12 47 VAL B CA 1
ATOM 2590 C C . VAL B 1 47 ? -9.375 18.344 8.531 1 94.12 47 VAL B C 1
ATOM 2592 O O . VAL B 1 47 ? -8.836 19.109 9.344 1 94.12 47 VAL B O 1
ATOM 2595 N N . GLY B 1 48 ? -9.188 18.422 7.215 1 97.56 48 GLY B N 1
ATOM 2596 C CA . GLY B 1 48 ? -8.266 19.406 6.68 1 97.56 48 GLY B CA 1
ATOM 2597 C C . GLY B 1 48 ? -8.703 20.828 6.941 1 97.56 48 GLY B C 1
ATOM 2598 O O . GLY B 1 48 ? -7.883 21.688 7.266 1 97.56 48 GLY B O 1
ATOM 2599 N N . HIS B 1 49 ? -9.984 21.031 6.789 1 97.31 49 HIS B N 1
ATOM 2600 C CA . HIS B 1 49 ? -10.531 22.359 7.07 1 97.31 49 HIS B CA 1
ATOM 2601 C C . HIS B 1 49 ? -10.352 22.734 8.539 1 97.31 49 HIS B C 1
ATOM 2603 O O . HIS B 1 49 ? -9.914 23.844 8.852 1 97.31 49 HIS B O 1
ATOM 2609 N N . ALA B 1 50 ? -10.656 21.812 9.406 1 95.75 50 ALA B N 1
ATOM 2610 C CA . ALA B 1 50 ? -10.516 22.031 10.844 1 95.75 50 ALA B CA 1
ATOM 2611 C C . ALA B 1 50 ? -9.062 22.281 11.227 1 95.75 50 ALA B C 1
ATOM 2613 O O . ALA B 1 50 ? -8.773 23.125 12.086 1 95.75 50 ALA B O 1
ATOM 2614 N N . PHE B 1 51 ? -8.18 21.562 10.617 1 97.56 51 PHE B N 1
ATOM 2615 C CA . PHE B 1 51 ? -6.762 21.719 10.906 1 97.56 51 PHE B CA 1
ATOM 2616 C C . PHE B 1 51 ? -6.258 23.078 10.445 1 97.56 51 PHE B C 1
ATOM 2618 O O . PHE B 1 51 ? -5.52 23.75 11.164 1 97.56 51 PHE B O 1
ATOM 2625 N N . ALA B 1 52 ? -6.676 23.484 9.234 1 98.5 52 ALA B N 1
ATOM 2626 C CA . ALA B 1 52 ? -6.32 24.812 8.75 1 98.5 52 ALA B CA 1
ATOM 2627 C C . ALA B 1 52 ? -6.801 25.906 9.719 1 98.5 52 ALA B C 1
ATOM 2629 O O . ALA B 1 52 ? -6.055 26.828 10.039 1 98.5 52 ALA B O 1
ATOM 2630 N N . ASP B 1 53 ? -7.98 25.734 10.188 1 98 53 ASP B N 1
ATOM 2631 C CA . ASP B 1 53 ? -8.555 26.672 11.141 1 98 53 ASP B CA 1
ATOM 2632 C C . ASP B 1 53 ? -7.719 26.75 12.414 1 98 53 ASP B C 1
ATOM 2634 O O . ASP B 1 53 ? -7.43 27.844 12.906 1 98 53 ASP B O 1
ATOM 2638 N N . GLU B 1 54 ? -7.285 25.609 12.93 1 95.88 54 GLU B N 1
ATOM 2639 C CA . GLU B 1 54 ? -6.465 25.562 14.141 1 95.88 54 GLU B CA 1
ATOM 2640 C C . GLU B 1 54 ? -5.137 26.281 13.93 1 95.88 54 GLU B C 1
ATOM 2642 O O . GLU B 1 54 ? -4.684 27.031 14.812 1 95.88 54 GLU B O 1
ATOM 2647 N N . LEU B 1 55 ? -4.52 26.109 12.766 1 98 55 LEU B N 1
ATOM 2648 C CA . LEU B 1 55 ? -3.234 26.75 12.484 1 98 55 LEU B CA 1
ATOM 2649 C C . LEU B 1 55 ? -3.377 28.266 12.422 1 98 55 LEU B C 1
ATOM 2651 O O . LEU B 1 55 ? -2.52 29 12.922 1 98 55 LEU B O 1
ATOM 2655 N N . LEU B 1 56 ? -4.441 28.703 11.805 1 98.25 56 LEU B N 1
ATOM 2656 C CA . LEU B 1 56 ? -4.68 30.125 11.656 1 98.25 56 LEU B CA 1
ATOM 2657 C C . LEU B 1 56 ? -4.945 30.781 13.008 1 98.25 56 LEU B C 1
ATOM 2659 O O . LEU B 1 56 ? -4.469 31.891 13.273 1 98.25 56 LEU B O 1
ATOM 2663 N N . LYS B 1 57 ? -5.613 30.062 13.883 1 96.62 57 LYS B N 1
ATOM 2664 C CA . LYS B 1 57 ? -5.855 30.547 15.242 1 96.62 57 LYS B CA 1
ATOM 2665 C C . LYS B 1 57 ? -4.547 30.734 16 1 96.62 57 LYS B C 1
ATOM 2667 O O . LYS B 1 57 ? -4.445 31.609 16.875 1 96.62 57 LYS B O 1
ATOM 2672 N N . MET B 1 58 ? -3.578 29.984 15.602 1 95.62 58 MET B N 1
ATOM 2673 C CA . MET B 1 58 ? -2.283 30.047 16.266 1 95.62 58 MET B CA 1
ATOM 2674 C C . MET B 1 58 ? -1.312 30.938 15.508 1 95.62 58 MET B C 1
ATOM 2676 O O . MET B 1 58 ? -0.097 30.828 15.68 1 95.62 58 MET B O 1
ATOM 2680 N N . ASN B 1 59 ? -1.814 31.672 14.594 1 97 59 ASN B N 1
ATOM 2681 C CA . ASN B 1 59 ? -1.126 32.75 13.891 1 97 59 ASN B CA 1
ATOM 2682 C C . ASN B 1 59 ? -0.128 32.188 12.867 1 97 59 ASN B C 1
ATOM 2684 O O . ASN B 1 59 ? 0.965 32.75 12.711 1 97 59 ASN B O 1
ATOM 2688 N N . ALA B 1 60 ? -0.477 31.094 12.242 1 97.44 60 ALA B N 1
ATOM 2689 C CA . ALA B 1 60 ? 0.3 30.703 11.07 1 97.44 60 ALA B CA 1
ATOM 2690 C C . ALA B 1 60 ? 0.356 31.844 10.055 1 97.44 60 ALA B C 1
ATOM 2692 O O . ALA B 1 60 ? -0.644 32.531 9.828 1 97.44 60 ALA B O 1
ATOM 2693 N N . ALA B 1 61 ? 1.563 32.062 9.469 1 96.75 61 ALA B N 1
ATOM 2694 C CA . ALA B 1 61 ? 1.731 33.156 8.523 1 96.75 61 ALA B CA 1
ATOM 2695 C C . ALA B 1 61 ? 0.99 32.875 7.219 1 96.75 61 ALA B C 1
ATOM 2697 O O . ALA B 1 61 ? 0.471 33.781 6.582 1 96.75 61 ALA B O 1
ATOM 2698 N N . LYS B 1 62 ? 0.999 31.609 6.898 1 97.75 62 LYS B N 1
ATOM 2699 C CA . LYS B 1 62 ? 0.392 31.188 5.637 1 97.75 62 LYS B CA 1
ATOM 2700 C C . LYS B 1 62 ? -0.119 29.75 5.719 1 97.75 62 LYS B C 1
ATOM 2702 O O . LYS B 1 62 ? 0.563 28.875 6.254 1 97.75 62 LYS B O 1
ATOM 2707 N N . VAL B 1 63 ? -1.333 29.562 5.203 1 98.5 63 VAL B N 1
ATOM 2708 C CA . VAL B 1 63 ? -1.887 28.219 5.051 1 98.5 63 VAL B CA 1
ATOM 2709 C C . VAL B 1 63 ? -2.35 28 3.611 1 98.5 63 VAL B C 1
ATOM 2711 O O . VAL B 1 63 ? -3.195 28.75 3.109 1 98.5 63 VAL B O 1
ATOM 2714 N N . ILE B 1 64 ? -1.717 27.078 2.963 1 98.44 64 ILE B N 1
ATOM 2715 C CA . ILE B 1 64 ? -2.143 26.688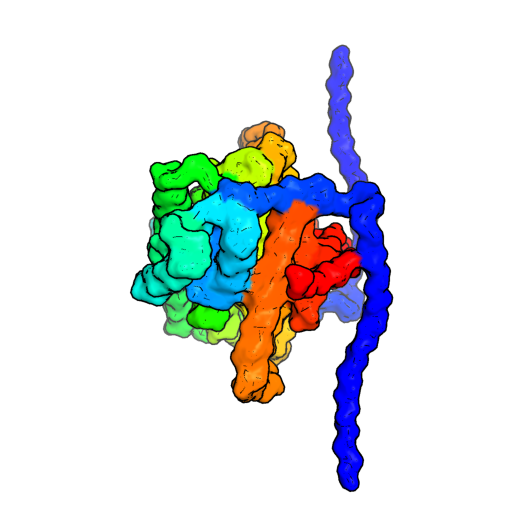 1.625 1 98.44 64 ILE B CA 1
ATOM 2716 C C . ILE B 1 64 ? -3.055 25.469 1.71 1 98.44 64 ILE B C 1
ATOM 2718 O O . ILE B 1 64 ? -2.635 24.391 2.162 1 98.44 64 ILE B O 1
ATOM 2722 N N . ILE B 1 65 ? -4.301 25.641 1.298 1 98.56 65 ILE B N 1
ATOM 2723 C CA . ILE B 1 65 ? -5.238 24.516 1.295 1 98.56 65 ILE B CA 1
ATOM 2724 C C . ILE B 1 65 ? -5.426 24 -0.132 1 98.56 65 ILE B C 1
ATOM 2726 O O . ILE B 1 65 ? -5.344 24.781 -1.09 1 98.56 65 ILE B O 1
ATOM 2730 N N . THR B 1 66 ? -5.656 22.688 -0.225 1 98.38 66 THR B N 1
ATOM 2731 C CA . THR B 1 66 ? -5.875 22.094 -1.539 1 98.38 66 THR B CA 1
ATOM 2732 C C . THR B 1 66 ? -7.211 21.359 -1.582 1 98.38 66 THR B C 1
ATOM 2734 O O . THR B 1 66 ? -7.824 21.125 -0.542 1 98.38 66 THR B O 1
ATOM 2737 N N . GLY B 1 67 ? -7.676 21 -2.768 1 96.81 67 GLY B N 1
ATOM 2738 C CA . GLY B 1 67 ? -8.898 20.25 -3.008 1 96.81 67 GLY B CA 1
ATOM 2739 C C . GLY B 1 67 ? -9.219 20.094 -4.48 1 96.81 67 GLY B C 1
ATOM 2740 O O . GLY B 1 67 ? -8.539 20.672 -5.336 1 96.81 67 GLY B O 1
ATOM 2741 N N . LEU B 1 68 ? -10.289 19.391 -4.699 1 94.94 68 LEU B N 1
ATOM 2742 C CA . LEU B 1 68 ? -10.641 19.031 -6.066 1 94.94 68 LEU B CA 1
ATOM 2743 C C . LEU B 1 68 ? -11.516 20.109 -6.703 1 94.94 68 LEU B C 1
ATOM 2745 O O . LEU B 1 68 ? -11.422 20.359 -7.906 1 94.94 68 LEU B O 1
ATOM 2749 N N . ASN B 1 69 ? -12.359 20.734 -5.906 1 96.12 69 ASN B N 1
ATOM 2750 C CA . ASN B 1 69 ? -13.352 21.688 -6.406 1 96.12 69 ASN B CA 1
ATOM 2751 C C . ASN B 1 69 ? -12.82 23.125 -6.355 1 96.12 69 ASN B C 1
ATOM 2753 O O . ASN B 1 69 ? -12.68 23.688 -5.277 1 96.12 69 ASN B O 1
ATOM 2757 N N . GLY B 1 70 ? -12.68 23.656 -7.523 1 97 70 GLY B N 1
ATOM 2758 C CA . GLY B 1 70 ? -12.109 24.984 -7.617 1 97 70 GLY B CA 1
ATOM 2759 C C . GLY B 1 70 ? -12.961 26.047 -6.941 1 97 70 GLY B C 1
ATOM 2760 O O . GLY B 1 70 ? -12.453 26.844 -6.152 1 97 70 GLY B O 1
ATOM 2761 N N . MET B 1 71 ? -14.188 26.031 -7.234 1 97.44 71 MET B N 1
ATOM 2762 C CA . MET B 1 71 ? -15.094 27.047 -6.688 1 97.44 71 MET B CA 1
ATOM 2763 C C . MET B 1 71 ? -15.18 26.922 -5.168 1 97.44 71 MET B C 1
ATOM 2765 O O . MET B 1 71 ? -15.055 27.922 -4.457 1 97.44 71 MET B O 1
ATOM 2769 N N . LYS B 1 72 ? -15.391 25.734 -4.695 1 96.88 72 LYS B N 1
ATOM 2770 C CA . LYS B 1 72 ? -15.477 25.5 -3.256 1 96.88 72 LYS B CA 1
ATOM 2771 C C . LYS B 1 72 ? -14.172 25.891 -2.561 1 96.88 72 LYS B C 1
ATOM 2773 O O . LYS B 1 72 ? -14.195 26.469 -1.467 1 96.88 72 LYS B O 1
ATOM 2778 N N . GLY B 1 73 ? -13.078 25.625 -3.184 1 98.12 73 GLY B N 1
ATOM 2779 C CA . GLY B 1 73 ? -11.781 25.953 -2.625 1 98.12 73 GLY B CA 1
ATOM 2780 C C . GLY B 1 73 ? -11.539 27.453 -2.518 1 98.12 73 GLY B C 1
ATOM 2781 O O . GLY B 1 73 ? -11.078 27.938 -1.483 1 98.12 73 GLY B O 1
ATOM 2782 N N . ALA B 1 74 ? -11.891 28.141 -3.564 1 97.81 74 ALA B N 1
ATOM 2783 C CA . ALA B 1 74 ? -11.727 29.594 -3.559 1 97.81 74 ALA B CA 1
ATOM 2784 C C . ALA B 1 74 ? -12.617 30.234 -2.498 1 97.81 74 ALA B C 1
ATOM 2786 O O . ALA B 1 74 ? -12.188 31.156 -1.799 1 97.81 74 ALA B O 1
ATOM 2787 N N . GLU B 1 75 ? -13.773 29.734 -2.41 1 98.31 75 GLU B N 1
ATOM 2788 C CA . GLU B 1 75 ? -14.703 30.25 -1.405 1 98.31 75 GLU B CA 1
ATOM 2789 C C . GLU B 1 75 ? -14.172 30 0.006 1 98.31 75 GLU B C 1
ATOM 2791 O O . GLU B 1 75 ? -14.242 30.891 0.862 1 98.31 75 GLU B O 1
ATOM 2796 N N . THR B 1 76 ? -13.641 28.844 0.254 1 98.38 76 THR B N 1
ATOM 2797 C CA . THR B 1 76 ? -13.102 28.484 1.563 1 98.38 76 THR B CA 1
ATOM 2798 C C . THR B 1 76 ? -11.93 29.391 1.92 1 98.38 76 THR B C 1
ATOM 2800 O O . THR B 1 76 ? -11.844 29.906 3.039 1 98.38 76 THR B O 1
ATOM 2803 N N . ALA B 1 77 ? -11.023 29.609 0.975 1 98.5 77 ALA B N 1
ATOM 2804 C CA . ALA B 1 77 ? -9.891 30.5 1.207 1 98.5 77 ALA B CA 1
ATOM 2805 C C . ALA B 1 77 ? -10.359 31.922 1.529 1 98.5 77 ALA B C 1
ATOM 2807 O O . ALA B 1 77 ? -9.836 32.562 2.443 1 98.5 77 ALA B O 1
ATOM 2808 N N . CYS B 1 78 ? -11.375 32.344 0.805 1 98.38 78 CYS B N 1
ATOM 2809 C CA . CYS B 1 78 ? -11.93 33.688 1.02 1 98.38 78 CYS B CA 1
ATOM 2810 C C . CYS B 1 78 ? -12.516 33.812 2.42 1 98.38 78 CYS B C 1
ATOM 2812 O O . CYS B 1 78 ? -12.297 34.812 3.105 1 98.38 78 CYS B O 1
ATOM 2814 N N . GLU B 1 79 ? -13.195 32.844 2.824 1 98.38 79 GLU B N 1
ATOM 2815 C CA . GLU B 1 79 ? -13.797 32.844 4.152 1 98.38 79 GLU B CA 1
ATOM 2816 C C . GLU B 1 79 ? -12.734 32.906 5.242 1 98.38 79 GLU B C 1
ATOM 2818 O O . GLU B 1 79 ? -12.859 33.688 6.195 1 98.38 79 GLU B O 1
ATOM 2823 N N . PHE B 1 80 ? -11.734 32.125 5.105 1 98.62 80 PHE B N 1
ATOM 2824 C CA . PHE B 1 80 ? -10.633 32.156 6.066 1 98.62 80 PHE B CA 1
ATOM 2825 C C . PHE B 1 80 ? -9.977 33.531 6.094 1 98.62 80 PHE B C 1
ATOM 2827 O O . PHE B 1 80 ? -9.688 34.062 7.168 1 98.62 80 PHE B O 1
ATOM 2834 N N . ASN B 1 81 ? -9.781 34.094 4.938 1 98.5 81 ASN B N 1
ATOM 2835 C CA . ASN B 1 81 ? -9.102 35.375 4.848 1 98.5 81 ASN B CA 1
ATOM 2836 C C . ASN B 1 81 ? -9.945 36.5 5.457 1 98.5 81 ASN B C 1
ATOM 2838 O O . ASN B 1 81 ? -9.398 37.469 6.012 1 98.5 81 ASN B O 1
ATOM 2842 N N . LYS B 1 82 ? -11.227 36.375 5.387 1 98.19 82 LYS B N 1
ATOM 2843 C CA . LYS B 1 82 ? -12.117 37.344 6.031 1 98.19 82 LYS B CA 1
ATOM 2844 C C . LYS B 1 82 ? -11.984 37.312 7.551 1 98.19 82 LYS B C 1
ATOM 2846 O O . LYS B 1 82 ? -12.031 38.344 8.219 1 98.19 82 LYS B O 1
ATOM 2851 N N . ILE B 1 83 ? -11.734 36.156 8.062 1 98.12 83 ILE B N 1
ATOM 2852 C CA . ILE B 1 83 ? -11.719 35.938 9.5 1 98.12 83 ILE B CA 1
ATOM 2853 C C . ILE B 1 83 ? -10.328 36.25 10.055 1 98.12 83 ILE B C 1
ATOM 2855 O O . ILE B 1 83 ? -10.195 36.875 11.102 1 98.12 83 ILE B O 1
ATOM 2859 N N . TYR B 1 84 ? -9.281 35.812 9.312 1 98.12 84 TYR B N 1
ATOM 2860 C CA . TYR B 1 84 ? -7.961 35.781 9.938 1 98.12 84 TYR B CA 1
ATOM 2861 C C . TYR B 1 84 ? -7.039 36.812 9.281 1 98.12 84 TYR B C 1
ATOM 2863 O O . TYR B 1 84 ? -5.898 36.969 9.719 1 98.12 84 TYR B O 1
ATOM 2871 N N . GLY B 1 85 ? -7.488 37.438 8.219 1 97.12 85 GLY B N 1
ATOM 2872 C CA . GLY B 1 85 ? -6.699 38.438 7.516 1 97.12 85 GLY B CA 1
ATOM 2873 C C . GLY B 1 85 ? -6.395 38.062 6.078 1 97.12 85 GLY B C 1
ATOM 2874 O O . GLY B 1 85 ? -6.168 36.875 5.773 1 97.12 85 GLY B O 1
ATOM 2875 N N . GLN B 1 86 ? -6.336 39.094 5.219 1 96.19 86 GLN B N 1
ATOM 2876 C CA . GLN B 1 86 ? -6.117 38.875 3.793 1 96.19 86 GLN B CA 1
ATOM 2877 C C . GLN B 1 86 ? -4.738 38.281 3.533 1 96.19 86 GLN B C 1
ATOM 2879 O O . GLN B 1 86 ? -3.748 38.688 4.129 1 96.19 86 GLN B O 1
ATOM 2884 N N . GLY B 1 87 ? -4.707 37.281 2.672 1 95.62 87 GLY B N 1
ATOM 2885 C CA . GLY B 1 87 ? -3.445 36.719 2.227 1 95.62 87 GLY B CA 1
ATOM 2886 C C . GLY B 1 87 ? -2.941 35.594 3.125 1 95.62 87 GLY B C 1
ATOM 2887 O O . GLY B 1 87 ? -1.869 35.031 2.889 1 95.62 87 GLY B O 1
ATOM 2888 N N . ARG B 1 88 ? -3.697 35.219 4.145 1 97.44 88 ARG B N 1
ATOM 2889 C CA . ARG B 1 88 ? -3.271 34.219 5.098 1 97.44 88 ARG B CA 1
ATOM 2890 C C . ARG B 1 88 ? -3.531 32.812 4.555 1 97.44 88 ARG B C 1
ATOM 2892 O O . ARG B 1 88 ? -2.873 31.844 4.961 1 97.44 88 ARG B O 1
ATOM 2899 N N . VAL B 1 89 ? -4.523 32.75 3.656 1 98.5 89 VAL B N 1
ATOM 2900 C CA . VAL B 1 89 ? -4.875 31.438 3.115 1 98.5 89 VAL B CA 1
ATOM 2901 C C . VAL B 1 89 ? -4.898 31.5 1.589 1 98.5 89 VAL B C 1
ATOM 2903 O O . VAL B 1 89 ? -5.492 32.406 1.007 1 98.5 89 VAL B O 1
ATOM 2906 N N . ASP B 1 90 ? -4.176 30.625 0.936 1 98.19 90 ASP B N 1
ATOM 2907 C CA . ASP B 1 90 ? -4.238 30.422 -0.508 1 98.19 90 ASP B CA 1
ATOM 2908 C C . ASP B 1 90 ? -4.84 29.062 -0.837 1 98.19 90 ASP B C 1
ATOM 2910 O O . ASP B 1 90 ? -4.66 28.094 -0.089 1 98.19 90 ASP B O 1
ATOM 2914 N N . PHE B 1 91 ? -5.582 29.016 -1.934 1 98.38 91 PHE B N 1
ATOM 2915 C CA . PHE B 1 91 ? -6.125 27.766 -2.436 1 98.38 91 PHE B CA 1
ATOM 2916 C C . PHE B 1 91 ? -5.395 27.328 -3.699 1 98.38 91 PHE B C 1
ATOM 2918 O O . PHE B 1 91 ? -5.145 28.141 -4.59 1 98.38 91 PHE B O 1
ATOM 2925 N N . TYR B 1 92 ? -4.977 26.094 -3.709 1 98.31 92 TYR B N 1
ATOM 2926 C CA . TYR B 1 92 ? -4.41 25.453 -4.898 1 98.31 92 TYR B CA 1
ATOM 2927 C C . TYR B 1 92 ? -5.238 24.25 -5.32 1 98.31 92 TYR B C 1
ATOM 2929 O O . TYR B 1 92 ? -5.328 23.266 -4.586 1 98.31 92 TYR B O 1
ATOM 2937 N N . GLN B 1 93 ? -5.867 24.312 -6.496 1 98.31 93 GLN B N 1
ATOM 2938 C CA . GLN B 1 93 ? -6.676 23.203 -6.996 1 98.31 93 GLN B CA 1
ATOM 2939 C C . GLN B 1 93 ? -5.801 22.062 -7.496 1 98.31 93 GLN B C 1
ATOM 2941 O O . GLN B 1 93 ? -4.938 22.25 -8.359 1 98.31 93 GLN B O 1
ATOM 2946 N N . THR B 1 94 ? -6.051 20.859 -6.938 1 97.75 94 THR B N 1
ATOM 2947 C CA . THR B 1 94 ? -5.238 19.703 -7.328 1 97.75 94 THR B CA 1
ATOM 2948 C C . THR B 1 94 ? -5.945 18.406 -6.992 1 97.75 94 THR B C 1
ATOM 2950 O O . THR B 1 94 ? -6.652 18.312 -5.984 1 97.75 94 THR B O 1
ATOM 2953 N N . ASP B 1 95 ? -5.828 17.516 -7.906 1 96.69 95 ASP B N 1
ATOM 2954 C CA . ASP B 1 95 ? -6.105 16.109 -7.602 1 96.69 95 ASP B CA 1
ATOM 2955 C C . ASP B 1 95 ? -4.836 15.383 -7.168 1 96.69 95 ASP B C 1
ATOM 2957 O O . ASP B 1 95 ? -4.035 14.969 -8.008 1 96.69 95 ASP B O 1
ATOM 2961 N N . VAL B 1 96 ? -4.703 15.195 -5.871 1 96.25 96 VAL B N 1
ATOM 2962 C CA . VAL B 1 96 ? -3.451 14.656 -5.344 1 96.25 96 VAL B CA 1
ATOM 2963 C C . VAL B 1 96 ? -3.303 13.195 -5.762 1 96.25 96 VAL B C 1
ATOM 2965 O O . VAL B 1 96 ? -2.205 12.633 -5.699 1 96.25 96 VAL B O 1
ATOM 2968 N N . GLY B 1 97 ? -4.414 12.586 -6.145 1 93.44 97 GLY B N 1
ATOM 2969 C CA . GLY B 1 97 ? -4.328 11.227 -6.652 1 93.44 97 GLY B CA 1
ATOM 2970 C C . GLY B 1 97 ? -3.701 11.141 -8.031 1 93.44 97 GLY B C 1
ATOM 2971 O O . GLY B 1 97 ? -3.383 10.047 -8.508 1 93.44 97 GLY B O 1
ATOM 2972 N N . ASN B 1 98 ? -3.604 12.25 -8.664 1 93.81 98 ASN B N 1
ATOM 2973 C CA . ASN B 1 98 ? -2.928 12.352 -9.953 1 93.81 98 ASN B CA 1
ATOM 2974 C C . ASN B 1 98 ? -1.454 12.711 -9.781 1 93.81 98 ASN B C 1
ATOM 2976 O O . ASN B 1 98 ? -1.124 13.805 -9.32 1 93.81 98 ASN B O 1
ATOM 2980 N N . ASN B 1 99 ? -0.57 11.836 -10.242 1 90.44 99 ASN B N 1
ATOM 2981 C CA . ASN B 1 99 ? 0.864 11.969 -10.008 1 90.44 99 ASN B CA 1
ATOM 2982 C C . ASN B 1 99 ? 1.408 13.266 -10.586 1 90.44 99 ASN B C 1
ATOM 2984 O O . ASN B 1 99 ? 2.273 13.906 -9.992 1 90.44 99 ASN B O 1
ATOM 2988 N N . TYR B 1 100 ? 0.917 13.617 -11.719 1 94.19 100 TYR B N 1
ATOM 2989 C CA . TYR B 1 100 ? 1.382 14.844 -12.359 1 94.19 100 TYR B CA 1
ATOM 2990 C C . TYR B 1 100 ? 0.932 16.062 -11.578 1 94.19 100 TYR B C 1
ATOM 2992 O O . TYR B 1 100 ? 1.713 17 -11.367 1 94.19 100 TYR B O 1
ATOM 3000 N N . GLU B 1 101 ? -0.244 16.062 -11.062 1 97.25 101 GLU B N 1
ATOM 3001 C CA . GLU B 1 101 ? -0.801 17.234 -10.383 1 97.25 101 GLU B CA 1
ATOM 3002 C C . GLU B 1 101 ? -0.141 17.438 -9.023 1 97.25 101 GLU B C 1
ATOM 3004 O O . GLU B 1 101 ? 0.15 18.562 -8.633 1 97.25 101 GLU B O 1
ATOM 3009 N N . ILE B 1 102 ? 0.129 16.391 -8.312 1 96.5 102 ILE B N 1
ATOM 3010 C CA . ILE B 1 102 ? 0.731 16.547 -6.992 1 96.5 102 ILE B CA 1
ATOM 3011 C C . ILE B 1 102 ? 2.166 17.047 -7.133 1 96.5 102 ILE B C 1
ATOM 3013 O O . ILE B 1 102 ? 2.627 17.859 -6.328 1 96.5 102 ILE B O 1
ATOM 3017 N N . LYS B 1 103 ? 2.863 16.578 -8.141 1 95.31 103 LYS B N 1
ATOM 3018 C CA . LYS B 1 103 ? 4.215 17.078 -8.391 1 95.31 103 LYS B CA 1
ATOM 3019 C C . LYS B 1 103 ? 4.195 18.562 -8.734 1 95.31 103 LYS B C 1
ATOM 3021 O O . LYS B 1 103 ? 5.02 19.328 -8.234 1 95.31 103 LYS B O 1
ATOM 3026 N N . ASN B 1 104 ? 3.23 18.938 -9.547 1 97.19 104 ASN B N 1
ATOM 3027 C CA . ASN B 1 104 ? 3.09 20.344 -9.914 1 97.19 104 ASN B CA 1
ATOM 3028 C C . ASN B 1 104 ? 2.725 21.203 -8.711 1 97.19 104 ASN B C 1
ATOM 3030 O O . ASN B 1 104 ? 3.139 22.375 -8.625 1 97.19 104 ASN B O 1
ATOM 3034 N N . MET B 1 105 ? 1.942 20.656 -7.832 1 97 105 MET B N 1
ATOM 3035 C CA . MET B 1 105 ? 1.581 21.375 -6.613 1 97 105 MET B CA 1
ATOM 3036 C C . MET B 1 105 ? 2.822 21.719 -5.797 1 97 105 MET B C 1
ATOM 3038 O O . MET B 1 105 ? 3.002 22.859 -5.387 1 97 105 MET B O 1
ATOM 3042 N N . PHE B 1 106 ? 3.734 20.797 -5.59 1 96.31 106 PHE B N 1
ATOM 3043 C CA . PHE B 1 106 ? 4.93 21.031 -4.789 1 96.31 106 PHE B CA 1
ATOM 3044 C C . PHE B 1 106 ? 5.883 21.984 -5.516 1 96.31 106 PHE B C 1
ATOM 3046 O O . PHE B 1 106 ? 6.57 22.781 -4.879 1 96.31 106 PHE B O 1
ATOM 3053 N N . LYS B 1 107 ? 5.887 21.875 -6.875 1 95.25 107 LYS B N 1
ATOM 3054 C CA . LYS B 1 107 ? 6.668 22.828 -7.652 1 95.25 107 LYS B CA 1
ATOM 3055 C C . LYS B 1 107 ? 6.145 24.25 -7.461 1 95.25 107 LYS B C 1
ATOM 3057 O O . LYS B 1 107 ? 6.926 25.188 -7.27 1 95.25 107 LYS B O 1
ATOM 3062 N N . TYR B 1 108 ? 4.848 24.359 -7.562 1 95.69 108 TYR B N 1
ATOM 3063 C CA . TYR B 1 108 ? 4.207 25.641 -7.348 1 95.69 108 TYR B CA 1
ATOM 3064 C C . TYR B 1 108 ? 4.559 26.203 -5.977 1 95.69 108 TYR B C 1
ATOM 3066 O O . TYR B 1 108 ? 4.902 27.391 -5.848 1 95.69 108 TYR B O 1
ATOM 3074 N N . ILE B 1 109 ? 4.512 25.391 -4.949 1 94 109 ILE B N 1
ATOM 3075 C CA . ILE B 1 109 ? 4.789 25.812 -3.58 1 94 109 ILE B CA 1
ATOM 3076 C C . ILE B 1 109 ? 6.25 26.25 -3.459 1 94 109 ILE B C 1
ATOM 3078 O O . ILE B 1 109 ? 6.547 27.297 -2.875 1 94 109 ILE B O 1
ATOM 3082 N N . LYS B 1 110 ? 7.137 25.516 -4.023 1 92.94 110 LYS B N 1
ATOM 3083 C CA . LYS B 1 110 ? 8.562 25.828 -3.998 1 92.94 110 LYS B CA 1
ATOM 3084 C C . LYS B 1 110 ? 8.852 27.172 -4.656 1 92.94 110 LYS B C 1
ATOM 3086 O O . LYS B 1 110 ? 9.68 27.938 -4.176 1 92.94 110 LYS B O 1
ATOM 3091 N N . ASN B 1 111 ? 8.133 27.484 -5.668 1 94 111 ASN B N 1
ATOM 3092 C CA . ASN B 1 111 ? 8.391 28.672 -6.461 1 94 111 ASN B CA 1
ATOM 3093 C C . ASN B 1 111 ? 7.75 29.906 -5.832 1 94 111 ASN B C 1
ATOM 3095 O O . ASN B 1 111 ? 8.188 31.031 -6.078 1 94 111 ASN B O 1
ATOM 3099 N N . ASN B 1 112 ? 6.746 29.719 -5.059 1 93.38 112 ASN B N 1
ATOM 3100 C CA . ASN B 1 112 ? 5.953 30.875 -4.637 1 93.38 112 ASN B CA 1
ATOM 3101 C C . ASN B 1 112 ? 6.109 31.141 -3.145 1 93.38 112 ASN B C 1
ATOM 3103 O O . ASN B 1 112 ? 5.758 32.219 -2.668 1 93.38 112 ASN B O 1
ATOM 3107 N N . PHE B 1 113 ? 6.578 30.156 -2.432 1 90.25 113 PHE B N 1
ATOM 3108 C CA . PHE B 1 113 ? 6.715 30.328 -0.991 1 90.25 113 PHE B CA 1
ATOM 3109 C C . PHE B 1 113 ? 8.133 30 -0.539 1 90.25 113 PHE B C 1
ATOM 3111 O O . PHE B 1 113 ? 8.781 29.125 -1.105 1 90.25 113 PHE B O 1
ATOM 3118 N N . GLU B 1 114 ? 8.688 30.75 0.349 1 80.69 114 GLU B N 1
ATOM 3119 C CA . GLU B 1 114 ? 10.07 30.625 0.791 1 80.69 114 GLU B CA 1
ATOM 3120 C C . GLU B 1 114 ? 10.289 29.328 1.567 1 80.69 114 GLU B C 1
ATOM 3122 O O . GLU B 1 114 ? 11.344 28.703 1.461 1 80.69 114 GLU B O 1
ATOM 3127 N N . ALA B 1 115 ? 9.281 29.109 2.457 1 85.06 115 ALA B N 1
ATOM 3128 C CA . ALA B 1 115 ? 9.492 27.922 3.293 1 85.06 115 ALA B CA 1
ATOM 3129 C C . ALA B 1 115 ? 8.18 27.188 3.555 1 85.06 115 ALA B C 1
ATOM 3131 O O . ALA B 1 115 ? 7.129 27.828 3.701 1 85.06 115 ALA B O 1
ATOM 3132 N N . LEU B 1 116 ? 8.273 25.875 3.443 1 94.81 116 LEU B N 1
ATOM 3133 C CA . LEU B 1 116 ? 7.195 25.031 3.943 1 94.81 116 LEU B CA 1
ATOM 3134 C C . LEU B 1 116 ? 7.574 24.391 5.281 1 94.81 116 LEU B C 1
ATOM 3136 O O . LEU B 1 116 ? 8.523 23.609 5.355 1 94.81 116 LEU B O 1
ATOM 3140 N N . ASP B 1 117 ? 6.824 24.75 6.344 1 96.56 117 ASP B N 1
ATOM 3141 C CA . ASP B 1 117 ? 7.18 24.344 7.699 1 96.56 117 ASP B CA 1
ATOM 3142 C C . ASP B 1 117 ? 6.359 23.141 8.148 1 96.56 117 ASP B C 1
ATOM 3144 O O . ASP B 1 117 ? 6.82 22.328 8.961 1 96.56 117 ASP B O 1
ATOM 3148 N N . VAL B 1 118 ? 5.145 23.156 7.652 1 98 118 VAL B N 1
ATOM 3149 C CA . VAL B 1 118 ? 4.23 22.094 8.062 1 98 118 VAL B CA 1
ATOM 3150 C C . VAL B 1 118 ? 3.559 21.484 6.84 1 98 118 VAL B C 1
ATOM 3152 O O . VAL B 1 118 ? 3.068 22.203 5.969 1 98 118 VAL B O 1
ATOM 3155 N N . PHE B 1 119 ? 3.604 20.188 6.742 1 98.25 119 PHE B N 1
ATOM 3156 C CA . PHE B 1 119 ? 2.869 19.453 5.719 1 98.25 119 PHE B CA 1
ATOM 3157 C C . PHE B 1 119 ? 1.883 18.484 6.348 1 98.25 119 PHE B C 1
ATOM 3159 O O . PHE B 1 119 ? 2.281 17.578 7.082 1 98.25 119 PHE B O 1
ATOM 3166 N N . PHE B 1 120 ? 0.612 18.719 6.094 1 98.69 120 PHE B N 1
ATOM 3167 C CA . PHE B 1 120 ? -0.435 17.812 6.555 1 98.69 120 PHE B CA 1
ATOM 3168 C C . PHE B 1 120 ? -0.893 16.906 5.426 1 98.69 120 PHE B C 1
ATOM 3170 O O . PHE B 1 120 ? -1.713 17.297 4.594 1 98.69 120 PHE B O 1
ATOM 3177 N N . ASN B 1 121 ? -0.355 15.719 5.449 1 98.06 121 ASN B N 1
ATOM 3178 C CA . ASN B 1 121 ? -0.654 14.68 4.473 1 98.06 121 ASN B CA 1
ATOM 3179 C C . ASN B 1 121 ? -1.963 13.969 4.797 1 98.06 121 ASN B C 1
ATOM 3181 O O . ASN B 1 121 ? -1.955 12.883 5.383 1 98.06 121 ASN B O 1
ATOM 3185 N N . ASN B 1 122 ? -3.086 14.547 4.332 1 96.69 122 ASN B N 1
ATOM 3186 C CA . ASN B 1 122 ? -4.391 14.242 4.914 1 96.69 122 ASN B CA 1
ATOM 3187 C C . ASN B 1 122 ? -5.352 13.68 3.871 1 96.69 122 ASN B C 1
ATOM 3189 O O . ASN B 1 122 ? -6.504 13.375 4.18 1 96.69 122 ASN B O 1
ATOM 3193 N N . ALA B 1 123 ? -4.906 13.461 2.666 1 92.38 123 ALA B N 1
ATOM 3194 C CA . ALA B 1 123 ? -5.824 13.016 1.623 1 92.38 123 ALA B CA 1
ATOM 3195 C C . ALA B 1 123 ? -6.363 11.625 1.932 1 92.38 123 ALA B C 1
ATOM 3197 O O . ALA B 1 123 ? -5.594 10.695 2.211 1 92.38 123 ALA B O 1
ATOM 3198 N N . GLU B 1 124 ? -7.707 11.5 1.941 1 88.56 124 GLU B N 1
ATOM 3199 C CA . GLU B 1 124 ? -8.375 10.211 2.111 1 88.56 124 GLU B CA 1
ATOM 3200 C C . GLU B 1 124 ? -9.758 10.219 1.471 1 88.56 124 GLU B C 1
ATOM 3202 O O . GLU B 1 124 ? -10.508 11.195 1.604 1 88.56 124 GLU B O 1
ATOM 3207 N N . THR B 1 125 ? -10.023 9.172 0.768 1 86.75 125 THR B N 1
ATOM 3208 C CA . THR B 1 125 ? -11.359 9.031 0.204 1 86.75 125 THR B CA 1
ATOM 3209 C C . THR B 1 125 ? -11.945 7.66 0.53 1 86.75 125 THR B C 1
ATOM 3211 O O . THR B 1 125 ? -11.203 6.695 0.711 1 86.75 125 THR B O 1
ATOM 3214 N N . HIS B 1 126 ? -13.25 7.664 0.689 1 75.69 126 HIS B N 1
ATOM 3215 C CA . HIS B 1 126 ? -13.984 6.414 0.878 1 75.69 126 HIS B CA 1
ATOM 3216 C C . HIS B 1 126 ? -14.961 6.176 -0.264 1 75.69 126 HIS B C 1
ATOM 3218 O O . HIS B 1 126 ? -15.742 5.219 -0.228 1 75.69 126 HIS B O 1
ATOM 3224 N N . GLU B 1 127 ? -14.844 7.086 -1.129 1 74.5 127 GLU B N 1
ATOM 3225 C CA . GLU B 1 127 ? -15.742 7 -2.281 1 74.5 127 GLU B CA 1
ATOM 3226 C C . GLU B 1 127 ? -14.992 6.516 -3.521 1 74.5 127 GLU B C 1
ATOM 3228 O O . GLU B 1 127 ? -13.766 6.602 -3.584 1 74.5 127 GLU B O 1
ATOM 3233 N N . GLY B 1 128 ? -15.766 5.953 -4.328 1 77.81 128 GLY B N 1
ATOM 3234 C CA . GLY B 1 128 ? -15.195 5.504 -5.59 1 77.81 128 GLY B CA 1
ATOM 3235 C C . GLY B 1 128 ? -14.781 4.043 -5.57 1 77.81 128 GLY B C 1
ATOM 3236 O O . GLY B 1 128 ? -15.117 3.312 -4.637 1 77.81 128 GLY B O 1
ATOM 3237 N N . GLY B 1 129 ? -14.117 3.58 -6.605 1 82.81 129 GLY B N 1
ATOM 3238 C CA . GLY B 1 129 ? -13.672 2.203 -6.754 1 82.81 129 GLY B CA 1
ATOM 3239 C C . GLY B 1 129 ? -12.266 1.971 -6.246 1 82.81 129 GLY B C 1
ATOM 3240 O O . GLY B 1 129 ? -11.703 2.822 -5.551 1 82.81 129 GLY B O 1
ATOM 3241 N N . VAL B 1 130 ? -11.727 0.872 -6.383 1 86.06 130 VAL B N 1
ATOM 3242 C CA . VAL B 1 130 ? -10.414 0.418 -5.945 1 86.06 130 VAL B CA 1
ATOM 3243 C C . VAL B 1 130 ? -9.336 1.376 -6.457 1 86.06 130 VAL B C 1
ATOM 3245 O O . VAL B 1 130 ? -8.438 1.769 -5.707 1 86.06 130 VAL B O 1
ATOM 3248 N N . ASP B 1 131 ? -9.539 1.847 -7.668 1 88.69 131 ASP B N 1
ATOM 3249 C CA . ASP B 1 131 ? -8.547 2.729 -8.273 1 88.69 131 ASP B CA 1
ATOM 3250 C C . ASP B 1 131 ? -8.469 4.059 -7.535 1 88.69 131 ASP B C 1
ATOM 3252 O O . ASP B 1 131 ? -7.375 4.551 -7.242 1 88.69 131 ASP B O 1
ATOM 3256 N N . ASP B 1 132 ? -9.578 4.594 -7.211 1 89.56 132 ASP B N 1
ATOM 3257 C CA . ASP B 1 132 ? -9.625 5.871 -6.512 1 89.56 132 ASP B CA 1
ATOM 3258 C C . ASP B 1 132 ? -9.031 5.758 -5.109 1 89.56 132 ASP B C 1
ATOM 3260 O O . ASP B 1 132 ? -8.297 6.641 -4.668 1 89.56 132 ASP B O 1
ATOM 3264 N N . MET B 1 133 ? -9.312 4.715 -4.5 1 88.62 133 MET B N 1
ATOM 3265 C CA . MET B 1 133 ? -8.836 4.492 -3.137 1 88.62 133 MET B CA 1
ATOM 3266 C C . MET B 1 133 ? -7.316 4.352 -3.104 1 88.62 133 MET B C 1
ATOM 3268 O O . MET B 1 133 ? -6.652 4.949 -2.258 1 88.62 133 MET B O 1
ATOM 3272 N N . ILE B 1 134 ? -6.809 3.639 -4.02 1 89.81 134 ILE B N 1
ATOM 3273 C CA . ILE B 1 134 ? -5.367 3.426 -4.055 1 89.81 134 ILE B CA 1
ATOM 3274 C C . ILE B 1 134 ? -4.664 4.723 -4.441 1 89.81 134 ILE B C 1
ATOM 3276 O O . ILE B 1 134 ? -3.652 5.094 -3.838 1 89.81 134 ILE B O 1
ATOM 3280 N N . ALA B 1 135 ? -5.234 5.387 -5.398 1 92.5 135 ALA B N 1
ATOM 3281 C CA . ALA B 1 135 ? -4.629 6.629 -5.875 1 92.5 135 ALA B CA 1
ATOM 3282 C C . ALA B 1 135 ? -4.586 7.68 -4.773 1 92.5 135 ALA B C 1
ATOM 3284 O O . ALA B 1 135 ? -3.553 8.32 -4.559 1 92.5 135 ALA B O 1
ATOM 3285 N N . THR B 1 136 ? -5.621 7.797 -4.086 1 93.62 136 THR B N 1
ATOM 3286 C CA . THR B 1 136 ? -5.754 8.891 -3.129 1 93.62 136 THR B CA 1
ATOM 3287 C C . THR B 1 136 ? -5.188 8.492 -1.769 1 93.62 136 THR B C 1
ATOM 3289 O O . THR B 1 136 ? -4.449 9.258 -1.148 1 93.62 136 THR B O 1
ATOM 3292 N N . ASN B 1 137 ? -5.469 7.266 -1.335 1 92.06 137 ASN B N 1
ATOM 3293 C CA . ASN B 1 137 ? -5.16 6.871 0.035 1 92.06 137 ASN B CA 1
ATOM 3294 C C . ASN B 1 137 ? -3.752 6.289 0.146 1 92.06 137 ASN B C 1
ATOM 3296 O O . ASN B 1 137 ? -3.232 6.113 1.25 1 92.06 137 ASN B O 1
ATOM 3300 N N . PHE B 1 138 ? -3.184 6.023 -0.949 1 92.81 138 PHE B N 1
ATOM 3301 C CA . PHE B 1 138 ? -1.867 5.398 -0.907 1 92.81 138 PHE B CA 1
ATOM 3302 C C . PHE B 1 138 ? -0.868 6.184 -1.749 1 92.81 138 PHE B C 1
ATOM 3304 O O . PHE B 1 138 ? 0.044 6.812 -1.212 1 92.81 138 PHE B O 1
ATOM 3311 N N . ASN B 1 139 ? -1.13 6.246 -3.08 1 92.38 139 ASN B N 1
ATOM 3312 C CA . ASN B 1 139 ? -0.182 6.875 -3.992 1 92.38 139 ASN B CA 1
ATOM 3313 C C . ASN B 1 139 ? 0.073 8.336 -3.617 1 92.38 139 ASN B C 1
ATOM 3315 O O . ASN B 1 139 ? 1.225 8.758 -3.516 1 92.38 139 ASN B O 1
ATOM 3319 N N . SER B 1 140 ? -0.971 9.008 -3.457 1 95.31 140 SER B N 1
ATOM 3320 C CA . SER B 1 140 ? -0.854 10.43 -3.146 1 95.31 140 SER B CA 1
ATOM 3321 C C . SER B 1 140 ? -0.049 10.648 -1.869 1 95.31 140 SER B C 1
ATOM 3323 O O . SER B 1 140 ? 0.759 11.578 -1.792 1 95.31 140 SER B O 1
ATOM 3325 N N . LYS B 1 141 ? -0.206 9.805 -0.954 1 95.25 141 LYS B N 1
ATOM 3326 C CA . LYS B 1 141 ? 0.403 9.992 0.36 1 95.25 141 LYS B CA 1
ATOM 3327 C C . LYS B 1 141 ? 1.885 9.633 0.336 1 95.25 141 LYS B C 1
ATOM 3329 O O . LYS B 1 141 ? 2.703 10.297 0.974 1 95.25 141 LYS B O 1
ATOM 3334 N N . ILE B 1 142 ? 2.221 8.617 -0.394 1 92.31 142 ILE B N 1
ATOM 3335 C CA . ILE B 1 142 ? 3.625 8.258 -0.554 1 92.31 142 ILE B CA 1
ATOM 3336 C C . ILE B 1 142 ? 4.363 9.367 -1.296 1 92.31 142 ILE B C 1
ATOM 3338 O O . ILE B 1 142 ? 5.445 9.789 -0.881 1 92.31 142 ILE B O 1
ATOM 3342 N N . HIS B 1 143 ? 3.75 9.836 -2.355 1 93 143 HIS B N 1
ATOM 3343 C CA . HIS B 1 143 ? 4.336 10.961 -3.07 1 93 143 HIS B CA 1
ATOM 3344 C C . HIS B 1 143 ? 4.449 12.188 -2.166 1 93 143 HIS B C 1
ATOM 3346 O O . HIS B 1 143 ? 5.445 12.914 -2.217 1 93 143 HIS B O 1
ATOM 3352 N N . GLY B 1 144 ? 3.436 12.383 -1.381 1 94.81 144 GLY B N 1
ATOM 3353 C CA . GLY B 1 144 ? 3.451 13.5 -0.451 1 94.81 144 GLY B CA 1
ATOM 3354 C C . GLY B 1 144 ? 4.672 13.508 0.451 1 94.81 144 GLY B C 1
ATOM 3355 O O . GLY B 1 144 ? 5.332 14.539 0.598 1 94.81 144 GLY B O 1
ATOM 3356 N N . ILE B 1 145 ? 4.969 12.375 1.038 1 93.31 145 ILE B N 1
ATOM 3357 C CA . ILE B 1 145 ? 6.109 12.266 1.939 1 93.31 145 ILE B CA 1
ATOM 3358 C C . ILE B 1 145 ? 7.398 12.562 1.181 1 93.31 145 ILE B C 1
ATOM 3360 O O . ILE B 1 145 ? 8.234 13.352 1.644 1 93.31 145 ILE B O 1
ATOM 3364 N N . ILE B 1 146 ? 7.535 12 -0.018 1 90.06 146 ILE B N 1
ATOM 3365 C CA . ILE B 1 146 ? 8.766 12.125 -0.797 1 90.06 146 ILE B CA 1
ATOM 3366 C C . ILE B 1 146 ? 8.961 13.578 -1.223 1 90.06 146 ILE B C 1
ATOM 3368 O O . ILE B 1 146 ? 10.039 14.148 -1.041 1 90.06 146 ILE B O 1
ATOM 3372 N N . LEU B 1 147 ? 7.945 14.148 -1.737 1 91.88 147 LEU B N 1
ATOM 3373 C CA . LEU B 1 147 ? 8.031 15.508 -2.254 1 91.88 147 LEU B CA 1
ATOM 3374 C C . LEU B 1 147 ? 8.195 16.516 -1.117 1 91.88 147 LEU B C 1
ATOM 3376 O O . LEU B 1 147 ? 8.938 17.484 -1.241 1 91.88 147 LEU B O 1
ATOM 3380 N N . ALA B 1 148 ? 7.504 16.266 0.021 1 93.5 148 ALA B N 1
ATOM 3381 C CA . ALA B 1 148 ? 7.641 17.156 1.168 1 93.5 148 ALA B CA 1
ATOM 3382 C C . ALA B 1 148 ? 9.07 17.172 1.695 1 93.5 148 ALA B C 1
ATOM 3384 O O . ALA B 1 148 ? 9.648 18.234 1.951 1 93.5 148 ALA B O 1
ATOM 3385 N N . THR B 1 149 ? 9.648 16.016 1.827 1 89.56 149 THR B N 1
ATOM 3386 C CA . THR B 1 149 ? 11 15.914 2.377 1 89.56 149 THR B CA 1
ATOM 3387 C C . THR B 1 149 ? 12.016 16.594 1.465 1 89.56 149 THR B C 1
ATOM 3389 O O . THR B 1 149 ? 13.031 17.109 1.933 1 89.56 149 THR B O 1
ATOM 3392 N N . LYS B 1 150 ? 11.68 16.703 0.193 1 87 150 LYS B N 1
ATOM 3393 C CA . LYS B 1 150 ? 12.578 17.344 -0.764 1 87 150 LYS B CA 1
ATOM 3394 C C . LYS B 1 150 ? 12.398 18.859 -0.757 1 87 150 LYS B C 1
ATOM 3396 O O . LYS B 1 150 ? 13.281 19.594 -1.203 1 87 150 LYS B O 1
ATOM 3401 N N . ASN B 1 151 ? 11.273 19.281 -0.231 1 88.19 151 ASN B N 1
ATOM 3402 C CA . ASN B 1 151 ? 10.93 20.688 -0.425 1 88.19 151 ASN B CA 1
ATOM 3403 C C . ASN B 1 151 ? 10.844 21.438 0.905 1 88.19 151 ASN B C 1
ATOM 3405 O O . ASN B 1 151 ? 10.68 22.656 0.928 1 88.19 151 ASN B O 1
ATOM 3409 N N . MET B 1 152 ? 11.016 20.75 2.014 1 91.31 152 MET B N 1
ATOM 3410 C CA . MET B 1 152 ? 10.844 21.359 3.324 1 91.31 152 MET B CA 1
ATOM 3411 C C . MET B 1 152 ? 12.188 21.719 3.938 1 91.31 152 MET B C 1
ATOM 3413 O O . MET B 1 152 ? 13.211 21.125 3.596 1 91.31 152 MET B O 1
ATOM 3417 N N . LYS B 1 153 ? 12.219 22.672 4.773 1 89.75 153 LYS B N 1
ATOM 3418 C CA . LYS B 1 153 ? 13.445 23.125 5.41 1 89.75 153 LYS B CA 1
ATOM 3419 C C . LYS B 1 153 ? 13.734 22.344 6.688 1 89.75 153 LYS B C 1
ATOM 3421 O O . LYS B 1 153 ? 12.875 21.609 7.176 1 89.75 153 LYS B O 1
ATOM 3426 N N . GLU B 1 154 ? 14.875 22.562 7.145 1 91.12 154 GLU B N 1
ATOM 3427 C CA . GLU B 1 154 ? 15.25 21.922 8.406 1 91.12 154 GLU B CA 1
ATOM 3428 C C . GLU B 1 154 ? 14.305 22.312 9.531 1 91.12 154 GLU B C 1
ATOM 3430 O O . GLU B 1 154 ? 13.906 23.484 9.633 1 91.12 154 GLU B O 1
ATOM 3435 N N . GLY B 1 155 ? 13.914 21.406 10.297 1 92.56 155 GLY B N 1
ATOM 3436 C CA . GLY B 1 155 ? 13.078 21.672 11.453 1 92.56 155 GLY B CA 1
ATOM 3437 C C . GLY B 1 155 ? 11.594 21.641 11.133 1 92.56 155 GLY B C 1
ATOM 3438 O O . GLY B 1 155 ? 10.766 21.891 12.008 1 92.56 155 GLY B O 1
ATOM 3439 N N . SER B 1 156 ? 11.227 21.297 9.875 1 95.62 156 SER B N 1
ATOM 3440 C CA . SER B 1 156 ? 9.82 21.234 9.469 1 95.62 156 SER B CA 1
ATOM 3441 C C . SER B 1 156 ? 9.141 19.984 10.016 1 95.62 156 SER B C 1
ATOM 3443 O O . SER B 1 156 ? 9.805 19.109 10.586 1 95.62 156 SER B O 1
ATOM 3445 N N . VAL B 1 157 ? 7.781 20 9.898 1 96.75 157 VAL B N 1
ATOM 3446 C CA . VAL B 1 157 ? 7.004 18.906 10.477 1 96.75 157 VAL B CA 1
ATOM 3447 C C . VAL B 1 157 ? 6.047 18.344 9.43 1 96.75 157 VAL B C 1
ATOM 3449 O O . VAL B 1 157 ? 5.367 19.094 8.727 1 96.75 157 VAL B O 1
ATOM 3452 N N . ILE B 1 158 ? 6.09 17.031 9.32 1 97.12 158 ILE B N 1
ATOM 3453 C CA . ILE B 1 158 ? 5.121 16.297 8.516 1 97.12 158 ILE B CA 1
ATOM 3454 C C . ILE B 1 158 ? 4.168 15.523 9.422 1 97.12 158 ILE B C 1
ATOM 3456 O O . ILE B 1 158 ? 4.602 14.773 10.297 1 97.12 158 ILE B O 1
ATOM 3460 N N . VAL B 1 159 ? 2.891 15.758 9.289 1 97.44 159 VAL B N 1
ATOM 3461 C CA . VAL B 1 159 ? 1.883 14.938 9.961 1 97.44 159 VAL B CA 1
ATOM 3462 C C . VAL B 1 159 ? 1.123 14.109 8.922 1 97.44 159 VAL B C 1
ATOM 3464 O O . VAL B 1 159 ? 0.378 14.656 8.109 1 97.44 159 VAL B O 1
ATOM 3467 N N . ASN B 1 160 ? 1.375 12.828 8.984 1 97.06 160 ASN B N 1
ATOM 3468 C CA . ASN B 1 160 ? 0.629 11.883 8.164 1 97.06 160 ASN B CA 1
ATOM 3469 C C . ASN B 1 160 ? -0.672 11.453 8.836 1 97.06 160 ASN B C 1
ATOM 3471 O O . ASN B 1 160 ? -0.661 10.992 9.984 1 97.06 160 ASN B O 1
ATOM 3475 N N . HIS B 1 161 ? -1.759 11.672 8.141 1 96.12 161 HIS B N 1
ATOM 3476 C CA . HIS B 1 161 ? -3.053 11.258 8.672 1 96.12 161 HIS B CA 1
ATOM 3477 C C . HIS B 1 161 ? -3.629 10.094 7.867 1 96.12 161 HIS B C 1
ATOM 3479 O O . HIS B 1 161 ? -3.666 10.141 6.637 1 96.12 161 HIS B O 1
ATOM 3485 N N . THR B 1 162 ? -3.951 9.008 8.555 1 91.56 162 THR B N 1
ATOM 3486 C CA . THR B 1 162 ? -4.562 7.863 7.883 1 91.56 162 THR B CA 1
ATOM 3487 C C . THR B 1 162 ? -5.629 7.227 8.773 1 91.56 162 THR B C 1
ATOM 3489 O O . THR B 1 162 ? -5.855 7.672 9.898 1 91.56 162 THR B O 1
ATOM 3492 N N . SER B 1 163 ? -6.32 6.25 8.195 1 86.69 163 SER B N 1
ATOM 3493 C CA . SER B 1 163 ? -7.383 5.543 8.898 1 86.69 163 SER B CA 1
ATOM 3494 C C . SER B 1 163 ? -6.812 4.535 9.891 1 86.69 163 SER B C 1
ATOM 3496 O O . SER B 1 163 ? -5.793 3.902 9.617 1 86.69 163 SER B O 1
ATOM 3498 N N . ALA B 1 164 ? -7.566 4.371 10.992 1 83.88 164 ALA B N 1
ATOM 3499 C CA . ALA B 1 164 ? -7.188 3.381 12 1 83.88 164 ALA B CA 1
ATOM 3500 C C . ALA B 1 164 ? -7.277 1.967 11.43 1 83.88 164 ALA B C 1
ATOM 3502 O O . ALA B 1 164 ? -6.762 1.019 12.031 1 83.88 164 ALA B O 1
ATOM 3503 N N . ILE B 1 165 ? -7.902 1.82 10.273 1 79.81 165 ILE B N 1
ATOM 3504 C CA . ILE B 1 165 ? -7.992 0.51 9.633 1 79.81 165 ILE B CA 1
ATOM 3505 C C . ILE B 1 165 ? -6.594 -0.001 9.305 1 79.81 165 ILE B C 1
ATOM 3507 O O . ILE B 1 165 ? -6.387 -1.206 9.141 1 79.81 165 ILE B O 1
ATOM 3511 N N . GLY B 1 166 ? -5.656 0.863 9.172 1 80.56 166 GLY B N 1
ATOM 3512 C CA . GLY B 1 166 ? -4.273 0.468 8.961 1 80.56 166 GLY B CA 1
ATOM 3513 C C . GLY B 1 166 ? -3.695 -0.321 10.117 1 80.56 166 GLY B C 1
ATOM 3514 O O . GLY B 1 166 ? -2.773 -1.119 9.938 1 80.56 166 GLY B O 1
ATOM 3515 N N . LEU B 1 167 ? -4.219 -0.061 11.297 1 76.88 167 LEU B N 1
ATOM 3516 C CA . LEU B 1 167 ? -3.783 -0.768 12.5 1 76.88 167 LEU B CA 1
ATOM 3517 C C . LEU B 1 167 ? -4.535 -2.084 12.656 1 76.88 167 LEU B C 1
ATOM 3519 O O . LEU B 1 167 ? -4.016 -3.035 13.25 1 76.88 167 LEU B O 1
ATOM 3523 N N . ASN B 1 168 ? -5.719 -2.033 12.148 1 75.81 168 ASN B N 1
ATOM 3524 C CA . ASN B 1 168 ? -6.578 -3.213 12.188 1 75.81 168 ASN B CA 1
ATOM 3525 C C . ASN B 1 168 ? -7.27 -3.447 10.844 1 75.81 168 ASN B C 1
ATOM 3527 O O . ASN B 1 168 ? -8.453 -3.139 10.688 1 75.81 168 ASN B O 1
ATOM 3531 N N . PRO B 1 169 ? -6.488 -4.082 9.93 1 76.25 169 PRO B N 1
ATOM 3532 C CA . PRO B 1 169 ? -7.055 -4.258 8.594 1 76.25 169 PRO B CA 1
ATOM 3533 C C . PRO B 1 169 ? -8.336 -5.086 8.602 1 76.25 169 PRO B C 1
ATOM 3535 O O . PRO B 1 169 ? -8.484 -6.004 9.414 1 76.25 169 PRO B O 1
ATOM 3538 N N . ASN B 1 170 ? -9.297 -4.652 7.727 1 72.56 170 ASN B N 1
ATOM 3539 C CA . ASN B 1 170 ? -10.617 -5.254 7.59 1 72.56 170 ASN B CA 1
ATOM 3540 C C . ASN B 1 170 ? -10.703 -6.148 6.355 1 72.56 170 ASN B C 1
ATOM 3542 O O . ASN B 1 170 ? -10.336 -5.73 5.254 1 72.56 170 ASN B O 1
ATOM 3546 N N . SER B 1 171 ? -11.203 -7.367 6.559 1 74.19 171 SER B N 1
ATOM 3547 C CA . SER B 1 171 ? -11.242 -8.375 5.504 1 74.19 171 SER B CA 1
ATOM 3548 C C . SER B 1 171 ? -12.195 -7.969 4.387 1 74.19 171 SER B C 1
ATOM 3550 O O . SER B 1 171 ? -12.094 -8.477 3.266 1 74.19 171 SER B O 1
ATOM 3552 N N . ASP B 1 172 ? -13.062 -7.012 4.613 1 76.25 172 ASP B N 1
ATOM 3553 C CA . ASP B 1 172 ? -14.078 -6.645 3.631 1 76.25 172 ASP B CA 1
ATOM 3554 C C . ASP B 1 172 ? -13.664 -5.398 2.854 1 76.25 172 ASP B C 1
ATOM 3556 O O . ASP B 1 172 ? -14.352 -4.992 1.913 1 76.25 172 ASP B O 1
ATOM 3560 N N . MET B 1 173 ? -12.562 -4.848 3.271 1 79.62 173 MET B N 1
ATOM 3561 C CA . MET B 1 173 ? -12.078 -3.619 2.645 1 79.62 173 MET B CA 1
ATOM 3562 C C . MET B 1 173 ? -10.617 -3.756 2.232 1 79.62 173 MET B C 1
ATOM 3564 O O . MET B 1 173 ? -9.758 -3.016 2.719 1 79.62 173 MET B O 1
ATOM 3568 N N . ILE B 1 174 ? -10.406 -4.52 1.257 1 79.19 174 ILE B N 1
ATOM 3569 C CA . ILE B 1 174 ? -9.047 -4.941 0.935 1 79.19 174 ILE B CA 1
ATOM 3570 C C . ILE B 1 174 ? -8.219 -3.736 0.483 1 79.19 174 ILE B C 1
ATOM 3572 O O . ILE B 1 174 ? -7.094 -3.541 0.942 1 79.19 174 ILE B O 1
ATOM 3576 N N . ALA B 1 175 ? -8.836 -2.953 -0.415 1 81.88 175 ALA B N 1
ATOM 3577 C CA . ALA B 1 175 ? -8.062 -1.836 -0.952 1 81.88 175 ALA B CA 1
ATOM 3578 C C . ALA B 1 175 ? -7.785 -0.791 0.126 1 81.88 175 ALA B C 1
ATOM 3580 O O . ALA B 1 175 ? -6.668 -0.281 0.233 1 81.88 175 ALA B O 1
ATOM 3581 N N . HIS B 1 176 ? -8.797 -0.556 0.931 1 83.44 176 HIS B N 1
ATOM 3582 C CA . HIS B 1 176 ? -8.633 0.43 1.994 1 83.44 176 HIS B CA 1
ATOM 3583 C C . HIS B 1 176 ? -7.664 -0.063 3.062 1 83.44 176 HIS B C 1
ATOM 3585 O O . HIS B 1 176 ? -6.809 0.695 3.529 1 83.44 176 HIS B O 1
ATOM 3591 N N . SER B 1 177 ? -7.766 -1.261 3.406 1 81.38 177 SER B N 1
ATOM 3592 C CA . SER B 1 177 ? -6.867 -1.866 4.383 1 81.38 177 SER B CA 1
ATOM 3593 C C . SER B 1 177 ? -5.426 -1.866 3.885 1 81.38 177 SER B C 1
ATOM 3595 O O . SER B 1 177 ? -4.512 -1.469 4.609 1 81.38 177 SER B O 1
ATOM 3597 N N . ALA B 1 178 ? -5.32 -2.256 2.654 1 83.44 178 ALA B N 1
ATOM 3598 C CA . ALA B 1 178 ? -3.982 -2.33 2.07 1 83.44 178 ALA B CA 1
ATOM 3599 C C . ALA B 1 178 ? -3.334 -0.951 2.008 1 83.44 178 ALA B C 1
ATOM 3601 O O . ALA B 1 178 ? -2.178 -0.783 2.402 1 83.44 178 ALA B O 1
ATOM 3602 N N . ALA B 1 179 ? -4.113 -0.039 1.554 1 87.62 179 ALA B N 1
ATOM 3603 C CA . ALA B 1 179 ? -3.598 1.317 1.392 1 87.62 179 ALA B CA 1
ATOM 3604 C C . ALA B 1 179 ? -3.193 1.916 2.736 1 87.62 179 ALA B C 1
ATOM 3606 O O . ALA B 1 179 ? -2.092 2.453 2.879 1 87.62 179 ALA B O 1
ATOM 3607 N N . SER B 1 180 ? -4.082 1.771 3.709 1 86 180 SER B N 1
ATOM 3608 C CA . SER B 1 180 ? -3.84 2.385 5.012 1 86 180 SER B CA 1
ATOM 3609 C C . SER B 1 180 ? -2.697 1.69 5.742 1 86 180 SER B C 1
ATOM 3611 O O . SER B 1 180 ? -1.845 2.352 6.344 1 86 180 SER B O 1
ATOM 3613 N N . THR B 1 181 ? -2.645 0.434 5.711 1 82.38 181 THR B N 1
ATOM 3614 C CA . THR B 1 181 ? -1.58 -0.305 6.379 1 82.38 181 THR B CA 1
ATOM 3615 C C . THR B 1 181 ? -0.239 -0.059 5.691 1 82.38 181 THR B C 1
ATOM 3617 O O . THR B 1 181 ? 0.767 0.199 6.359 1 82.38 181 THR B O 1
ATOM 3620 N N . GLY B 1 182 ? -0.256 -0.23 4.402 1 84 182 GLY B N 1
ATOM 3621 C CA . GLY B 1 182 ? 0.965 0.03 3.656 1 84 182 GLY B CA 1
ATOM 3622 C C . GLY B 1 182 ? 1.539 1.41 3.912 1 84 182 GLY B C 1
ATOM 3623 O O . GLY B 1 182 ? 2.742 1.556 4.141 1 84 182 GLY B O 1
ATOM 3624 N N . PHE B 1 183 ? 0.689 2.363 3.92 1 89.31 183 PHE B N 1
ATOM 3625 C CA . PHE B 1 183 ? 1.118 3.738 4.148 1 89.31 183 PHE B CA 1
ATOM 3626 C C . PHE B 1 183 ? 1.646 3.912 5.57 1 89.31 183 PHE B C 1
ATOM 3628 O O . PHE B 1 183 ? 2.691 4.531 5.777 1 89.31 183 PHE B O 1
ATOM 3635 N N . LEU B 1 184 ? 0.901 3.396 6.48 1 85.5 184 LEU B N 1
ATOM 3636 C CA . LEU B 1 184 ? 1.285 3.508 7.883 1 85.5 184 LEU B CA 1
ATOM 3637 C C . LEU B 1 184 ? 2.668 2.906 8.117 1 85.5 184 LEU B C 1
ATOM 3639 O O . LEU B 1 184 ? 3.543 3.559 8.695 1 85.5 184 LEU B O 1
ATOM 3643 N N . VAL B 1 185 ? 2.914 1.808 7.672 1 77.81 185 VAL B N 1
ATOM 3644 C CA . VAL B 1 185 ? 4.164 1.097 7.914 1 77.81 185 VAL B CA 1
ATOM 3645 C C . VAL B 1 185 ? 5.301 1.779 7.156 1 77.81 185 VAL B C 1
ATOM 3647 O O . VAL B 1 185 ? 6.41 1.921 7.684 1 77.81 185 VAL B O 1
ATOM 3650 N N . ALA B 1 186 ? 4.984 2.174 5.988 1 79.94 186 ALA B N 1
ATOM 3651 C CA . ALA B 1 186 ? 5.988 2.879 5.199 1 79.94 186 ALA B CA 1
ATOM 3652 C C . ALA B 1 186 ? 6.406 4.184 5.871 1 79.94 186 ALA B C 1
ATOM 3654 O O . ALA B 1 186 ? 7.586 4.539 5.875 1 79.94 186 ALA B O 1
ATOM 3655 N N . SER B 1 187 ? 5.414 4.828 6.348 1 87.56 187 SER B N 1
ATOM 3656 C CA . SER B 1 187 ? 5.695 6.082 7.039 1 87.56 187 SER B CA 1
ATOM 3657 C C . SER B 1 187 ? 6.602 5.855 8.242 1 87.56 187 SER B C 1
ATOM 3659 O O . SER B 1 187 ? 7.582 6.578 8.43 1 87.56 187 SER B O 1
ATOM 3661 N N . MET B 1 188 ? 6.27 4.836 8.984 1 84.38 188 MET B N 1
ATOM 3662 C CA . MET B 1 188 ? 7.043 4.535 10.188 1 84.38 188 MET B CA 1
ATOM 3663 C C . MET B 1 188 ? 8.461 4.094 9.828 1 84.38 188 MET B C 1
ATOM 3665 O O . MET B 1 188 ? 9.422 4.48 10.484 1 84.38 188 MET B O 1
ATOM 3669 N N . ALA B 1 189 ? 8.586 3.359 8.805 1 77.88 189 ALA B N 1
ATOM 3670 C CA . ALA B 1 189 ? 9.906 2.906 8.359 1 77.88 189 ALA B CA 1
ATOM 3671 C C . ALA B 1 189 ? 10.727 4.066 7.805 1 77.88 189 ALA B C 1
ATOM 3673 O O . ALA B 1 189 ? 11.898 4.234 8.156 1 77.88 189 ALA B O 1
ATOM 3674 N N . PHE B 1 190 ? 10.125 4.84 7.02 1 83.75 190 PHE B N 1
ATOM 3675 C CA . PHE B 1 190 ? 10.82 5.922 6.332 1 83.75 190 PHE B CA 1
ATOM 3676 C C . PHE B 1 190 ? 11.32 6.965 7.328 1 83.75 190 PHE B C 1
ATOM 3678 O O . PHE B 1 190 ? 12.383 7.551 7.137 1 83.75 190 PHE B O 1
ATOM 3685 N N . SER B 1 191 ? 10.57 7.227 8.32 1 87.81 191 SER B N 1
ATOM 3686 C CA . SER B 1 191 ? 10.906 8.281 9.273 1 87.81 191 SER B CA 1
ATOM 3687 C C . SER B 1 191 ? 12.156 7.922 10.07 1 87.81 191 SER B C 1
ATOM 3689 O O . SER B 1 191 ? 12.719 8.773 10.766 1 87.81 191 SER B O 1
ATOM 3691 N N . LYS B 1 192 ? 12.656 6.73 9.938 1 83.06 192 LYS B N 1
ATOM 3692 C CA . LYS B 1 192 ? 13.875 6.297 10.617 1 83.06 192 LYS B CA 1
ATOM 3693 C C . LYS B 1 192 ? 15.109 6.586 9.781 1 83.06 192 LYS B C 1
ATOM 3695 O O . LYS B 1 192 ? 16.234 6.414 10.25 1 83.06 192 LYS B O 1
ATOM 3700 N N . ASN B 1 193 ? 14.867 6.988 8.555 1 82.25 193 ASN B N 1
ATOM 3701 C CA . ASN B 1 193 ? 15.984 7.32 7.68 1 82.25 193 ASN B CA 1
ATOM 3702 C C . ASN B 1 193 ? 16.875 8.406 8.281 1 82.25 193 ASN B C 1
ATOM 3704 O O . ASN B 1 193 ? 16.375 9.336 8.914 1 82.25 193 ASN B O 1
ATOM 3708 N N . LYS B 1 194 ? 18.172 8.312 8.031 1 81.88 194 LYS B N 1
ATOM 3709 C CA . LYS B 1 194 ? 19.141 9.258 8.586 1 81.88 194 LYS B CA 1
ATOM 3710 C C . LYS B 1 194 ? 18.844 10.68 8.125 1 81.88 194 LYS B C 1
ATOM 3712 O O . LYS B 1 194 ? 19.266 11.648 8.766 1 81.88 194 LYS B O 1
ATOM 3717 N N . TYR B 1 195 ? 18.188 10.766 7.07 1 83.44 195 TYR B N 1
ATOM 3718 C CA . TYR B 1 195 ? 17.797 12.062 6.539 1 83.44 195 TYR B CA 1
ATOM 3719 C C . TYR B 1 195 ? 17.047 12.875 7.582 1 83.44 195 TYR B C 1
ATOM 3721 O O . TYR B 1 195 ? 17.281 14.078 7.73 1 83.44 195 TYR B O 1
ATOM 3729 N N . PHE B 1 196 ? 16.203 12.242 8.305 1 86.44 196 PHE B N 1
ATOM 3730 C CA . PHE B 1 196 ? 15.383 12.93 9.289 1 86.44 196 PHE B CA 1
ATOM 3731 C C . PHE B 1 196 ? 16.234 13.406 10.469 1 86.44 196 PHE B C 1
ATOM 3733 O O . PHE B 1 196 ? 16 14.5 10.992 1 86.44 196 PHE B O 1
ATOM 3740 N N . LYS B 1 197 ? 17.156 12.625 10.781 1 84.31 197 LYS B N 1
ATOM 3741 C CA . LYS B 1 197 ? 18.062 13.047 11.836 1 84.31 197 LYS B CA 1
ATOM 3742 C C . LYS B 1 197 ? 18.922 14.227 11.391 1 84.31 197 LYS B C 1
ATOM 3744 O O . LYS B 1 197 ? 19.141 15.164 12.156 1 84.31 197 LYS B O 1
ATOM 3749 N N . ASN B 1 198 ? 19.312 14.172 10.156 1 88.56 198 ASN B N 1
ATOM 3750 C CA . ASN B 1 198 ? 20.234 15.188 9.633 1 88.56 198 ASN B CA 1
ATOM 3751 C C . ASN B 1 198 ? 19.516 16.516 9.398 1 88.56 198 ASN B C 1
ATOM 3753 O O . ASN B 1 198 ? 20.109 17.578 9.523 1 88.56 198 ASN B O 1
ATOM 3757 N N . THR B 1 199 ? 18.25 16.469 9.102 1 89.94 199 THR B N 1
ATOM 3758 C CA . THR B 1 199 ? 17.516 17.672 8.734 1 89.94 199 THR B CA 1
ATOM 3759 C C . THR B 1 199 ? 16.641 18.141 9.883 1 89.94 199 THR B C 1
ATOM 3761 O O . THR B 1 199 ? 16.094 19.25 9.836 1 89.94 199 THR B O 1
ATOM 3764 N N . ASN B 1 200 ? 16.422 17.328 10.906 1 91.81 200 ASN B N 1
ATOM 3765 C CA . ASN B 1 200 ? 15.555 17.594 12.047 1 91.81 200 ASN B CA 1
ATOM 3766 C C . ASN B 1 200 ? 14.109 17.781 11.609 1 91.81 200 ASN B C 1
ATOM 3768 O O . ASN B 1 200 ? 13.344 18.5 12.266 1 91.81 200 ASN B O 1
ATOM 3772 N N . ILE B 1 201 ? 13.859 17.281 10.406 1 93.56 201 ILE B N 1
ATOM 3773 C CA . ILE B 1 201 ? 12.461 17.156 10.023 1 93.56 201 ILE B CA 1
ATOM 3774 C C . ILE B 1 201 ? 11.797 16.062 10.836 1 93.56 201 ILE B C 1
ATOM 3776 O O . ILE B 1 201 ? 12.383 14.992 11.047 1 93.56 201 ILE B O 1
ATOM 3780 N N . ARG B 1 202 ? 10.664 16.375 11.406 1 94.75 202 ARG B N 1
ATOM 3781 C CA . ARG B 1 202 ? 9.914 15.375 12.156 1 94.75 202 ARG B CA 1
ATOM 3782 C C . ARG B 1 202 ? 8.719 14.875 11.344 1 94.75 202 ARG B C 1
ATOM 3784 O O . ARG B 1 202 ? 8.023 15.664 10.703 1 94.75 202 ARG B O 1
ATOM 3791 N N . MET B 1 203 ? 8.523 13.602 11.391 1 94.56 203 MET B N 1
ATOM 3792 C CA . MET B 1 203 ? 7.359 12.984 10.766 1 94.56 203 MET B CA 1
ATOM 3793 C C . MET B 1 203 ? 6.602 12.125 11.773 1 94.56 203 MET B C 1
ATOM 3795 O O . MET B 1 203 ? 7.168 11.203 12.359 1 94.56 203 MET B O 1
ATOM 3799 N N . THR B 1 204 ? 5.34 12.477 11.961 1 92.81 204 THR B N 1
ATOM 3800 C CA . THR B 1 204 ? 4.453 11.711 12.836 1 92.81 204 THR B CA 1
ATOM 3801 C C . THR B 1 204 ? 3.266 11.156 12.047 1 92.81 204 THR B C 1
ATOM 3803 O O . THR B 1 204 ? 2.871 11.727 11.031 1 92.81 204 THR B O 1
ATOM 3806 N N . THR B 1 205 ? 2.836 10.008 12.516 1 92.94 205 THR B N 1
ATOM 3807 C CA . THR B 1 205 ? 1.67 9.398 11.891 1 92.94 205 THR B CA 1
ATOM 3808 C C . THR B 1 205 ? 0.487 9.367 12.852 1 92.94 205 THR B C 1
ATOM 3810 O O . THR B 1 205 ? 0.619 8.922 13.992 1 92.94 205 THR B O 1
ATOM 3813 N N . LEU B 1 206 ? -0.628 9.977 12.391 1 92.94 206 LEU B N 1
ATOM 3814 C CA . LEU B 1 206 ? -1.873 10.047 13.148 1 92.94 206 LEU B CA 1
ATOM 3815 C C . LEU B 1 206 ? -2.945 9.164 12.516 1 92.94 206 LEU B C 1
ATOM 3817 O O . LEU B 1 206 ? -3.303 9.352 11.352 1 92.94 206 LEU B O 1
ATOM 3821 N N . CYS B 1 207 ? -3.396 8.188 13.305 1 90 207 CYS B N 1
ATOM 3822 C CA . CYS B 1 207 ? -4.535 7.371 12.891 1 90 207 CYS B CA 1
ATOM 3823 C C . CYS B 1 207 ? -5.816 7.84 13.57 1 90 207 CYS B C 1
ATOM 3825 O O . CYS B 1 207 ? -5.793 8.234 14.734 1 90 207 CYS B O 1
ATOM 3827 N N . SER B 1 208 ? -6.875 7.797 12.805 1 89.62 208 SER B N 1
ATOM 3828 C CA . SER B 1 208 ? -8.164 8.133 13.398 1 89.62 208 SER B CA 1
ATOM 3829 C C . SER B 1 208 ? -9.18 7.02 13.18 1 89.62 208 SER B C 1
ATOM 3831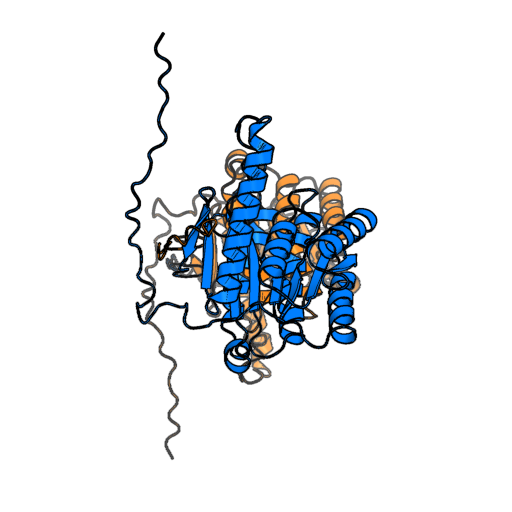 O O . SER B 1 208 ? -9.164 6.344 12.148 1 89.62 208 SER B O 1
ATOM 3833 N N . GLU B 1 209 ? -9.938 6.805 14.133 1 78.62 209 GLU B N 1
ATOM 3834 C CA . GLU B 1 209 ? -11.023 5.836 14.008 1 78.62 209 GLU B CA 1
ATOM 3835 C C . GLU B 1 209 ? -12.094 6.332 13.039 1 78.62 209 GLU B C 1
ATOM 3837 O O . GLU B 1 209 ? -12.227 7.539 12.812 1 78.62 209 GLU B O 1
ATOM 3842 N N . LEU B 1 210 ? -12.602 5.289 12.297 1 60.28 210 LEU B N 1
ATOM 3843 C CA . LEU B 1 210 ? -13.586 5.574 11.266 1 60.28 210 LEU B CA 1
ATOM 3844 C C . LEU B 1 210 ? -14.781 6.328 11.852 1 60.28 210 LEU B C 1
ATOM 3846 O O . LEU B 1 210 ? -15.117 6.156 13.023 1 60.28 210 LEU B O 1
ATOM 3850 N N . PHE B 1 211 ? -15.305 7.23 10.852 1 57.34 211 PHE B N 1
ATOM 3851 C CA . PHE B 1 211 ? -16.516 7.965 11.172 1 57.34 211 PHE B CA 1
ATOM 3852 C C . PHE B 1 211 ? -17.703 7.016 11.312 1 57.34 211 PHE B C 1
ATOM 3854 O O . PHE B 1 211 ? -17.75 5.969 10.664 1 57.34 211 PHE B O 1
ATOM 3861 N N . PRO B 1 212 ? -18.438 7.109 12.328 1 45.69 212 PRO B N 1
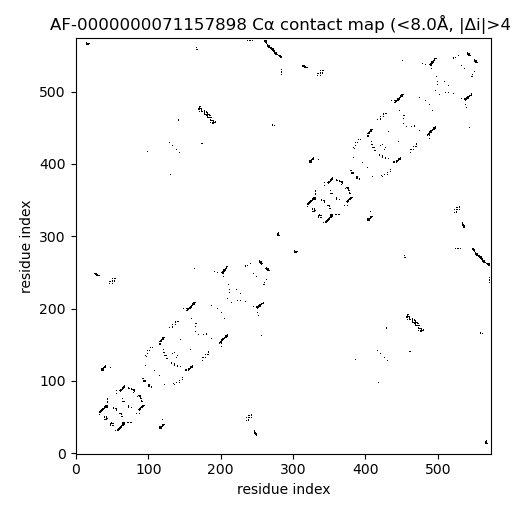ATOM 3862 C CA . PRO B 1 212 ? -19.641 6.285 12.438 1 45.69 212 PRO B CA 1
ATOM 3863 C C . PRO B 1 212 ? -20.328 6.059 11.086 1 45.69 212 PRO B C 1
ATOM 3865 O O . PRO B 1 212 ? -20.906 5 10.859 1 45.69 212 PRO B O 1
ATOM 3868 N N . SER B 1 213 ? -20.359 6.926 10.195 1 43.91 213 SER B N 1
ATOM 3869 C CA . SER B 1 213 ? -21.125 6.77 8.961 1 43.91 213 SER B CA 1
ATOM 3870 C C . SER B 1 213 ? -20.422 5.824 7.996 1 43.91 213 SER B C 1
ATOM 3872 O O . SER B 1 213 ? -21.047 5.297 7.07 1 43.91 213 SER B O 1
ATOM 3874 N N . THR B 1 214 ? -19.203 5.773 7.984 1 42.59 214 THR B N 1
ATOM 3875 C CA . THR B 1 214 ? -18.469 5.082 6.93 1 42.59 214 THR B CA 1
ATOM 3876 C C . THR B 1 214 ? -18.516 3.57 7.141 1 42.59 214 THR B C 1
ATOM 3878 O O . THR B 1 214 ? -18.109 2.803 6.262 1 42.59 214 THR B O 1
ATOM 3881 N N . PHE B 1 215 ? -18.688 3.148 8.281 1 38.88 215 PHE B N 1
ATOM 3882 C CA . PHE B 1 215 ? -18.75 1.698 8.422 1 38.88 215 PHE B CA 1
ATOM 3883 C C . PHE B 1 215 ? -20.062 1.158 7.848 1 38.88 215 PHE B C 1
ATOM 3885 O O . PHE B 1 215 ? -21.062 1.073 8.555 1 38.88 215 PHE B O 1
ATOM 3892 N N . VAL B 1 216 ? -20.516 1.566 6.672 1 34.75 216 VAL B N 1
ATOM 3893 C CA . VAL B 1 216 ? -21.812 1.088 6.188 1 34.75 216 VAL B CA 1
ATOM 3894 C C . VAL B 1 216 ? -21.844 -0.438 6.223 1 34.75 216 VAL B C 1
ATOM 3896 O O . VAL B 1 216 ? -22.875 -1.051 5.918 1 34.75 216 VAL B O 1
ATOM 3899 N N . GLY B 1 217 ? -20.797 -1.092 5.961 1 36.09 217 GLY B N 1
ATOM 3900 C CA . GLY B 1 217 ? -21.344 -2.428 5.77 1 36.09 217 GLY B CA 1
ATOM 3901 C C . GLY B 1 217 ? -22.094 -2.947 6.98 1 36.09 217 GLY B C 1
ATOM 3902 O O . GLY B 1 217 ? -22.703 -4.012 6.922 1 36.09 217 GLY B O 1
ATOM 3903 N N . GLY B 1 218 ? -21.578 -2.945 8.234 1 34.41 218 GLY B N 1
ATOM 3904 C CA . GLY B 1 218 ? -22.531 -3.406 9.234 1 34.41 218 GLY B CA 1
ATOM 3905 C C . GLY B 1 218 ? -23.609 -2.389 9.547 1 34.41 218 GLY B C 1
ATOM 3906 O O . GLY B 1 218 ? -23.531 -1.238 9.117 1 34.41 218 GLY B O 1
ATOM 3907 N N . THR B 1 219 ? -24.859 -2.949 10.172 1 33.5 219 THR B N 1
ATOM 3908 C CA . THR B 1 219 ? -26.125 -2.336 10.555 1 33.5 219 THR B CA 1
ATOM 3909 C C . THR B 1 219 ? -25.891 -1.076 11.383 1 33.5 219 THR B C 1
ATOM 3911 O O . THR B 1 219 ? -26.062 -1.086 12.602 1 33.5 219 THR B O 1
ATOM 3914 N N . VAL B 1 220 ? -24.812 -0.525 11.414 1 35.91 220 VAL B N 1
ATOM 3915 C CA . VAL B 1 220 ? -25.062 0.603 12.305 1 35.91 220 VAL B CA 1
ATOM 3916 C C . VAL B 1 220 ? -26.125 1.517 11.695 1 35.91 220 VAL B C 1
ATOM 3918 O O . VAL B 1 220 ? -26.078 1.822 10.5 1 35.91 220 VAL B O 1
ATOM 3921 N N . PRO B 1 221 ? -27.234 1.703 12.312 1 37.81 221 PRO B N 1
ATOM 3922 C CA . PRO B 1 221 ? -28.281 2.643 11.883 1 37.81 221 PRO B CA 1
ATOM 3923 C C . PRO B 1 221 ? -27.703 3.957 11.359 1 37.81 221 PRO B C 1
ATOM 3925 O O . PRO B 1 221 ? -26.609 4.367 11.773 1 37.81 221 PRO B O 1
ATOM 3928 N N . PRO B 1 222 ? -28.188 4.434 10.219 1 38.53 222 PRO B N 1
ATOM 3929 C CA . PRO B 1 222 ? -27.938 5.824 9.836 1 38.53 222 PRO B CA 1
ATOM 3930 C C . PRO B 1 222 ? -27.875 6.766 11.039 1 38.53 222 PRO B C 1
ATOM 3932 O O . PRO B 1 222 ? -28.812 6.793 11.844 1 38.53 222 PRO B O 1
ATOM 3935 N N . ILE B 1 223 ? -26.938 6.984 11.641 1 38.06 223 ILE B N 1
ATOM 3936 C CA . ILE B 1 223 ? -27.016 8.031 12.648 1 38.06 223 ILE B CA 1
ATOM 3937 C C . ILE B 1 223 ? -27.641 9.289 12.047 1 38.06 223 ILE B C 1
ATOM 3939 O O . ILE B 1 223 ? -27.078 9.891 11.125 1 38.06 223 ILE B O 1
ATOM 3943 N N . THR B 1 224 ? -28.875 9.523 11.977 1 41.81 224 THR B N 1
ATOM 3944 C CA . THR B 1 224 ? -29.672 10.672 11.578 1 41.81 224 THR B CA 1
ATOM 3945 C C . THR B 1 224 ? -28.906 11.969 11.828 1 41.81 224 THR B C 1
ATOM 3947 O O . THR B 1 224 ? -28.297 12.523 10.914 1 41.81 224 THR B O 1
ATOM 3950 N N . CYS B 1 225 ? -29.766 13.125 12.352 1 44.56 225 CYS B N 1
ATOM 3951 C CA . CYS B 1 225 ? -29.469 14.523 12.648 1 44.56 225 CYS B CA 1
ATOM 3952 C C . CYS B 1 225 ? -28.156 14.648 13.414 1 44.56 225 CYS B C 1
ATOM 3954 O O . CYS B 1 225 ? -27.328 15.508 13.086 1 44.56 225 CYS B O 1
ATOM 3956 N N . ASP B 1 226 ? -27.875 13.703 14.422 1 54.53 226 ASP B N 1
ATOM 3957 C CA . ASP B 1 226 ? -26.812 13.57 15.414 1 54.53 226 ASP B CA 1
ATOM 3958 C C . ASP B 1 226 ? -25.516 13.078 14.766 1 54.53 226 ASP B C 1
ATOM 3960 O O . ASP B 1 226 ? -24.422 13.367 15.258 1 54.53 226 ASP B O 1
ATOM 3964 N N . CYS B 1 227 ? -25.672 12.984 13.422 1 67.56 227 CYS B N 1
ATOM 3965 C CA . CYS B 1 227 ? -24.531 12.375 12.734 1 67.56 227 CYS B CA 1
ATOM 3966 C C . CYS B 1 227 ? -23.578 13.445 12.211 1 67.56 227 CYS B C 1
ATOM 3968 O O . CYS B 1 227 ? -22.359 13.297 12.297 1 67.56 227 CYS B O 1
ATOM 3970 N N . GLN B 1 228 ? -24.266 14.641 11.875 1 75.94 228 GLN B N 1
ATOM 3971 C CA . GLN B 1 228 ? -23.406 15.688 11.328 1 75.94 228 GLN B CA 1
ATOM 3972 C C . GLN B 1 228 ? -22.562 16.344 12.422 1 75.94 228 GLN B C 1
ATOM 3974 O O . GLN B 1 228 ? -21.391 16.641 12.211 1 75.94 228 GLN B O 1
ATOM 3979 N N . GLU B 1 229 ? -23.25 16.594 13.555 1 79.75 229 GLU B N 1
ATOM 3980 C CA . GLU B 1 229 ? -22.516 17.188 14.672 1 79.75 229 GLU B CA 1
ATOM 3981 C C . GLU B 1 229 ? -21.422 16.25 15.18 1 79.75 229 GLU B C 1
ATOM 3983 O O . GLU B 1 229 ? -20.328 16.688 15.508 1 79.75 229 GLU B O 1
ATOM 3988 N N . ALA B 1 230 ? -21.797 15.078 15.234 1 77.88 230 ALA B N 1
ATOM 3989 C CA . ALA B 1 230 ? -20.828 14.078 15.664 1 77.88 230 ALA B CA 1
ATOM 3990 C C . ALA B 1 230 ? -19.641 14.023 14.711 1 77.88 230 ALA B C 1
ATOM 3992 O O . ALA B 1 230 ? -18.484 13.914 15.141 1 77.88 230 ALA B O 1
ATOM 3993 N N . GLN B 1 231 ? -19.938 14.148 13.484 1 82.94 231 GLN B N 1
ATOM 3994 C CA . GLN B 1 231 ? -18.891 14.141 12.469 1 82.94 231 GLN B CA 1
ATOM 3995 C C . GLN B 1 231 ? -18 15.367 12.602 1 82.94 231 GLN B C 1
ATOM 3997 O O . GLN B 1 231 ? -16.766 15.25 12.555 1 82.94 231 GLN B O 1
ATOM 4002 N N . ARG B 1 232 ? -18.641 16.422 12.797 1 85.31 232 ARG B N 1
ATOM 4003 C CA . ARG B 1 232 ? -17.875 17.656 12.938 1 85.31 232 ARG B CA 1
ATOM 4004 C C . ARG B 1 232 ? -17 17.625 14.18 1 85.31 232 ARG B C 1
ATOM 4006 O O . ARG B 1 232 ? -15.852 18.062 14.148 1 85.31 232 ARG B O 1
ATOM 4013 N N . ASN B 1 233 ? -17.531 17.109 15.25 1 84.12 233 ASN B N 1
ATOM 4014 C CA . ASN B 1 233 ? -16.766 17 16.484 1 84.12 233 ASN B CA 1
ATOM 4015 C C . ASN B 1 233 ? -15.547 16.094 16.312 1 84.12 233 ASN B C 1
ATOM 4017 O O . ASN B 1 233 ? -14.469 16.375 16.844 1 84.12 233 ASN B O 1
ATOM 4021 N N . MET B 1 234 ? -15.75 15.117 15.586 1 84.25 234 MET B N 1
ATOM 4022 C CA . MET B 1 234 ? -14.641 14.203 15.328 1 84.25 234 MET B CA 1
ATOM 4023 C C . MET B 1 234 ? -13.578 14.875 14.461 1 84.25 234 MET B C 1
ATOM 4025 O O . MET B 1 234 ? -12.383 14.727 14.719 1 84.25 234 MET B O 1
ATOM 4029 N N . GLU B 1 235 ? -14.008 15.586 13.492 1 90 235 GLU B N 1
ATOM 4030 C CA . GLU B 1 235 ? -13.086 16.312 12.617 1 90 235 GLU B CA 1
ATOM 4031 C C . GLU B 1 235 ? -12.242 17.297 13.414 1 90 235 GLU B C 1
ATOM 4033 O O . GLU B 1 235 ? -11.031 17.391 13.211 1 90 235 GLU B O 1
ATOM 4038 N N . ILE B 1 236 ? -12.898 17.938 14.375 1 89.38 236 ILE B N 1
ATOM 4039 C CA . ILE B 1 236 ? -12.211 18.906 15.211 1 89.38 236 ILE B CA 1
ATOM 4040 C C . ILE B 1 236 ? -11.227 18.203 16.125 1 89.38 236 ILE B C 1
ATOM 4042 O O . ILE B 1 236 ? -10.094 18.656 16.312 1 89.38 236 ILE B O 1
ATOM 4046 N N . SER B 1 237 ? -11.617 17.047 16.641 1 87.5 237 SER B N 1
ATOM 4047 C CA . SER B 1 237 ? -10.734 16.281 17.516 1 87.5 237 SER B CA 1
ATOM 4048 C C . SER B 1 237 ? -9.484 15.82 16.781 1 87.5 237 SER B C 1
ATOM 4050 O O . SER B 1 237 ? -8.375 15.891 17.312 1 87.5 237 SER B O 1
ATOM 4052 N N . ILE B 1 238 ? -9.664 15.414 15.586 1 90.94 238 ILE B N 1
ATOM 4053 C CA . ILE B 1 238 ? -8.539 14.961 14.781 1 90.94 238 ILE B CA 1
ATOM 4054 C C . ILE B 1 238 ? -7.625 16.141 14.461 1 90.94 238 ILE B C 1
ATOM 4056 O O . ILE B 1 238 ? -6.398 16.031 14.547 1 90.94 238 ILE B O 1
ATOM 4060 N N . ALA B 1 239 ? -8.234 17.25 14.156 1 93 239 ALA B N 1
ATOM 4061 C CA . ALA B 1 239 ? -7.465 18.453 13.852 1 93 239 ALA B CA 1
ATOM 4062 C C . ALA B 1 239 ? -6.645 18.906 15.055 1 93 239 ALA B C 1
ATOM 4064 O O . ALA B 1 239 ? -5.473 19.266 14.914 1 93 239 ALA B O 1
ATOM 4065 N N . LYS B 1 240 ? -7.23 18.875 16.203 1 90.94 240 LYS B N 1
ATOM 4066 C CA . LYS B 1 240 ? -6.523 19.234 17.438 1 90.94 240 LYS B CA 1
ATOM 4067 C C . LYS B 1 240 ? -5.387 18.266 17.719 1 90.94 240 LYS B C 1
ATOM 4069 O O . LYS B 1 240 ? -4.32 18.672 18.188 1 90.94 240 LYS B O 1
ATOM 4074 N N . SER B 1 241 ? -5.645 17.031 17.484 1 89.88 241 SER B N 1
ATOM 4075 C CA . SER B 1 241 ? -4.602 16.031 17.641 1 89.88 241 SER B CA 1
ATOM 4076 C C . SER B 1 241 ? -3.426 16.297 16.703 1 89.88 241 SER B C 1
ATOM 4078 O O . SER B 1 241 ? -2.268 16.25 17.125 1 89.88 241 SER B O 1
ATOM 4080 N N . ALA B 1 242 ? -3.756 16.594 15.469 1 93.94 242 ALA B N 1
ATOM 4081 C CA . ALA B 1 242 ? -2.715 16.922 14.492 1 93.94 242 ALA B CA 1
ATOM 4082 C C . ALA B 1 242 ? -1.922 18.156 14.914 1 93.94 242 ALA B C 1
ATOM 4084 O O . ALA B 1 242 ? -0.696 18.188 14.781 1 93.94 242 ALA B O 1
ATOM 4085 N N . THR B 1 243 ? -2.621 19.125 15.461 1 92.81 243 THR B N 1
ATOM 4086 C CA . THR B 1 243 ? -1.969 20.344 15.93 1 92.81 243 THR B CA 1
ATOM 4087 C C . THR B 1 243 ? -1.021 20.031 17.078 1 92.81 243 THR B C 1
ATOM 4089 O O . THR B 1 243 ? 0.089 20.562 17.141 1 92.81 243 THR B O 1
ATOM 4092 N N . TYR B 1 244 ? -1.475 19.203 17.953 1 89.88 244 TYR B N 1
ATOM 4093 C CA . TYR B 1 244 ? -0.616 18.766 19.047 1 89.88 244 TYR B CA 1
ATOM 4094 C C . TYR B 1 244 ? 0.661 18.125 18.516 1 89.88 244 TYR B C 1
ATOM 4096 O O . TYR B 1 244 ? 1.752 18.391 19.031 1 89.88 244 TYR B O 1
ATOM 4104 N N . LEU B 1 245 ? 0.525 17.391 17.5 1 91.31 245 LEU B N 1
ATOM 4105 C CA . LEU B 1 245 ? 1.671 16.672 16.953 1 91.31 245 LEU B CA 1
ATOM 4106 C C . LEU B 1 245 ? 2.615 17.625 16.234 1 91.31 245 LEU B C 1
ATOM 4108 O O . LEU B 1 245 ? 3.832 17.422 16.234 1 91.31 245 LEU B O 1
ATOM 4112 N N . VAL B 1 246 ? 2.045 18.625 15.625 1 94.06 246 VAL B N 1
ATOM 4113 C CA . VAL B 1 246 ? 2.891 19.656 15.031 1 94.06 246 VAL B CA 1
ATOM 4114 C C . VAL B 1 246 ? 3.75 20.312 16.109 1 94.06 246 VAL B C 1
ATOM 4116 O O . VAL B 1 246 ? 4.953 20.5 15.922 1 94.06 246 VAL B O 1
ATOM 4119 N N . LYS B 1 247 ? 3.201 20.531 17.219 1 90.69 247 LYS B N 1
ATOM 4120 C CA . LYS B 1 247 ? 3.881 21.266 18.281 1 90.69 247 LYS B CA 1
ATOM 4121 C C . LYS B 1 247 ? 4.824 20.359 19.062 1 90.69 247 LYS B C 1
ATOM 4123 O O . LYS B 1 247 ? 5.941 20.766 19.391 1 90.69 247 LYS B O 1
ATOM 4128 N N . HIS B 1 248 ? 4.344 19.125 19.266 1 86.88 248 HIS B N 1
ATOM 4129 C CA . HIS B 1 248 ? 5.047 18.375 20.297 1 86.88 248 HIS B CA 1
ATOM 4130 C C . HIS B 1 248 ? 5.438 16.984 19.797 1 86.88 248 HIS B C 1
ATOM 4132 O O . HIS B 1 248 ? 6.16 16.25 20.484 1 86.88 248 HIS B O 1
ATOM 4138 N N . GLY B 1 249 ? 4.965 16.562 18.656 1 87.69 249 GLY B N 1
ATOM 4139 C CA . GLY B 1 249 ? 5.223 15.203 18.203 1 87.69 249 GLY B CA 1
ATOM 4140 C C . GLY B 1 249 ? 6.684 14.953 17.875 1 87.69 249 GLY B C 1
ATOM 4141 O O . GLY B 1 249 ? 7.312 15.758 17.188 1 87.69 249 GLY B O 1
ATOM 4142 N N . SER B 1 250 ? 7.191 13.836 18.375 1 88.31 250 SER B N 1
ATOM 4143 C CA . SER B 1 250 ? 8.547 13.43 18.016 1 88.31 250 SER B CA 1
ATOM 4144 C C . SER B 1 250 ? 8.57 12.641 16.719 1 88.31 250 SER B C 1
ATOM 4146 O O . SER B 1 250 ? 7.59 11.977 16.375 1 88.31 250 SER B O 1
ATOM 4148 N N . ASN B 1 251 ? 9.727 12.766 16.078 1 90.31 251 ASN B N 1
ATOM 4149 C CA . ASN B 1 251 ? 9.875 11.984 14.859 1 90.31 251 ASN B CA 1
ATOM 4150 C C . ASN B 1 251 ? 9.625 10.5 15.109 1 90.31 251 ASN B C 1
ATOM 4152 O O . ASN B 1 251 ? 9.992 9.969 16.156 1 90.31 251 ASN B O 1
ATOM 4156 N N . ASN B 1 252 ? 8.969 9.859 14.109 1 87.88 252 ASN B N 1
ATOM 4157 C CA . ASN B 1 252 ? 8.766 8.414 14.078 1 87.88 252 ASN B CA 1
ATOM 4158 C C . ASN B 1 252 ? 7.867 7.949 15.219 1 87.88 252 ASN B C 1
ATOM 4160 O O . ASN B 1 252 ? 8.156 6.945 15.875 1 87.88 252 ASN B O 1
ATOM 4164 N N . THR B 1 253 ? 6.863 8.711 15.484 1 85.38 253 THR B N 1
ATOM 4165 C CA . THR B 1 253 ? 5.859 8.289 16.453 1 85.38 253 THR B CA 1
ATOM 4166 C C . THR B 1 253 ? 4.516 8.039 15.773 1 85.38 253 THR B C 1
ATOM 4168 O O . THR B 1 253 ? 4.207 8.664 14.758 1 85.38 253 THR B O 1
ATOM 4171 N N . LEU B 1 254 ? 3.801 7.098 16.312 1 87.25 254 LEU B N 1
ATOM 4172 C CA . LEU B 1 254 ? 2.477 6.715 15.836 1 87.25 254 LEU B CA 1
ATOM 4173 C C . LEU B 1 254 ? 1.417 6.988 16.906 1 87.25 254 LEU B C 1
ATOM 4175 O O . LEU B 1 254 ? 1.599 6.645 18.062 1 87.25 254 LEU B O 1
ATOM 4179 N N . TRP B 1 255 ? 0.329 7.645 16.391 1 85.38 255 TRP B N 1
ATOM 4180 C CA . TRP B 1 255 ? -0.698 8.094 17.328 1 85.38 255 TRP B CA 1
ATOM 4181 C C . TRP B 1 255 ? -2.088 7.688 16.844 1 85.38 255 TRP B C 1
ATOM 4183 O O . TRP B 1 255 ? -2.322 7.562 15.641 1 85.38 255 TRP B O 1
ATOM 4193 N N . LEU B 1 256 ? -2.973 7.48 17.812 1 83.62 256 LEU B N 1
ATOM 4194 C CA . LEU B 1 256 ? -4.363 7.141 17.516 1 83.62 256 LEU B CA 1
ATOM 4195 C C . LEU B 1 256 ? -5.312 8.133 18.172 1 83.62 256 LEU B C 1
ATOM 4197 O O . LEU B 1 256 ? -5.258 8.336 19.391 1 83.62 256 LEU B O 1
ATOM 4201 N N . CYS B 1 257 ? -6.094 8.805 17.312 1 86.75 257 CYS B N 1
ATOM 4202 C CA . CYS B 1 257 ? -7.199 9.617 17.812 1 86.75 257 CYS B CA 1
ATOM 4203 C C . CYS B 1 257 ? -8.484 8.797 17.891 1 86.75 257 CYS B C 1
ATOM 4205 O O . CYS B 1 257 ? -9.047 8.43 16.859 1 86.75 257 CYS B O 1
ATOM 4207 N N . GLN B 1 258 ? -8.938 8.586 19.031 1 76.69 258 GLN B N 1
ATOM 4208 C CA . GLN B 1 258 ? -10.148 7.797 19.25 1 76.69 258 GLN B CA 1
ATOM 4209 C C . GLN B 1 258 ? -11.398 8.641 19.031 1 76.69 258 GLN B C 1
ATOM 4211 O O . GLN B 1 258 ? -11.328 9.875 19.031 1 76.69 258 GLN B O 1
ATOM 4216 N N . GLN B 1 259 ? -12.5 7.941 18.875 1 75 259 GLN B N 1
ATOM 4217 C CA . GLN B 1 259 ? -13.766 8.625 18.641 1 75 259 GLN B CA 1
ATOM 4218 C C . GLN B 1 259 ? -14.133 9.523 19.828 1 75 259 GLN B C 1
ATOM 4220 O O . GLN B 1 259 ? -14.852 10.508 19.672 1 75 259 GLN B O 1
ATOM 4225 N N . THR B 1 260 ? -13.602 9.219 20.984 1 67.06 260 THR B N 1
ATOM 4226 C CA . THR B 1 260 ? -13.883 9.977 22.188 1 67.06 260 THR B CA 1
ATOM 4227 C C . THR B 1 260 ? -13.062 11.266 22.219 1 67.06 260 THR B C 1
ATOM 4229 O O . THR B 1 260 ? -13.281 12.125 23.078 1 67.06 260 THR B O 1
ATOM 4232 N N . GLY B 1 261 ? -12.219 11.422 21.297 1 74.62 261 GLY B N 1
ATOM 4233 C CA . GLY B 1 261 ? -11.367 12.594 21.266 1 74.62 261 GLY B CA 1
ATOM 4234 C C . GLY B 1 261 ? -10.055 12.398 21.984 1 74.62 261 GLY B C 1
ATOM 4235 O O . GLY B 1 261 ? -9.242 13.32 22.094 1 74.62 261 GLY B O 1
ATOM 4236 N N . ILE B 1 262 ? -9.828 11.219 22.453 1 75.88 262 ILE B N 1
ATOM 4237 C CA . ILE B 1 262 ? -8.594 10.898 23.172 1 75.88 262 ILE B CA 1
ATOM 4238 C C . ILE B 1 262 ? -7.488 10.562 22.172 1 75.88 262 ILE B C 1
ATOM 4240 O O . ILE B 1 262 ? -7.711 9.812 21.219 1 75.88 262 ILE B O 1
ATOM 4244 N N . LEU B 1 263 ? -6.336 11.211 22.359 1 83.81 263 LEU B N 1
ATOM 4245 C CA . LEU B 1 263 ? -5.145 10.93 21.562 1 83.81 263 LEU B CA 1
ATOM 4246 C C . LEU B 1 263 ? -4.176 10.039 22.344 1 83.81 263 LEU B C 1
ATOM 4248 O O . LEU B 1 263 ? -3.828 10.336 23.484 1 83.81 263 LEU B O 1
ATOM 4252 N N . SER B 1 264 ? -3.801 8.93 21.766 1 78.12 264 SER B N 1
ATOM 4253 C CA . SER B 1 264 ? -2.889 8 22.422 1 78.12 264 SER B CA 1
ATOM 4254 C C . SER B 1 264 ? -1.714 7.648 21.5 1 78.12 264 SER B C 1
ATOM 4256 O O . SER B 1 264 ? -1.861 7.602 20.281 1 78.12 264 SER B O 1
ATOM 4258 N N . ILE B 1 265 ? -0.584 7.441 22.172 1 80.31 265 ILE B N 1
ATOM 4259 C CA . ILE B 1 265 ? 0.576 6.984 21.406 1 80.31 265 ILE B CA 1
ATOM 4260 C C . ILE B 1 265 ? 0.498 5.469 21.219 1 80.31 265 ILE B C 1
ATOM 4262 O O . ILE B 1 265 ? 0.101 4.738 22.125 1 80.31 265 ILE B O 1
ATOM 4266 N N . VAL B 1 266 ? 0.786 5.102 20.016 1 76.62 266 VAL B N 1
ATOM 4267 C CA . VAL B 1 266 ? 0.776 3.689 19.656 1 76.62 266 VAL B CA 1
ATOM 4268 C C . VAL B 1 266 ? 2.207 3.197 19.453 1 76.62 266 VAL B C 1
ATOM 4270 O O . VAL B 1 266 ? 2.996 3.84 18.75 1 76.62 266 VAL B O 1
ATOM 4273 N N . GLU B 1 267 ? 2.621 2.178 20.156 1 69.25 267 GLU B N 1
ATOM 4274 C CA . GLU B 1 267 ? 3.934 1.575 19.953 1 69.25 267 GLU B CA 1
ATOM 4275 C C . GLU B 1 267 ? 3.834 0.321 19.094 1 69.25 267 GLU B C 1
ATOM 4277 O O . GLU B 1 267 ? 3.113 -0.619 19.438 1 69.25 267 GLU B O 1
ATOM 4282 N N . LEU B 1 268 ? 4.469 0.523 17.922 1 63.28 268 LEU B N 1
ATOM 4283 C CA . LEU B 1 268 ? 4.523 -0.643 17.047 1 63.28 268 LEU B CA 1
ATOM 4284 C C . LEU B 1 268 ? 5.633 -1.595 17.484 1 63.28 268 LEU B C 1
ATOM 4286 O O . LEU B 1 268 ? 6.777 -1.177 17.656 1 63.28 268 LEU B O 1
ATOM 4290 N N . GLN B 1 269 ? 5.445 -2.59 18.328 1 53.25 269 GLN B N 1
ATOM 4291 C CA . GLN B 1 269 ? 6.527 -3.5 18.688 1 53.25 269 GLN B CA 1
ATOM 4292 C C . GLN B 1 269 ? 7.23 -4.031 17.453 1 53.25 269 GLN B C 1
ATOM 4294 O O . GLN B 1 269 ? 8.461 -4.043 17.375 1 53.25 269 GLN B O 1
ATOM 4299 N N . LYS B 1 270 ? 6.668 -4.547 16.562 1 51.59 270 LYS B N 1
ATOM 4300 C CA . LYS B 1 270 ? 7.176 -4.949 15.258 1 51.59 270 LYS B CA 1
ATOM 4301 C C . LYS B 1 270 ? 6.199 -4.574 14.148 1 51.59 270 LYS B C 1
ATOM 4303 O O . LYS B 1 270 ? 4.984 -4.613 14.344 1 51.59 270 LYS B O 1
ATOM 4308 N N . ILE B 1 271 ? 6.742 -3.664 13.25 1 50.5 271 ILE B N 1
ATOM 4309 C CA . ILE B 1 271 ? 5.871 -3.266 12.148 1 50.5 271 ILE B CA 1
ATOM 4310 C C . ILE B 1 271 ? 5.074 -4.473 11.656 1 50.5 271 ILE B C 1
ATOM 4312 O O . ILE B 1 271 ? 3.861 -4.387 11.461 1 50.5 271 ILE B O 1
ATOM 4316 N N . VAL B 1 272 ? 5.832 -5.578 11.359 1 50.31 272 VAL B N 1
ATOM 4317 C CA . VAL B 1 272 ? 5.238 -6.887 11.109 1 50.31 272 VAL B CA 1
ATOM 4318 C C . VAL B 1 272 ? 5.805 -7.906 12.094 1 50.31 272 VAL B C 1
ATOM 4320 O O . VAL B 1 272 ? 7.004 -8.195 12.078 1 50.31 272 VAL B O 1
ATOM 4323 N N . GLU B 1 273 ? 5.168 -7.969 13.281 1 49.09 273 GLU B N 1
ATOM 4324 C CA . GLU B 1 273 ? 5.727 -8.969 14.188 1 49.09 273 GLU B CA 1
ATOM 4325 C C . GLU B 1 273 ? 5.422 -10.383 13.695 1 49.09 273 GLU B C 1
ATOM 4327 O O . GLU B 1 273 ? 4.262 -10.734 13.484 1 49.09 273 GLU B O 1
ATOM 4332 N N . TYR B 1 274 ? 6.445 -10.922 13.164 1 44.25 274 TYR B N 1
ATOM 4333 C CA . TYR B 1 274 ? 6.203 -12.289 12.695 1 44.25 274 TYR B CA 1
ATOM 4334 C C . TYR B 1 274 ? 7.184 -13.266 13.336 1 44.25 274 TYR B C 1
ATOM 4336 O O . TYR B 1 274 ? 8.227 -12.859 13.852 1 44.25 274 TYR B O 1
ATOM 4344 N N . THR B 1 275 ? 6.629 -14.289 14.062 1 42.41 275 THR B N 1
ATOM 4345 C CA . THR B 1 275 ? 7.496 -15.398 14.445 1 42.41 275 THR B CA 1
ATOM 4346 C C . THR B 1 275 ? 7.602 -16.422 13.312 1 42.41 275 THR B C 1
ATOM 4348 O O . THR B 1 275 ? 6.609 -16.703 12.641 1 42.41 275 THR B O 1
ATOM 4351 N N . GLU B 1 276 ? 8.758 -16.484 12.836 1 43.31 276 GLU B N 1
ATOM 4352 C CA . GLU B 1 276 ? 8.969 -17.578 11.883 1 43.31 276 GLU B CA 1
ATOM 4353 C C . GLU B 1 276 ? 8.844 -18.938 12.57 1 43.31 276 GLU B C 1
ATOM 4355 O O . GLU B 1 276 ? 9.5 -19.188 13.578 1 43.31 276 GLU B O 1
ATOM 4360 N N . LYS B 1 277 ? 7.59 -19.406 12.609 1 44.31 277 LYS B N 1
ATOM 4361 C CA . LYS B 1 277 ? 7.605 -20.797 13.078 1 44.31 277 LYS B CA 1
ATOM 4362 C C . LYS B 1 277 ? 8.156 -21.719 12 1 44.31 277 LYS B C 1
ATOM 4364 O O . LYS B 1 277 ? 7.766 -21.641 10.836 1 44.31 277 LYS B O 1
ATOM 4369 N N . TYR B 1 278 ? 9.336 -22.031 12.164 1 38.69 278 TYR B N 1
ATOM 4370 C CA . TYR B 1 278 ? 10.062 -22.891 11.234 1 38.69 278 TYR B CA 1
ATOM 4371 C C . TYR B 1 278 ? 9.281 -24.172 10.938 1 38.69 278 TYR B C 1
ATOM 4373 O O . TYR B 1 278 ? 9.258 -25.094 11.75 1 38.69 278 TYR B O 1
ATOM 4381 N N . GLU B 1 279 ? 8.031 -24.125 10.969 1 36.16 279 GLU B N 1
ATOM 4382 C CA . GLU B 1 279 ? 7.855 -25.516 10.562 1 36.16 279 GLU B CA 1
ATOM 4383 C C . GLU B 1 279 ? 8.711 -25.859 9.344 1 36.16 279 GLU B C 1
ATOM 4385 O O . GLU B 1 279 ? 9.188 -24.953 8.648 1 36.16 279 GLU B O 1
ATOM 4390 N N . PRO B 1 280 ? 8.227 -27.078 8.469 1 36.03 280 PRO B N 1
ATOM 4391 C CA . PRO B 1 280 ? 9.078 -27.953 7.648 1 36.03 280 PRO B CA 1
ATOM 4392 C C . PRO B 1 280 ? 9.805 -27.188 6.539 1 36.03 280 PRO B C 1
ATOM 4394 O O . PRO B 1 280 ? 9.227 -26.281 5.934 1 36.03 280 PRO B O 1
ATOM 4397 N N . ARG B 1 281 ? 11.062 -26.891 6.844 1 43.38 281 ARG B N 1
ATOM 4398 C CA . ARG B 1 281 ? 12.062 -26.672 5.809 1 43.38 281 ARG B CA 1
ATOM 4399 C C . ARG B 1 281 ? 11.781 -27.531 4.578 1 43.38 281 ARG B C 1
ATOM 4401 O O . ARG B 1 281 ? 11.875 -28.75 4.637 1 43.38 281 ARG B O 1
ATOM 4408 N N . ILE B 1 282 ? 10.727 -27.297 3.963 1 39.59 282 ILE B N 1
ATOM 4409 C CA . ILE B 1 282 ? 10.594 -28.062 2.732 1 39.59 282 ILE B CA 1
ATOM 4410 C C . ILE B 1 282 ? 11.734 -27.719 1.776 1 39.59 282 ILE B C 1
ATOM 4412 O O . ILE B 1 282 ? 11.891 -26.562 1.393 1 39.59 282 ILE B O 1
ATOM 4416 N N . ILE B 1 283 ? 12.836 -28.312 2.006 1 36.81 283 ILE B N 1
ATOM 4417 C CA . ILE B 1 283 ? 13.82 -28.266 0.933 1 36.81 283 ILE B CA 1
ATOM 4418 C C . ILE B 1 283 ? 13.172 -28.672 -0.387 1 36.81 283 ILE B C 1
ATOM 4420 O O . ILE B 1 283 ? 12.727 -29.812 -0.542 1 36.81 283 ILE B O 1
ATOM 4424 N N . ILE B 1 284 ? 12.5 -27.781 -1.019 1 35.5 284 ILE B N 1
ATOM 4425 C CA . ILE B 1 284 ? 11.969 -28.094 -2.338 1 35.5 284 ILE B CA 1
ATOM 4426 C C . ILE B 1 284 ? 13.016 -28.844 -3.154 1 35.5 284 ILE B C 1
ATOM 4428 O O . ILE B 1 284 ? 13.969 -28.25 -3.65 1 35.5 284 ILE B O 1
ATOM 4432 N N . ASP B 1 285 ? 13.656 -29.828 -2.742 1 28.59 285 ASP B N 1
ATOM 4433 C CA . ASP B 1 285 ? 14.617 -30.703 -3.402 1 28.59 285 ASP B CA 1
ATOM 4434 C C . ASP B 1 285 ? 14.117 -31.141 -4.777 1 28.59 285 ASP B C 1
ATOM 4436 O O . ASP B 1 285 ? 12.906 -31.172 -5.016 1 28.59 285 ASP B O 1
ATOM 4440 N N . ASP B 1 286 ? 15.023 -31.25 -5.809 1 31.47 286 ASP B N 1
ATOM 4441 C CA . ASP B 1 286 ? 15.164 -32.031 -7.031 1 31.47 286 ASP B CA 1
ATOM 4442 C C . ASP B 1 286 ? 14.484 -33.406 -6.887 1 31.47 286 ASP B C 1
ATOM 4444 O O . ASP B 1 286 ? 14.695 -34.281 -7.715 1 31.47 286 ASP B O 1
ATOM 4448 N N . GLN B 1 287 ? 13.398 -33.75 -6.145 1 25.22 287 GLN B N 1
ATOM 4449 C CA . GLN B 1 287 ? 13.219 -35.188 -6.438 1 25.22 287 GLN B CA 1
ATOM 4450 C C . GLN B 1 287 ? 12.852 -35.406 -7.902 1 25.22 287 GLN B C 1
ATOM 4452 O O . GLN B 1 287 ? 12.102 -34.625 -8.484 1 25.22 287 GLN B O 1
#

Solvent-accessible surface area (backbone atoms only — not comparable to full-atom values): 29464 Å² total; per-residue (Å²): 138,84,81,82,76,80,72,77,85,73,76,82,68,80,75,56,70,52,66,94,73,47,84,83,48,58,53,78,43,74,48,75,52,56,65,30,26,32,42,28,36,41,21,62,45,63,42,26,26,39,31,51,51,54,41,50,76,46,42,29,50,30,37,36,27,23,27,75,51,56,67,62,28,50,51,44,25,50,53,49,17,71,74,77,36,81,78,31,39,46,60,48,72,38,50,49,49,37,71,68,42,39,54,48,49,54,49,50,46,62,73,74,40,95,60,43,38,32,38,37,47,46,51,69,58,91,59,79,55,65,66,50,31,38,25,26,38,24,50,26,47,54,50,45,54,57,53,44,68,74,62,38,47,72,63,16,35,36,42,37,43,46,50,37,40,28,57,52,57,42,38,87,36,41,59,61,17,15,20,27,26,7,44,51,51,21,50,52,30,32,43,66,25,65,64,31,71,75,38,48,38,25,36,30,37,40,23,30,54,78,57,83,74,71,53,58,84,55,88,61,72,80,63,62,86,68,34,57,59,50,47,50,52,43,24,42,38,48,17,42,48,53,51,48,37,57,27,30,44,28,58,53,39,38,31,37,33,42,86,86,38,38,31,28,40,38,40,63,78,26,70,43,33,55,49,71,46,52,39,44,64,48,61,70,62,86,123,136,85,81,79,75,78,74,77,85,73,75,81,69,79,70,55,67,54,64,94,74,46,84,82,47,59,52,77,42,74,49,75,52,57,65,30,26,34,42,28,36,40,21,61,46,65,43,27,26,39,29,52,51,55,41,51,74,46,42,29,50,29,37,36,28,22,30,76,48,57,67,62,28,50,51,43,24,50,54,49,17,71,74,76,35,81,78,31,38,46,60,48,74,37,49,49,46,37,69,69,41,39,53,49,49,54,49,50,46,61,74,75,41,95,62,41,38,33,38,36,47,47,50,70,59,89,58,79,55,64,65,49,30,37,25,27,38,25,51,26,48,56,49,46,54,55,53,44,68,73,62,38,48,73,61,17,35,37,43,37,43,46,50,35,40,28,58,52,56,42,38,88,37,40,59,59,16,15,22,26,25,7,44,52,50,21,50,52,30,32,43,66,26,66,63,30,70,74,37,47,37,26,37,31,38,38,24,31,54,79,56,82,75,71,54,57,85,54,88,61,71,80,61,68,82,68,35,56,58,51,47,50,51,45,23,44,37,48,17,42,49,52,50,48,36,56,27,29,42,28,59,53,40,39,31,37,35,42,85,87,36,38,36,27,38,38,40,63,81,28,71,42,32,56,48,68,46,55,37,46,62,47,61,68,62,87,123

Organism: Aphis gossypii (NCBI:txid80765)

Radius of gyration: 25.47 Å; Cα contacts (8 Å, |Δi|>4): 1189; chains: 2; bounding box: 91×75×62 Å